Protein 5YDP (pdb70)

Foldseek 3Di:
DDQPDPLSLLLVLLVVLVPDALVVDAVSSCVSSVHDPCVCCVVQNGSLSSVLVNLLVLLLVLLVLLLVLLQVDDPCLLRSQLRSLLVSLVCCVPRSNLVNLCVVSVCCCLPVNCVSLVSSLVSLCSQPVHLHFPPVVSSVVSSVVSNVSSVCSNPPDPDSNCVSSVVSVVCSVVSVVGSD/DPDLLLVCLVVLVVDALVVDAVSSCVSSVHDPCVCCVPQNGSLSVVLSNLLVLLQVLLVLLLVLLQVDPPDQLRSQLRSLLVSLVVLCSRSVLVNLVPDCPSVVCCLPVNCSSLVSSLVSLCSQDVHLHFDPVVSSVLSSVVSNVSSVCSNPNDPPSSVVSNVVSVVCVVVSVVRHD/DLVLLLVLLVVLVPDPLVRDFVSSCVSSVHDPVVCCVVQNGSLSVVLSNLLVLLLVLLVLLLVLLQVDQQDLLRSQLRSVVVNLVCLVSRSNLVVSVVCCLVVDCSSLVSSLVSLVSQDVHSHFPDVVSSVVSSVVSNVSSVCSVPNDPPRCVVSVVVSVVCSVVSVVRRPDHD

Structure (mmCIF, N/CA/C/O backbone):
data_5YDP
#
_entry.id   5YDP
#
_cell.length_a   109.662
_cell.length_b   179.711
_cell.length_c   56.646
_cell.angle_alpha   90.000
_cell.angle_beta   110.520
_cell.angle_gamma   90.000
#
_symmetry.space_group_name_H-M   'C 1 2 1'
#
loop_
_atom_site.group_PDB
_atom_site.id
_atom_site.type_symbol
_atom_site.label_atom_id
_atom_site.label_alt_id
_atom_site.label_comp_id
_atom_site.label_asym_id
_atom_site.label_entity_id
_atom_site.label_seq_id
_atom_site.pdbx_PDB_ins_code
_atom_site.Cartn_x
_atom_site.Cartn_y
_atom_site.Cartn_z
_atom_site.occupancy
_atom_site.B_iso_or_equiv
_atom_site.auth_seq_id
_atom_site.auth_comp_id
_atom_site.auth_asym_id
_atom_site.auth_atom_id
_atom_site.pdbx_PDB_model_num
ATOM 1 N N . GLY A 1 42 ? 48.737 45.500 28.714 1.00 44.52 26 GLY A N 1
ATOM 2 C CA . GLY A 1 42 ? 47.772 44.447 28.977 1.00 53.20 26 GLY A CA 1
ATOM 3 C C . GLY A 1 42 ? 48.313 43.378 29.912 1.00 58.43 26 GLY A C 1
ATOM 4 O O . GLY A 1 42 ? 49.247 42.654 29.556 1.00 65.78 26 GLY A O 1
ATOM 5 N N . GLY A 1 43 ? 47.724 43.271 31.107 1.00 48.14 27 GLY A N 1
ATOM 6 C CA . GLY A 1 43 ? 48.207 42.344 32.113 1.00 32.82 27 GLY A CA 1
ATOM 7 C C . GLY A 1 43 ? 47.169 41.715 33.022 1.00 32.93 27 GLY A C 1
ATOM 8 O O . GLY A 1 43 ? 46.204 42.363 33.455 1.00 40.13 27 GLY A O 1
ATOM 9 N N . ARG A 1 44 ? 47.391 40.448 33.363 1.00 24.97 28 ARG A N 1
ATOM 10 C CA . ARG A 1 44 ? 46.423 39.652 34.118 1.00 32.73 28 ARG A CA 1
ATOM 11 C C . ARG A 1 44 ? 46.768 39.501 35.602 1.00 35.76 28 ARG A C 1
ATOM 12 O O . ARG A 1 44 ? 46.575 38.396 36.137 1.00 39.78 28 ARG A O 1
ATOM 20 N N . TRP A 1 45 ? 47.251 40.571 36.283 1.00 33.32 29 TRP A N 1
ATOM 21 C CA . TRP A 1 45 ? 47.509 40.628 37.739 1.00 28.30 29 TRP A CA 1
ATOM 22 C C . TRP A 1 45 ? 46.277 41.029 38.559 1.00 33.60 29 TRP A C 1
ATOM 23 O O . TRP A 1 45 ? 46.348 41.063 39.802 1.00 27.41 29 TRP A O 1
ATOM 34 N N . SER A 1 46 ? 45.171 41.373 37.893 1.00 32.07 30 SER A N 1
ATOM 35 C CA . SER A 1 46 ? 44.021 41.892 38.585 1.00 17.78 30 SER A CA 1
ATOM 36 C C . SER A 1 46 ? 43.487 40.802 39.477 1.00 16.59 30 SER A C 1
ATOM 37 O O . SER A 1 46 ? 43.770 39.619 39.260 1.00 14.27 30 SER A O 1
ATOM 40 N N . PRO A 1 47 ? 42.763 41.186 40.529 1.00 38.31 31 PRO A N 1
ATOM 41 C CA . PRO A 1 47 ? 42.115 40.194 41.398 1.00 29.00 31 PRO A CA 1
ATOM 42 C C . PRO A 1 47 ? 41.277 39.246 40.565 1.00 22.79 31 PRO A C 1
ATOM 43 O O . PRO A 1 47 ? 41.511 38.030 40.563 1.00 13.08 31 PRO A O 1
ATOM 47 N N . ARG A 1 48 ? 40.332 39.809 39.800 1.00 20.83 32 ARG A N 1
ATOM 48 C CA . ARG A 1 48 ? 39.408 38.943 39.087 1.00 19.54 32 ARG A CA 1
ATOM 49 C C . ARG A 1 48 ? 40.142 38.076 38.095 1.00 18.25 32 ARG A C 1
ATOM 50 O O . ARG A 1 48 ? 39.971 36.855 38.120 1.00 22.23 32 ARG A O 1
ATOM 58 N N . LEU A 1 49 ? 41.003 38.677 37.253 1.00 23.18 33 LEU A N 1
ATOM 59 C CA . LEU A 1 49 ? 41.635 37.946 36.142 1.00 19.91 33 LEU A CA 1
ATOM 60 C C . LEU A 1 49 ? 42.502 36.767 36.607 1.00 12.52 33 LEU A C 1
ATOM 61 O O . LEU A 1 49 ? 42.515 35.721 35.946 1.00 7.44 33 LEU A O 1
ATOM 66 N N . THR A 1 50 ? 43.189 36.893 37.766 1.00 13.48 34 THR A N 1
ATOM 67 C CA . THR A 1 50 ? 44.012 35.779 38.260 1.00 16.06 34 THR A CA 1
ATOM 68 C C . THR A 1 50 ? 43.142 34.626 38.779 1.00 10.06 34 THR A C 1
ATOM 69 O O . THR A 1 50 ? 43.548 33.457 38.717 1.00 6.77 34 THR A O 1
ATOM 73 N N . VAL A 1 51 ? 41.928 34.929 39.247 1.00 12.58 35 VAL A N 1
ATOM 74 C CA . VAL A 1 51 ? 41.034 33.891 39.737 1.00 9.18 35 VAL A CA 1
ATOM 75 C C . VAL A 1 51 ? 40.498 33.077 38.570 1.00 8.43 35 VAL A C 1
ATOM 76 O O . VAL A 1 51 ? 40.402 31.846 38.633 1.00 9.57 35 VAL A O 1
ATOM 80 N N . PHE A 1 52 ? 40.184 33.752 37.472 1.00 10.34 36 PHE A N 1
ATOM 81 C CA . PHE A 1 52 ? 39.650 33.073 36.307 1.00 9.89 36 PHE A CA 1
ATOM 82 C C . PHE A 1 52 ? 40.666 32.153 35.681 1.00 8.97 36 PHE A C 1
ATOM 83 O O . PHE A 1 52 ? 40.351 30.998 35.388 1.00 8.93 36 PHE A O 1
ATOM 91 N N . ASP A 1 53 ? 41.907 32.618 35.544 1.00 10.98 37 ASP A N 1
ATOM 92 C CA . ASP A 1 53 ? 42.978 31.742 35.089 1.00 6.75 37 ASP A CA 1
ATOM 93 C C . ASP A 1 53 ? 43.092 30.533 36.008 1.00 11.83 37 ASP A C 1
ATOM 94 O O . ASP A 1 53 ? 43.164 29.380 35.547 1.00 8.03 37 ASP A O 1
ATOM 99 N N . ALA A 1 54 ? 43.060 30.778 37.325 1.00 11.15 38 ALA A N 1
ATOM 100 C CA . ALA A 1 54 ? 43.170 29.682 38.277 1.00 8.58 38 ALA A CA 1
ATOM 101 C C . ALA A 1 54 ? 42.046 28.686 38.071 1.00 10.41 38 ALA A C 1
ATOM 102 O O . ALA A 1 54 ? 42.280 27.475 37.968 1.00 10.00 38 ALA A O 1
ATOM 112 N N . HIS A 1 56 ? 40.047 28.243 35.411 1.00 8.93 40 HIS A N 1
ATOM 113 C CA . HIS A 1 56 ? 40.168 27.547 34.137 1.00 9.27 40 HIS A CA 1
ATOM 114 C C . HIS A 1 56 ? 41.111 26.342 34.273 1.00 14.25 40 HIS A C 1
ATOM 115 O O . HIS A 1 56 ? 40.694 25.191 34.088 1.00 12.71 40 HIS A O 1
ATOM 122 N N . GLN A 1 57 ? 42.382 26.587 34.640 1.00 16.56 41 GLN A N 1
ATOM 123 C CA . GLN A 1 57 ? 43.360 25.503 34.757 1.00 19.41 41 GLN A CA 1
ATOM 124 C C . GLN A 1 57 ? 42.873 24.414 35.707 1.00 17.47 41 GLN A C 1
ATOM 125 O O . GLN A 1 57 ? 43.036 23.213 35.437 1.00 21.26 41 GLN A O 1
ATOM 131 N N . LEU A 1 58 ? 42.243 24.819 36.811 1.00 12.16 42 LEU A N 1
ATOM 132 C CA . LEU A 1 58 ? 41.672 23.856 37.740 1.00 13.04 42 LEU A CA 1
ATOM 133 C C . LEU A 1 58 ? 40.631 22.998 37.035 1.00 18.30 42 LEU A C 1
ATOM 134 O O . LEU A 1 58 ? 40.671 21.764 37.105 1.00 21.15 42 LEU A O 1
ATOM 139 N N . LEU A 1 59 ? 39.733 23.641 36.283 1.00 16.95 43 LEU A N 1
ATOM 140 C CA . LEU A 1 59 ? 38.610 22.959 35.658 1.00 17.42 43 LEU A CA 1
ATOM 141 C C . LEU A 1 59 ? 39.031 21.979 34.561 1.00 19.51 43 LEU A C 1
ATOM 142 O O . LEU A 1 59 ? 38.231 21.112 34.183 1.00 18.20 43 LEU A O 1
ATOM 147 N N . GLU A 1 60 ? 40.265 22.069 34.057 1.00 17.33 44 GLU A N 1
ATOM 148 C CA . GLU A 1 60 ? 40.694 21.103 33.057 1.00 20.80 44 GLU A CA 1
ATOM 149 C C . GLU A 1 60 ? 40.684 19.696 33.618 1.00 26.72 44 GLU A C 1
ATOM 150 O O . GLU A 1 60 ? 40.336 18.749 32.902 1.00 25.10 44 GLU A O 1
ATOM 156 N N . SER A 1 61 ? 41.002 19.552 34.911 1.00 32.21 45 SER A N 1
ATOM 157 C CA . SER A 1 61 ? 41.181 18.258 35.563 1.00 24.04 45 SER A CA 1
ATOM 158 C C . SER A 1 61 ? 40.146 17.939 36.645 1.00 25.23 45 SER A C 1
ATOM 159 O O . SER A 1 61 ? 40.263 16.890 37.276 1.00 30.59 45 SER A O 1
ATOM 162 N N . ARG A 1 62 ? 39.210 18.837 36.963 1.00 25.28 46 ARG A N 1
ATOM 163 C CA . ARG A 1 62 ? 38.195 18.553 37.975 1.00 30.15 46 ARG A CA 1
ATOM 164 C C . ARG A 1 62 ? 36.810 18.958 37.469 1.00 33.42 46 ARG A C 1
ATOM 165 O O . ARG A 1 62 ? 36.668 19.746 36.529 1.00 41.48 46 ARG A O 1
ATOM 173 N N . ASP A 1 63 ? 35.772 18.431 38.114 1.00 30.77 47 ASP A N 1
ATOM 174 C CA . ASP A 1 63 ? 34.447 18.946 37.806 1.00 41.11 47 ASP A CA 1
ATOM 175 C C . ASP A 1 63 ? 34.202 20.259 38.531 1.00 33.94 47 ASP A C 1
ATOM 176 O O . ASP A 1 63 ? 34.924 20.638 39.449 1.00 36.52 47 ASP A O 1
ATOM 181 N N . TRP A 1 64 ? 33.134 20.943 38.142 1.00 28.95 48 TRP A N 1
ATOM 182 C CA . TRP A 1 64 ? 32.792 22.135 38.888 1.00 23.52 48 TRP A CA 1
ATOM 183 C C . TRP A 1 64 ? 32.278 21.772 40.284 1.00 33.24 48 TRP A C 1
ATOM 184 O O . TRP A 1 64 ? 32.299 22.607 41.197 1.00 27.48 48 TRP A O 1
ATOM 195 N N . SER A 1 65 ? 31.855 20.530 40.495 1.00 35.96 49 SER A N 1
ATOM 196 C CA . SER A 1 65 ? 31.398 20.153 41.822 1.00 30.80 49 SER A CA 1
ATOM 197 C C . SER A 1 65 ? 32.504 19.650 42.744 1.00 38.58 49 SER A C 1
ATOM 198 O O . SER A 1 65 ? 32.381 19.772 43.974 1.00 33.74 49 SER A O 1
ATOM 201 N N . ALA A 1 66 ? 33.591 19.104 42.198 1.00 36.27 50 ALA A N 1
ATOM 202 C CA . ALA A 1 66 ? 34.732 18.735 43.021 1.00 33.87 50 ALA A CA 1
ATOM 203 C C . ALA A 1 66 ? 35.700 19.895 43.221 1.00 28.34 50 ALA A C 1
ATOM 204 O O . ALA A 1 66 ? 36.835 19.672 43.671 1.00 26.92 50 ALA A O 1
ATOM 206 N N . VAL A 1 67 ? 35.246 21.129 42.979 1.00 25.43 51 VAL A N 1
ATOM 207 C CA . VAL A 1 67 ? 36.059 22.337 43.123 1.00 27.43 51 VAL A CA 1
ATOM 208 C C . VAL A 1 67 ? 35.356 23.254 44.104 1.00 24.86 51 VAL A C 1
ATOM 209 O O . VAL A 1 67 ? 34.202 23.631 43.882 1.00 21.08 51 VAL A O 1
ATOM 213 N N . THR A 1 68 ? 36.054 23.617 45.179 1.00 24.08 52 THR A N 1
ATOM 214 C CA . THR A 1 68 ? 35.505 24.498 46.184 1.00 22.34 52 THR A CA 1
ATOM 215 C C . THR A 1 68 ? 36.343 25.773 46.270 1.00 17.72 52 THR A C 1
ATOM 216 O O . THR A 1 68 ? 37.428 25.869 45.690 1.00 20.38 52 THR A O 1
ATOM 228 N N . SER A 1 70 ? 38.070 27.077 48.674 1.00 20.89 54 SER A N 1
ATOM 229 C CA . SER A 1 70 ? 39.373 26.686 49.208 1.00 17.07 54 SER A CA 1
ATOM 230 C C . SER A 1 70 ? 40.374 26.435 48.085 1.00 16.45 54 SER A C 1
ATOM 231 O O . SER A 1 70 ? 41.439 27.062 48.019 1.00 11.54 54 SER A O 1
ATOM 234 N N . ASP A 1 71 ? 40.031 25.478 47.205 1.00 20.05 55 ASP A N 1
ATOM 235 C CA . ASP A 1 71 ? 40.863 25.131 46.055 1.00 17.47 55 ASP A CA 1
ATOM 236 C C . ASP A 1 71 ? 41.141 26.346 45.172 1.00 12.64 55 ASP A C 1
ATOM 237 O O . ASP A 1 71 ? 42.287 26.566 44.755 1.00 12.48 55 ASP A O 1
ATOM 242 N N . VAL A 1 72 ? 40.109 27.156 44.885 1.00 12.09 56 VAL A N 1
ATOM 243 C CA . VAL A 1 72 ? 40.302 28.303 43.997 1.00 11.72 56 VAL A CA 1
ATOM 244 C C . VAL A 1 72 ? 41.229 29.310 44.645 1.00 7.71 56 VAL A C 1
ATOM 245 O O . VAL A 1 72 ? 42.126 29.842 43.992 1.00 6.91 56 VAL A O 1
ATOM 249 N N . ALA A 1 73 ? 41.046 29.568 45.942 1.00 9.91 57 ALA A N 1
ATOM 250 C CA . ALA A 1 73 ? 41.954 30.461 46.658 1.00 11.35 57 ALA A CA 1
ATOM 251 C C . ALA A 1 73 ? 43.404 29.939 46.638 1.00 9.19 57 ALA A C 1
ATOM 252 O O . ALA A 1 73 ? 44.345 30.729 46.504 1.00 7.82 57 ALA A O 1
ATOM 254 N N . LYS A 1 74 ? 43.611 28.619 46.759 1.00 9.50 58 LYS A N 1
ATOM 255 C CA . LYS A 1 74 ? 44.971 28.078 46.683 1.00 9.08 58 LYS A CA 1
ATOM 256 C C . LYS A 1 74 ? 45.593 28.307 45.307 1.00 10.68 58 LYS A C 1
ATOM 257 O O . LYS A 1 74 ? 46.726 28.798 45.198 1.00 8.53 58 LYS A O 1
ATOM 263 N N . ALA A 1 75 ? 44.853 27.983 44.241 1.00 9.56 59 ALA A N 1
ATOM 264 C CA . ALA A 1 75 ? 45.410 28.091 42.897 1.00 7.67 59 ALA A CA 1
ATOM 265 C C . ALA A 1 75 ? 45.597 29.546 42.464 1.00 8.35 59 ALA A C 1
ATOM 266 O O . ALA A 1 75 ? 46.464 29.846 41.635 1.00 12.23 59 ALA A O 1
ATOM 268 N N . ALA A 1 76 ? 44.768 30.455 42.945 1.00 8.18 60 ALA A N 1
ATOM 269 C CA . ALA A 1 76 ? 44.963 31.843 42.570 1.00 6.56 60 ALA A CA 1
ATOM 270 C C . ALA A 1 76 ? 46.044 32.488 43.416 1.00 10.07 60 ALA A C 1
ATOM 271 O O . ALA A 1 76 ? 46.521 33.579 43.074 1.00 16.17 60 ALA A O 1
ATOM 273 N N . GLY A 1 77 ? 46.369 31.899 44.564 1.00 7.71 61 GLY A N 1
ATOM 274 C CA . GLY A 1 77 ? 47.335 32.536 45.430 1.00 8.97 61 GLY A CA 1
ATOM 275 C C . GLY A 1 77 ? 46.726 33.680 46.188 1.00 11.82 61 GLY A C 1
ATOM 276 O O . GLY A 1 77 ? 47.431 34.647 46.532 1.00 13.52 61 GLY A O 1
ATOM 277 N N . LEU A 1 78 ? 45.415 33.617 46.407 1.00 12.59 62 LEU A N 1
ATOM 278 C CA . LEU A 1 78 ? 44.660 34.616 47.137 1.00 13.29 62 LEU A CA 1
ATOM 279 C C . LEU A 1 78 ? 44.119 33.973 48.412 1.00 14.18 62 LEU A C 1
ATOM 280 O O . LEU A 1 78 ? 44.026 32.745 48.539 1.00 9.78 62 LEU A O 1
ATOM 285 N N . SER A 1 79 ? 43.714 34.815 49.345 1.00 16.37 63 SER A N 1
ATOM 286 C CA . SER A 1 79 ? 43.153 34.296 50.574 1.00 12.53 63 SER A CA 1
ATOM 287 C C . SER A 1 79 ? 41.685 33.939 50.393 1.00 21.15 63 SER A C 1
ATOM 288 O O . SER A 1 79 ? 40.962 34.552 49.590 1.00 16.74 63 SER A O 1
ATOM 291 N N . ARG A 1 80 ? 41.263 32.906 51.143 1.00 28.43 64 ARG A N 1
ATOM 292 C CA . ARG A 1 80 ? 39.848 32.588 51.300 1.00 14.32 64 ARG A CA 1
ATOM 293 C C . ARG A 1 80 ? 39.088 33.856 51.667 1.00 13.17 64 ARG A C 1
ATOM 294 O O . ARG A 1 80 ? 37.928 34.019 51.301 1.00 17.96 64 ARG A O 1
ATOM 302 N N . GLN A 1 81 ? 39.734 34.777 52.378 1.00 17.95 65 GLN A N 1
ATOM 303 C CA . GLN A 1 81 ? 39.077 36.021 52.758 1.00 17.12 65 GLN A CA 1
ATOM 304 C C . GLN A 1 81 ? 38.863 36.930 51.563 1.00 17.44 65 GLN A C 1
ATOM 305 O O . GLN A 1 81 ? 37.795 37.532 51.424 1.00 18.95 65 GLN A O 1
ATOM 311 N N . THR A 1 82 ? 39.891 37.084 50.716 1.00 23.88 66 THR A N 1
ATOM 312 C CA . THR A 1 82 ? 39.768 37.921 49.516 1.00 20.61 66 THR A CA 1
ATOM 313 C C . THR A 1 82 ? 38.797 37.336 48.498 1.00 17.62 66 THR A C 1
ATOM 314 O O . THR A 1 82 ? 38.186 38.089 47.728 1.00 15.81 66 THR A O 1
ATOM 318 N N . LEU A 1 83 ? 38.707 36.005 48.417 1.00 16.34 67 LEU A N 1
ATOM 319 C CA . LEU A 1 83 ? 37.745 35.388 47.519 1.00 10.19 67 LEU A CA 1
ATOM 320 C C . LEU A 1 83 ? 36.329 35.824 47.866 1.00 19.94 67 LEU A C 1
ATOM 321 O O . LEU A 1 83 ? 35.661 36.502 47.072 1.00 20.62 67 LEU A O 1
ATOM 326 N N . TYR A 1 84 ? 35.871 35.480 49.079 1.00 16.91 68 TYR A N 1
ATOM 327 C CA . TYR A 1 84 ? 34.522 35.844 49.493 1.00 15.64 68 TYR A CA 1
ATOM 328 C C . TYR A 1 84 ? 34.369 37.369 49.485 1.00 18.44 68 TYR A C 1
ATOM 329 O O . TYR A 1 84 ? 33.273 37.897 49.260 1.00 26.14 68 TYR A O 1
ATOM 338 N N . SER A 1 85 ? 35.472 38.091 49.669 1.00 16.70 69 SER A N 1
ATOM 339 C CA . SER A 1 85 ? 35.432 39.551 49.727 1.00 18.94 69 SER A CA 1
ATOM 340 C C . SER A 1 85 ? 35.061 40.177 48.382 1.00 21.71 69 SER A C 1
ATOM 341 O O . SER A 1 85 ? 34.324 41.167 48.343 1.00 22.23 69 SER A O 1
ATOM 344 N N . THR A 1 86 ? 35.591 39.644 47.273 1.00 27.48 70 THR A N 1
ATOM 345 C CA . THR A 1 86 ? 35.237 40.149 45.949 1.00 28.97 70 THR A CA 1
ATOM 346 C C . THR A 1 86 ? 34.061 39.397 45.307 1.00 27.83 70 THR A C 1
ATOM 347 O O . THR A 1 86 ? 33.283 40.021 44.575 1.00 28.70 70 THR A O 1
ATOM 351 N N . PHE A 1 87 ? 33.880 38.088 45.592 1.00 21.64 71 PHE A N 1
ATOM 352 C CA . PHE A 1 87 ? 32.960 37.232 44.839 1.00 21.49 71 PHE A CA 1
ATOM 353 C C . PHE A 1 87 ? 31.701 36.746 45.557 1.00 25.51 71 PHE A C 1
ATOM 354 O O . PHE A 1 87 ? 30.816 36.204 44.894 1.00 36.53 71 PHE A O 1
ATOM 362 N N . GLY A 1 88 ? 31.587 36.865 46.865 1.00 43.37 72 GLY A N 1
ATOM 363 C CA . GLY A 1 88 ? 30.434 36.252 47.514 1.00 34.46 72 GLY A CA 1
ATOM 364 C C . GLY A 1 88 ? 30.599 34.760 47.783 1.00 28.93 72 GLY A C 1
ATOM 365 O O . GLY A 1 88 ? 31.135 34.408 48.833 1.00 49.88 72 GLY A O 1
ATOM 366 N N . ASN A 1 89 ? 30.129 33.864 46.925 1.00 16.38 73 ASN A N 1
ATOM 367 C CA . ASN A 1 89 ? 30.270 32.426 47.196 1.00 23.32 73 ASN A CA 1
ATOM 368 C C . ASN A 1 89 ? 30.550 31.724 45.872 1.00 27.92 73 ASN A C 1
ATOM 369 O O . ASN A 1 89 ? 30.921 32.354 44.877 1.00 33.42 73 ASN A O 1
ATOM 374 N N . ARG A 1 90 ? 30.332 30.405 45.837 1.00 22.14 74 ARG A N 1
ATOM 375 C CA . ARG A 1 90 ? 30.462 29.649 44.593 1.00 25.50 74 ARG A CA 1
ATOM 376 C C . ARG A 1 90 ? 29.623 30.203 43.456 1.00 29.19 74 ARG A C 1
ATOM 377 O O . ARG A 1 90 ? 29.991 30.062 42.287 1.00 23.03 74 ARG A O 1
ATOM 385 N N . GLN A 1 91 ? 28.463 30.769 43.766 1.00 37.56 75 GLN A N 1
ATOM 386 C CA . GLN A 1 91 ? 27.648 31.371 42.724 1.00 28.23 75 GLN A CA 1
ATOM 387 C C . GLN A 1 91 ? 28.379 32.570 42.128 1.00 23.15 75 GLN A C 1
ATOM 388 O O . GLN A 1 91 ? 28.544 32.668 40.906 1.00 36.34 75 GLN A O 1
ATOM 394 N N . GLY A 1 92 ? 28.860 33.479 42.984 1.00 23.21 76 GLY A N 1
ATOM 395 C CA . GLY A 1 92 ? 29.624 34.628 42.502 1.00 19.81 76 GLY A CA 1
ATOM 396 C C . GLY A 1 92 ? 30.895 34.251 41.764 1.00 20.49 76 GLY A C 1
ATOM 397 O O . GLY A 1 92 ? 31.418 35.045 40.979 1.00 21.21 76 GLY A O 1
ATOM 398 N N . LEU A 1 93 ? 31.448 33.072 42.065 1.00 22.77 77 LEU A N 1
ATOM 399 C CA . LEU A 1 93 ? 32.606 32.543 41.340 1.00 18.99 77 LEU A CA 1
ATOM 400 C C . LEU A 1 93 ? 32.236 32.124 39.918 1.00 16.07 77 LEU A C 1
ATOM 401 O O . LEU A 1 93 ? 32.806 32.623 38.941 1.00 18.57 77 LEU A O 1
ATOM 406 N N . ALA A 1 94 ? 31.279 31.196 39.786 1.00 22.42 78 ALA A N 1
ATOM 407 C CA . ALA A 1 94 ? 30.818 30.760 38.470 1.00 17.41 78 ALA A CA 1
ATOM 408 C C . ALA A 1 94 ? 30.125 31.893 37.722 1.00 14.39 78 ALA A C 1
ATOM 409 O O . ALA A 1 94 ? 30.130 31.901 36.484 1.00 14.59 78 ALA A O 1
ATOM 411 N N . GLN A 1 95 ? 29.523 32.852 38.432 1.00 10.02 79 GLN A N 1
ATOM 412 C CA . GLN A 1 95 ? 28.919 33.959 37.709 1.00 13.46 79 GLN A CA 1
ATOM 413 C C . GLN A 1 95 ? 29.963 34.898 37.098 1.00 19.43 79 GLN A C 1
ATOM 414 O O . GLN A 1 95 ? 29.831 35.295 35.932 1.00 22.67 79 GLN A O 1
ATOM 420 N N . ALA A 1 96 ? 31.011 35.267 37.842 1.00 16.80 80 ALA A N 1
ATOM 421 C CA . ALA A 1 96 ? 32.051 36.086 37.221 1.00 15.44 80 ALA A CA 1
ATOM 422 C C . ALA A 1 96 ? 32.807 35.305 36.136 1.00 18.41 80 ALA A C 1
ATOM 423 O O . ALA A 1 96 ? 33.180 35.880 35.106 1.00 19.35 80 ALA A O 1
ATOM 425 N N . TYR A 1 97 ? 33.055 33.999 36.339 1.00 13.35 81 TYR A N 1
ATOM 426 C CA . TYR A 1 97 ? 33.649 33.195 35.272 1.00 10.33 81 TYR A CA 1
ATOM 427 C C . TYR A 1 97 ? 32.824 33.288 34.009 1.00 12.26 81 TYR A C 1
ATOM 428 O O . TYR A 1 97 ? 33.375 33.447 32.916 1.00 10.55 81 TYR A O 1
ATOM 437 N N . ALA A 1 98 ? 31.490 33.198 34.152 1.00 19.80 82 ALA A N 1
ATOM 438 C CA . ALA A 1 98 ? 30.572 33.301 33.019 1.00 9.83 82 ALA A CA 1
ATOM 439 C C . ALA A 1 98 ? 30.636 34.681 32.385 1.00 10.35 82 ALA A C 1
ATOM 440 O O . ALA A 1 98 ? 30.568 34.801 31.162 1.00 11.26 82 ALA A O 1
ATOM 442 N N . LEU A 1 99 ? 30.733 35.741 33.199 1.00 15.03 83 LEU A N 1
ATOM 443 C CA . LEU A 1 99 ? 30.972 37.070 32.634 1.00 12.03 83 LEU A CA 1
ATOM 444 C C . LEU A 1 99 ? 32.250 37.113 31.808 1.00 7.93 83 LEU A C 1
ATOM 445 O O . LEU A 1 99 ? 32.292 37.767 30.765 1.00 7.18 83 LEU A O 1
ATOM 450 N N . GLN A 1 100 ? 33.298 36.410 32.242 1.00 9.04 84 GLN A N 1
ATOM 451 C CA . GLN A 1 100 ? 34.516 36.374 31.441 1.00 9.70 84 GLN A CA 1
ATOM 452 C C . GLN A 1 100 ? 34.307 35.597 30.163 1.00 7.96 84 GLN A C 1
ATOM 453 O O . GLN A 1 100 ? 34.772 36.017 29.105 1.00 10.08 84 GLN A O 1
ATOM 459 N N . LEU A 1 101 ? 33.595 34.474 30.233 1.00 9.63 85 LEU A N 1
ATOM 460 C CA . LEU A 1 101 ? 33.303 33.708 29.024 1.00 9.65 85 LEU A CA 1
ATOM 461 C C . LEU A 1 101 ? 32.475 34.537 28.053 1.00 8.19 85 LEU A C 1
ATOM 462 O O . LEU A 1 101 ? 32.718 34.537 26.840 1.00 10.16 85 LEU A O 1
ATOM 467 N N . SER A 1 102 ? 31.453 35.206 28.575 1.00 7.76 86 SER A N 1
ATOM 468 C CA . SER A 1 102 ? 30.615 36.081 27.780 1.00 4.87 86 SER A CA 1
ATOM 469 C C . SER A 1 102 ? 31.445 37.080 26.978 1.00 6.63 86 SER A C 1
ATOM 470 O O . SER A 1 102 ? 31.300 37.197 25.759 1.00 5.55 86 SER A O 1
ATOM 473 N N . GLU A 1 103 ? 32.330 37.804 27.659 1.00 8.11 87 GLU A N 1
ATOM 474 C CA . GLU A 1 103 ? 33.187 38.789 27.009 1.00 6.99 87 GLU A CA 1
ATOM 475 C C . GLU A 1 103 ? 34.119 38.140 26.006 1.00 4.74 87 GLU A C 1
ATOM 476 O O . GLU A 1 103 ? 34.399 38.701 24.939 1.00 4.49 87 GLU A O 1
ATOM 482 N N . LYS A 1 104 ? 34.678 36.997 26.380 1.00 4.65 88 LYS A N 1
ATOM 483 C CA . LYS A 1 104 ? 35.616 36.292 25.523 1.00 4.33 88 LYS A CA 1
ATOM 484 C C . LYS A 1 104 ? 34.944 35.830 24.237 1.00 4.64 88 LYS A C 1
ATOM 485 O O . LYS A 1 104 ? 35.525 35.956 23.154 1.00 3.65 88 LYS A O 1
ATOM 491 N N . PHE A 1 105 ? 33.724 35.275 24.342 1.00 8.23 89 PHE A N 1
ATOM 492 C CA . PHE A 1 105 ? 32.992 34.801 23.167 1.00 5.78 89 PHE A CA 1
ATOM 493 C C . PHE A 1 105 ? 32.601 35.963 22.266 1.00 4.42 89 PHE A C 1
ATOM 494 O O . PHE A 1 105 ? 32.833 35.920 21.056 1.00 4.38 89 PHE A O 1
ATOM 502 N N . ALA A 1 106 ? 32.020 37.017 22.845 1.00 3.41 90 ALA A N 1
ATOM 503 C CA . ALA A 1 106 ? 31.703 38.215 22.077 1.00 3.25 90 ALA A CA 1
ATOM 504 C C . ALA A 1 106 ? 32.944 38.826 21.425 1.00 5.38 90 ALA A C 1
ATOM 505 O O . ALA A 1 106 ? 32.843 39.424 20.351 1.00 9.25 90 ALA A O 1
ATOM 507 N N . GLY A 1 107 ? 34.114 38.716 22.053 1.00 5.92 91 GLY A N 1
ATOM 508 C CA . GLY A 1 107 ? 35.323 39.205 21.413 1.00 5.06 91 GLY A CA 1
ATOM 509 C C . GLY A 1 107 ? 35.668 38.456 20.138 1.00 5.86 91 GLY A C 1
ATOM 510 O O . GLY A 1 107 ? 36.126 39.053 19.169 1.00 7.28 91 GLY A O 1
ATOM 511 N N . GLU A 1 108 ? 35.447 37.138 20.122 1.00 7.03 92 GLU A N 1
ATOM 512 C CA . GLU A 1 108 ? 35.706 36.329 18.931 1.00 7.33 92 GLU A CA 1
ATOM 513 C C . GLU A 1 108 ? 34.987 36.896 17.729 1.00 8.55 92 GLU A C 1
ATOM 514 O O . GLU A 1 108 ? 35.555 37.011 16.635 1.00 9.47 92 GLU A O 1
ATOM 520 N N . ILE A 1 109 ? 33.701 37.199 17.917 1.00 7.90 93 ILE A N 1
ATOM 521 C CA . ILE A 1 109 ? 32.881 37.748 16.852 1.00 8.68 93 ILE A CA 1
ATOM 522 C C . ILE A 1 109 ? 33.372 39.140 16.455 1.00 9.78 93 ILE A C 1
ATOM 523 O O . ILE A 1 109 ? 33.600 39.422 15.271 1.00 11.40 93 ILE A O 1
ATOM 528 N N . ARG A 1 110 ? 33.603 40.007 17.439 1.00 6.97 94 ARG A N 1
ATOM 529 C CA . ARG A 1 110 ? 34.109 41.337 17.142 1.00 5.82 94 ARG A CA 1
ATOM 530 C C . ARG A 1 110 ? 35.443 41.289 16.413 1.00 9.31 94 ARG A C 1
ATOM 531 O O . ARG A 1 110 ? 35.642 42.033 15.448 1.00 12.08 94 ARG A O 1
ATOM 539 N N . ASP A 1 111 ? 36.375 40.422 16.851 1.00 9.80 95 ASP A N 1
ATOM 540 C CA . ASP A 1 111 ? 37.677 40.332 16.181 1.00 8.66 95 ASP A CA 1
ATOM 541 C C . ASP A 1 111 ? 37.522 39.928 14.722 1.00 8.11 95 ASP A C 1
ATOM 542 O O . ASP A 1 111 ? 38.201 40.469 13.851 1.00 8.64 95 ASP A O 1
ATOM 547 N N . SER A 1 112 ? 36.639 38.978 14.435 1.00 9.29 96 SER A N 1
ATOM 548 C CA . SER A 1 112 ? 36.383 38.618 13.049 1.00 6.23 96 SER A CA 1
ATOM 549 C C . SER A 1 112 ? 35.749 39.770 12.288 1.00 4.68 96 SER A C 1
ATOM 550 O O . SER A 1 112 ? 36.051 39.973 11.112 1.00 5.66 96 SER A O 1
ATOM 553 N N . ILE A 1 113 ? 34.875 40.545 12.927 1.00 4.31 97 ILE A N 1
ATOM 554 C CA . ILE A 1 113 ? 34.329 41.719 12.247 1.00 4.71 97 ILE A CA 1
ATOM 555 C C . ILE A 1 113 ? 35.443 42.687 11.878 1.00 6.65 97 ILE A C 1
ATOM 556 O O . ILE A 1 113 ? 35.549 43.129 10.728 1.00 5.40 97 ILE A O 1
ATOM 561 N N . ILE A 1 114 ? 36.318 42.994 12.836 1.00 9.46 98 ILE A N 1
ATOM 562 C CA . ILE A 1 114 ? 37.411 43.931 12.581 1.00 8.92 98 ILE A CA 1
ATOM 563 C C . ILE A 1 114 ? 38.372 43.368 11.535 1.00 8.56 98 ILE A C 1
ATOM 564 O O . ILE A 1 114 ? 38.847 44.090 10.643 1.00 8.50 98 ILE A O 1
ATOM 569 N N . ARG A 1 115 ? 38.656 42.066 11.615 1.00 9.90 99 ARG A N 1
ATOM 570 C CA . ARG A 1 115 ? 39.638 41.449 10.733 1.00 5.85 99 ARG A CA 1
ATOM 571 C C . ARG A 1 115 ? 39.198 41.490 9.269 1.00 6.93 99 ARG A C 1
ATOM 572 O O . ARG A 1 115 ? 40.036 41.666 8.392 1.00 11.53 99 ARG A O 1
ATOM 580 N N . HIS A 1 116 ? 37.897 41.415 8.964 1.00 9.62 100 HIS A N 1
ATOM 581 C CA . HIS A 1 116 ? 37.423 41.375 7.570 1.00 8.98 100 HIS A CA 1
ATOM 582 C C . HIS A 1 116 ? 36.519 42.555 7.227 1.00 8.78 100 HIS A C 1
ATOM 583 O O . HIS A 1 116 ? 35.296 42.380 7.156 1.00 9.94 100 HIS A O 1
ATOM 590 N N . PRO A 1 117 ? 37.081 43.748 6.944 1.00 10.33 101 PRO A N 1
ATOM 591 C CA . PRO A 1 117 ? 36.235 44.903 6.588 1.00 10.59 101 PRO A CA 1
ATOM 592 C C . PRO A 1 117 ? 35.652 44.772 5.184 1.00 15.00 101 PRO A C 1
ATOM 593 O O . PRO A 1 117 ? 36.311 44.290 4.255 1.00 31.84 101 PRO A O 1
ATOM 597 N N . GLY A 1 118 ? 34.397 45.179 5.030 1.00 6.53 102 GLY A N 1
ATOM 598 C CA . GLY A 1 118 ? 33.750 44.992 3.761 1.00 8.52 102 GLY A CA 1
ATOM 599 C C . GLY A 1 118 ? 33.222 43.589 3.477 1.00 11.33 102 GLY A C 1
ATOM 600 O O . GLY A 1 118 ? 32.378 43.445 2.586 1.00 14.87 102 GLY A O 1
ATOM 601 N N . GLN A 1 119 ? 33.613 42.560 4.241 1.00 10.31 103 GLN A N 1
ATOM 602 C CA . GLN A 1 119 ? 33.095 41.195 4.047 1.00 13.61 103 GLN A CA 1
ATOM 603 C C . GLN A 1 119 ? 32.169 40.822 5.227 1.00 15.41 103 GLN A C 1
ATOM 604 O O . GLN A 1 119 ? 32.606 40.249 6.235 1.00 14.33 103 GLN A O 1
ATOM 610 N N . ILE A 1 120 ? 30.874 41.151 5.087 1.00 12.92 104 ILE A N 1
ATOM 611 C CA . ILE A 1 120 ? 29.908 40.887 6.154 1.00 7.37 104 ILE A CA 1
ATOM 612 C C . ILE A 1 120 ? 29.754 39.393 6.390 1.00 6.77 104 ILE A C 1
ATOM 613 O O . ILE A 1 120 ? 29.747 38.928 7.535 1.00 5.83 104 ILE A O 1
ATOM 618 N N . GLU A 1 121 ? 29.591 38.618 5.312 1.00 10.34 105 GLU A N 1
ATOM 619 C CA . GLU A 1 121 ? 29.384 37.177 5.458 1.00 7.82 105 GLU A CA 1
ATOM 620 C C . GLU A 1 121 ? 30.630 36.457 5.927 1.00 6.87 105 GLU A C 1
ATOM 621 O O . GLU A 1 121 ? 30.538 35.478 6.657 1.00 7.71 105 GLU A O 1
ATOM 627 N N . LEU A 1 122 ? 31.803 36.903 5.514 1.00 11.49 106 LEU A N 1
ATOM 628 C CA . LEU A 1 122 ? 33.005 36.220 5.959 1.00 7.18 106 LEU A CA 1
ATOM 629 C C . LEU A 1 122 ? 33.282 36.526 7.418 1.00 6.94 106 LEU A C 1
ATOM 630 O O . LEU A 1 122 ? 33.669 35.630 8.175 1.00 6.56 106 LEU A O 1
ATOM 635 N N . ALA A 1 123 ? 33.040 37.774 7.842 1.00 6.04 107 ALA A N 1
ATOM 636 C CA . ALA A 1 123 ? 33.207 38.127 9.249 1.00 5.28 107 ALA A CA 1
ATOM 637 C C . ALA A 1 123 ? 32.273 37.322 10.152 1.00 5.50 107 ALA A C 1
ATOM 638 O O . ALA A 1 123 ? 32.719 36.722 11.131 1.00 6.69 107 ALA A O 1
ATOM 640 N N . LEU A 1 124 ? 30.981 37.257 9.823 1.00 5.82 108 LEU A N 1
ATOM 641 C CA . LEU A 1 124 ? 30.055 36.458 10.637 1.00 7.64 108 LEU A CA 1
ATOM 642 C C . LEU A 1 124 ? 30.449 34.975 10.641 1.00 6.51 108 LEU A C 1
ATOM 643 O O . LEU A 1 124 ? 30.500 34.329 11.696 1.00 5.46 108 LEU A O 1
ATOM 648 N N . SER A 1 125 ? 30.690 34.418 9.453 1.00 6.23 109 SER A N 1
ATOM 649 C CA . SER A 1 125 ? 31.056 33.020 9.304 1.00 4.35 109 SER A CA 1
ATOM 650 C C . SER A 1 125 ? 32.258 32.662 10.159 1.00 6.47 109 SER A C 1
ATOM 651 O O . SER A 1 125 ? 32.297 31.596 10.779 1.00 6.73 109 SER A O 1
ATOM 654 N N . GLU A 1 126 ? 33.295 33.491 10.109 1.00 6.06 110 GLU A N 1
ATOM 655 C CA . GLU A 1 126 ? 34.481 33.252 10.914 1.00 5.02 110 GLU A CA 1
ATOM 656 C C . GLU A 1 126 ? 34.229 33.516 12.388 1.00 7.04 110 GLU A C 1
ATOM 657 O O . GLU A 1 126 ? 34.716 32.769 13.243 1.00 10.34 110 GLU A O 1
ATOM 663 N N . GLY A 1 127 ? 33.508 34.589 12.715 1.00 6.00 111 GLY A N 1
ATOM 664 C CA . GLY A 1 127 ? 33.272 34.894 14.114 1.00 6.91 111 GLY A CA 1
ATOM 665 C C . GLY A 1 127 ? 32.506 33.791 14.821 1.00 8.21 111 GLY A C 1
ATOM 666 O O . GLY A 1 127 ? 32.933 33.287 15.864 1.00 8.12 111 GLY A O 1
ATOM 667 N N . ILE A 1 128 ? 31.390 33.367 14.228 1.00 8.38 112 ILE A N 1
ATOM 668 C CA . ILE A 1 128 ? 30.571 32.339 14.848 1.00 8.21 112 ILE A CA 1
ATOM 669 C C . ILE A 1 128 ? 31.351 31.047 14.978 1.00 10.99 112 ILE A C 1
ATOM 670 O O . ILE A 1 128 ? 31.345 30.415 16.035 1.00 16.47 112 ILE A O 1
ATOM 675 N N . ASN A 1 129 ? 32.087 30.669 13.931 1.00 11.28 113 ASN A N 1
ATOM 676 C CA . ASN A 1 129 ? 32.870 29.439 13.974 1.00 8.89 113 ASN A CA 1
ATOM 677 C C . ASN A 1 129 ? 33.873 29.498 15.100 1.00 11.03 113 ASN A C 1
ATOM 678 O O . ASN A 1 129 ? 33.938 28.584 15.927 1.00 15.14 113 ASN A O 1
ATOM 683 N N . GLY A 1 130 ? 34.598 30.618 15.199 1.00 15.65 114 GLY A N 1
ATOM 684 C CA . GLY A 1 130 ? 35.545 30.805 16.294 1.00 12.29 114 GLY A CA 1
ATOM 685 C C . GLY A 1 130 ? 34.883 30.757 17.657 1.00 12.76 114 GLY A C 1
ATOM 686 O O . GLY A 1 130 ? 35.425 30.175 18.596 1.00 14.23 114 GLY A O 1
ATOM 687 N N . PHE A 1 131 ? 33.708 31.385 17.788 1.00 14.57 115 PHE A N 1
ATOM 688 C CA . PHE A 1 131 ? 32.950 31.293 19.035 1.00 14.22 115 PHE A CA 1
ATOM 689 C C . PHE A 1 131 ? 32.595 29.839 19.362 1.00 15.94 115 PHE A C 1
ATOM 690 O O . PHE A 1 131 ? 32.727 29.394 20.507 1.00 25.11 115 PHE A O 1
ATOM 698 N N . LEU A 1 132 ? 32.069 29.103 18.388 1.00 15.19 116 LEU A N 1
ATOM 699 C CA . LEU A 1 132 ? 31.684 27.722 18.651 1.00 17.40 116 LEU A CA 1
ATOM 700 C C . LEU A 1 132 ? 32.884 26.894 19.095 1.00 16.55 116 LEU A C 1
ATOM 701 O O . LEU A 1 132 ? 32.766 26.029 19.973 1.00 16.96 116 LEU A O 1
ATOM 706 N N . ARG A 1 133 ? 34.048 27.148 18.504 1.00 14.03 117 ARG A N 1
ATOM 707 C CA . ARG A 1 133 ? 35.234 26.400 18.889 1.00 17.19 117 ARG A CA 1
ATOM 708 C C . ARG A 1 133 ? 35.581 26.644 20.350 1.00 21.90 117 ARG A C 1
ATOM 709 O O . ARG A 1 133 ? 35.796 25.686 21.106 1.00 21.48 117 ARG A O 1
ATOM 717 N N . SER A 1 134 ? 35.636 27.929 20.758 1.00 22.81 118 SER A N 1
ATOM 718 C CA . SER A 1 134 ? 35.896 28.310 22.150 1.00 19.11 118 SER A CA 1
ATOM 719 C C . SER A 1 134 ? 34.884 27.686 23.100 1.00 19.97 118 SER A C 1
ATOM 720 O O . SER A 1 134 ? 35.248 27.070 24.109 1.00 18.43 118 SER A O 1
ATOM 723 N N . SER A 1 135 ? 33.602 27.829 22.774 1.00 16.66 119 SER A N 1
ATOM 724 C CA . SER A 1 135 ? 32.543 27.282 23.598 1.00 13.15 119 SER A CA 1
ATOM 725 C C . SER A 1 135 ? 32.677 25.774 23.778 1.00 19.65 119 SER A C 1
ATOM 726 O O . SER A 1 135 ? 32.205 25.210 24.777 1.00 18.20 119 SER A O 1
ATOM 729 N N . SER A 1 136 ? 33.293 25.097 22.819 1.00 26.53 120 SER A N 1
ATOM 730 C CA . SER A 1 136 ? 33.536 23.675 23.006 1.00 27.65 120 SER A CA 1
ATOM 731 C C . SER A 1 136 ? 34.692 23.439 23.975 1.00 27.77 120 SER A C 1
ATOM 732 O O . SER A 1 136 ? 34.541 22.722 24.973 1.00 39.09 120 SER A O 1
ATOM 735 N N . ARG A 1 137 ? 35.831 24.086 23.727 1.00 21.33 121 ARG A N 1
ATOM 736 C CA . ARG A 1 137 ? 37.048 23.864 24.496 1.00 17.67 121 ARG A CA 1
ATOM 737 C C . ARG A 1 137 ? 36.958 24.384 25.926 1.00 26.07 121 ARG A C 1
ATOM 738 O O . ARG A 1 137 ? 37.921 24.209 26.689 1.00 26.52 121 ARG A O 1
ATOM 746 N N . ASP A 1 138 ? 35.857 25.058 26.304 1.00 21.21 122 ASP A N 1
ATOM 747 C CA . ASP A 1 138 ? 35.814 25.617 27.651 1.00 16.56 122 ASP A CA 1
ATOM 748 C C . ASP A 1 138 ? 35.463 24.552 28.673 1.00 18.79 122 ASP A C 1
ATOM 749 O O . ASP A 1 138 ? 34.474 23.826 28.485 1.00 17.21 122 ASP A O 1
ATOM 754 N N . PRO A 1 139 ? 36.233 24.461 29.771 1.00 22.67 123 PRO A N 1
ATOM 755 C CA . PRO A 1 139 ? 35.992 23.402 30.769 1.00 14.10 123 PRO A CA 1
ATOM 756 C C . PRO A 1 139 ? 34.694 23.569 31.558 1.00 12.31 123 PRO A C 1
ATOM 757 O O . PRO A 1 139 ? 34.052 22.561 31.863 1.00 17.95 123 PRO A O 1
ATOM 761 N N . LEU A 1 140 ? 34.280 24.794 31.898 1.00 8.39 124 LEU A N 1
ATOM 762 C CA . LEU A 1 140 ? 33.011 24.990 32.599 1.00 10.36 124 LEU A CA 1
ATOM 763 C C . LEU A 1 140 ? 31.798 24.747 31.703 1.00 20.74 124 LEU A C 1
ATOM 764 O O . LEU A 1 140 ? 30.704 24.462 32.216 1.00 17.10 124 LEU A O 1
ATOM 769 N N . ILE A 1 141 ? 31.967 24.859 30.379 1.00 31.28 125 ILE A N 1
ATOM 770 C CA . ILE A 1 141 ? 30.868 24.624 29.436 1.00 26.72 125 ILE A CA 1
ATOM 771 C C . ILE A 1 141 ? 30.715 23.134 29.165 1.00 22.75 125 ILE A C 1
ATOM 772 O O . ILE A 1 141 ? 29.599 22.596 29.196 1.00 18.49 125 ILE A O 1
ATOM 777 N N . ARG A 1 142 ? 31.836 22.456 28.890 1.00 18.25 126 ARG A N 1
ATOM 778 C CA . ARG A 1 142 ? 31.914 21.011 29.062 1.00 23.60 126 ARG A CA 1
ATOM 779 C C . ARG A 1 142 ? 31.227 20.550 30.356 1.00 26.30 126 ARG A C 1
ATOM 780 O O . ARG A 1 142 ? 30.364 19.655 30.332 1.00 25.36 126 ARG A O 1
ATOM 788 N N . ALA A 1 143 ? 31.568 21.192 31.488 1.00 23.64 127 ALA A N 1
ATOM 789 C CA . ALA A 1 143 ? 31.007 20.815 32.794 1.00 30.18 127 ALA A CA 1
ATOM 790 C C . ALA A 1 143 ? 29.479 20.815 32.801 1.00 20.65 127 ALA A C 1
ATOM 791 O O . ALA A 1 143 ? 28.855 19.938 33.405 1.00 21.93 127 ALA A O 1
ATOM 793 N N . LEU A 1 144 ? 28.862 21.803 32.152 1.00 31.36 128 LEU A N 1
ATOM 794 C CA . LEU A 1 144 ? 27.415 22.029 32.131 1.00 28.54 128 LEU A CA 1
ATOM 795 C C . LEU A 1 144 ? 26.661 20.909 31.409 1.00 28.62 128 LEU A C 1
ATOM 796 O O . LEU A 1 144 ? 25.422 20.908 31.426 1.00 26.69 128 LEU A O 1
ATOM 801 N N . VAL A 1 145 ? 27.385 19.946 30.824 1.00 33.85 129 VAL A N 1
ATOM 802 C CA . VAL A 1 145 ? 26.781 18.708 30.325 1.00 31.41 129 VAL A CA 1
ATOM 803 C C . VAL A 1 145 ? 27.689 17.472 30.533 1.00 22.02 129 VAL A C 1
ATOM 804 O O . VAL A 1 145 ? 27.575 16.757 31.545 1.00 10.98 129 VAL A O 1
ATOM 808 N N . PRO A 1 151 ? 23.315 20.282 37.984 1.00 37.82 135 PRO A N 1
ATOM 809 C CA . PRO A 1 151 ? 24.045 21.552 37.836 1.00 41.08 135 PRO A CA 1
ATOM 810 C C . PRO A 1 151 ? 23.084 22.774 37.873 1.00 39.45 135 PRO A C 1
ATOM 811 O O . PRO A 1 151 ? 23.010 23.566 36.945 1.00 34.73 135 PRO A O 1
ATOM 815 N N . ASP A 1 152 ? 22.379 22.936 38.991 1.00 37.63 136 ASP A N 1
ATOM 816 C CA . ASP A 1 152 ? 21.298 23.917 39.072 1.00 33.94 136 ASP A CA 1
ATOM 817 C C . ASP A 1 152 ? 21.792 25.345 38.916 1.00 35.31 136 ASP A C 1
ATOM 818 O O . ASP A 1 152 ? 21.181 26.149 38.203 1.00 34.27 136 ASP A O 1
ATOM 823 N N . LEU A 1 153 ? 22.892 25.675 39.595 1.00 44.40 137 LEU A N 1
ATOM 824 C CA . LEU A 1 153 ? 23.436 27.027 39.575 1.00 30.20 137 LEU A CA 1
ATOM 825 C C . LEU A 1 153 ? 23.836 27.418 38.152 1.00 27.28 137 LEU A C 1
ATOM 826 O O . LEU A 1 153 ? 23.622 28.561 37.732 1.00 23.44 137 LEU A O 1
ATOM 831 N N . LEU A 1 154 ? 24.396 26.469 37.383 1.00 25.68 138 LEU A N 1
ATOM 832 C CA . LEU A 1 154 ? 24.770 26.743 35.994 1.00 22.75 138 LEU A CA 1
ATOM 833 C C . LEU A 1 154 ? 23.555 27.054 35.118 1.00 30.92 138 LEU A C 1
ATOM 834 O O . LEU A 1 154 ? 23.629 27.922 34.240 1.00 36.39 138 LEU A O 1
ATOM 839 N N . ARG A 1 155 ? 22.435 26.356 35.328 1.00 32.55 139 ARG A N 1
ATOM 840 C CA . ARG A 1 155 ? 21.214 26.682 34.598 1.00 26.45 139 ARG A CA 1
ATOM 841 C C . ARG A 1 155 ? 20.717 28.084 34.974 1.00 25.90 139 ARG A C 1
ATOM 842 O O . ARG A 1 155 ? 20.181 28.812 34.124 1.00 23.84 139 ARG A O 1
ATOM 850 N N . LEU A 1 156 ? 20.849 28.456 36.263 1.00 28.64 140 LEU A N 1
ATOM 851 C CA . LEU A 1 156 ? 20.565 29.822 36.737 1.00 32.15 140 LEU A CA 1
ATOM 852 C C . LEU A 1 156 ? 21.286 30.897 35.917 1.00 32.29 140 LEU A C 1
ATOM 853 O O . LEU A 1 156 ? 20.683 31.922 35.565 1.00 25.89 140 LEU A O 1
ATOM 858 N N . ILE A 1 157 ? 22.583 30.702 35.617 1.00 24.25 141 ILE A N 1
ATOM 859 C CA . ILE A 1 157 ? 23.292 31.797 34.943 1.00 25.24 141 ILE A CA 1
ATOM 860 C C . ILE A 1 157 ? 23.006 31.796 33.444 1.00 17.95 141 ILE A C 1
ATOM 861 O O . ILE A 1 157 ? 22.911 32.858 32.826 1.00 16.18 141 ILE A O 1
ATOM 866 N N . THR A 1 158 ? 22.750 30.637 32.860 1.00 25.01 142 THR A N 1
ATOM 867 C CA . THR A 1 158 ? 22.565 30.514 31.424 1.00 14.97 142 THR A CA 1
ATOM 868 C C . THR A 1 158 ? 21.102 30.689 31.000 1.00 13.78 142 THR A C 1
ATOM 869 O O . THR A 1 158 ? 20.800 30.623 29.812 1.00 17.72 142 THR A O 1
ATOM 873 N N . THR A 1 159 ? 20.196 30.897 31.950 1.00 19.47 143 THR A N 1
ATOM 874 C CA . THR A 1 159 ? 18.782 31.152 31.721 1.00 18.53 143 THR A CA 1
ATOM 875 C C . THR A 1 159 ? 18.286 32.425 32.412 1.00 32.00 143 THR A C 1
ATOM 876 O O . THR A 1 159 ? 17.561 33.233 31.814 1.00 30.83 143 THR A O 1
ATOM 880 N N . GLU A 1 160 ? 18.647 32.597 33.687 1.00 36.61 144 GLU A N 1
ATOM 881 C CA . GLU A 1 160 ? 18.339 33.801 34.455 1.00 30.32 144 GLU A CA 1
ATOM 882 C C . GLU A 1 160 ? 19.559 34.698 34.675 1.00 30.63 144 GLU A C 1
ATOM 883 O O . GLU A 1 160 ? 19.760 35.261 35.752 1.00 23.90 144 GLU A O 1
ATOM 889 N N . ALA A 1 161 ? 20.427 34.796 33.675 1.00 27.42 145 ALA A N 1
ATOM 890 C CA . ALA A 1 161 ? 21.425 35.851 33.666 1.00 30.96 145 ALA A CA 1
ATOM 891 C C . ALA A 1 161 ? 21.398 36.544 32.311 1.00 21.48 145 ALA A C 1
ATOM 892 O O . ALA A 1 161 ? 21.657 35.930 31.260 1.00 6.36 145 ALA A O 1
ATOM 894 N N . GLY A 1 162 ? 20.892 37.772 32.382 1.00 20.12 146 GLY A N 1
ATOM 895 C CA . GLY A 1 162 ? 21.069 38.820 31.428 1.00 11.68 146 GLY A CA 1
ATOM 896 C C . GLY A 1 162 ? 22.292 39.668 31.692 1.00 11.52 146 GLY A C 1
ATOM 897 O O . GLY A 1 162 ? 22.644 40.490 30.852 1.00 14.88 146 GLY A O 1
ATOM 898 N N . PRO A 1 163 ? 22.929 39.580 32.872 1.00 23.17 147 PRO A N 1
ATOM 899 C CA . PRO A 1 163 ? 24.271 40.176 32.967 1.00 15.62 147 PRO A CA 1
ATOM 900 C C . PRO A 1 163 ? 25.208 39.570 31.956 1.00 13.97 147 PRO A C 1
ATOM 901 O O . PRO A 1 163 ? 26.191 40.213 31.573 1.00 12.89 147 PRO A O 1
ATOM 905 N N . LEU A 1 164 ? 24.935 38.324 31.549 1.00 10.09 148 LEU A N 1
ATOM 906 C CA . LEU A 1 164 ? 25.698 37.688 30.488 1.00 8.21 148 LEU A CA 1
ATOM 907 C C . LEU A 1 164 ? 25.392 38.319 29.141 1.00 7.42 148 LEU A C 1
ATOM 908 O O . LEU A 1 164 ? 26.299 38.708 28.406 1.00 6.74 148 LEU A O 1
ATOM 913 N N . ILE A 1 165 ? 24.107 38.421 28.805 1.00 12.17 149 ILE A N 1
ATOM 914 C CA . ILE A 1 165 ? 23.673 39.061 27.569 1.00 6.25 149 ILE A CA 1
ATOM 915 C C . ILE A 1 165 ? 24.139 40.497 27.530 1.00 6.63 149 ILE A C 1
ATOM 916 O O . ILE A 1 165 ? 24.593 40.995 26.498 1.00 9.79 149 ILE A O 1
ATOM 921 N N . GLU A 1 166 ? 24.076 41.166 28.667 1.00 7.70 150 GLU A N 1
ATOM 922 C CA . GLU A 1 166 ? 24.440 42.564 28.722 1.00 10.83 150 GLU A CA 1
ATOM 923 C C . GLU A 1 166 ? 25.926 42.759 28.430 1.00 10.10 150 GLU A C 1
ATOM 924 O O . GLU A 1 166 ? 26.297 43.665 27.675 1.00 16.02 150 GLU A O 1
ATOM 930 N N . ARG A 1 167 ? 26.794 41.924 29.006 1.00 7.21 151 ARG A N 1
ATOM 931 C CA . ARG A 1 167 ? 28.228 42.050 28.727 1.00 8.87 151 ARG A CA 1
ATOM 932 C C . ARG A 1 167 ? 28.518 41.766 27.263 1.00 12.59 151 ARG A C 1
ATOM 933 O O . ARG A 1 167 ? 29.120 42.594 26.563 1.00 11.37 151 ARG A O 1
ATOM 941 N N . ALA A 1 168 ? 28.034 40.617 26.771 1.00 12.14 152 ALA A N 1
ATOM 942 C CA . ALA A 1 168 ? 28.193 40.276 25.369 1.00 6.19 152 ALA A CA 1
ATOM 943 C C . ALA A 1 168 ? 27.711 41.432 24.503 1.00 9.35 152 ALA A C 1
ATOM 944 O O . ALA A 1 168 ? 28.392 41.823 23.542 1.00 8.39 152 ALA A O 1
ATOM 946 N N . THR A 1 169 ? 26.589 42.059 24.895 1.00 7.14 153 THR A N 1
ATOM 947 C CA . THR A 1 169 ? 26.081 43.204 24.150 1.00 7.54 153 THR A CA 1
ATOM 948 C C . THR A 1 169 ? 27.011 44.398 24.225 1.00 10.15 153 THR A C 1
ATOM 949 O O . THR A 1 169 ? 27.159 45.123 23.235 1.00 12.56 153 THR A O 1
ATOM 953 N N . GLU A 1 170 ? 27.648 44.627 25.375 1.00 9.37 154 GLU A N 1
ATOM 954 C CA . GLU A 1 170 ? 28.599 45.729 25.455 1.00 8.63 154 GLU A CA 1
ATOM 955 C C . GLU A 1 170 ? 29.817 45.503 24.571 1.00 7.57 154 GLU A C 1
ATOM 956 O O . GLU A 1 170 ? 30.356 46.468 24.034 1.00 8.19 154 GLU A O 1
ATOM 962 N N . VAL A 1 171 ? 30.264 44.257 24.391 1.00 7.53 155 VAL A N 1
ATOM 963 C CA . VAL A 1 171 ? 31.358 43.998 23.454 1.00 7.35 155 VAL A CA 1
ATOM 964 C C . VAL A 1 171 ? 30.864 44.062 22.010 1.00 10.10 155 VAL A C 1
ATOM 965 O O . VAL A 1 171 ? 31.565 44.573 21.126 1.00 11.19 155 VAL A O 1
ATOM 969 N N . LEU A 1 172 ? 29.676 43.504 21.744 1.00 8.58 156 LEU A N 1
ATOM 970 C CA . LEU A 1 172 ? 29.191 43.381 20.375 1.00 9.95 156 LEU A CA 1
ATOM 971 C C . LEU A 1 172 ? 28.755 44.709 19.799 1.00 14.32 156 LEU A C 1
ATOM 972 O O . LEU A 1 172 ? 28.837 44.917 18.583 1.00 17.29 156 LEU A O 1
ATOM 985 N N . PRO A 1 174 ? 29.788 47.994 19.902 1.00 11.52 158 PRO A N 1
ATOM 986 C CA . PRO A 1 174 ? 30.838 48.703 19.152 1.00 15.45 158 PRO A CA 1
ATOM 987 C C . PRO A 1 174 ? 31.380 47.911 17.968 1.00 14.21 158 PRO A C 1
ATOM 988 O O . PRO A 1 174 ? 31.774 48.510 16.958 1.00 11.80 158 PRO A O 1
ATOM 992 N N . ALA A 1 175 ? 31.385 46.572 18.050 1.00 16.18 159 ALA A N 1
ATOM 993 C CA . ALA A 1 175 ? 31.840 45.776 16.920 1.00 9.28 159 ALA A CA 1
ATOM 994 C C . ALA A 1 175 ? 30.997 46.029 15.706 1.00 9.20 159 ALA A C 1
ATOM 995 O O . ALA A 1 175 ? 31.492 45.875 14.594 1.00 11.81 159 ALA A O 1
ATOM 997 N N . LEU A 1 176 ? 29.776 46.505 15.900 1.00 10.36 160 LEU A N 1
ATOM 998 C CA . LEU A 1 176 ? 28.821 46.779 14.840 1.00 9.55 160 LEU A CA 1
ATOM 999 C C . LEU A 1 176 ? 28.661 48.255 14.590 1.00 11.45 160 LEU A C 1
ATOM 1000 O O . LEU A 1 176 ? 28.552 48.683 13.448 1.00 14.11 160 LEU A O 1
ATOM 1005 N N . SER A 1 177 ? 28.698 49.026 15.656 1.00 13.96 161 SER A N 1
ATOM 1006 C CA . SER A 1 177 ? 28.325 50.419 15.664 1.00 10.64 161 SER A CA 1
ATOM 1007 C C . SER A 1 177 ? 29.510 51.331 15.436 1.00 13.31 161 SER A C 1
ATOM 1008 O O . SER A 1 177 ? 29.382 52.347 14.750 1.00 25.92 161 SER A O 1
ATOM 1011 N N . GLU A 1 178 ? 30.676 50.961 15.941 1.00 12.76 162 GLU A N 1
ATOM 1012 C CA . GLU A 1 178 ? 31.860 51.781 15.796 1.00 13.06 162 GLU A CA 1
ATOM 1013 C C . GLU A 1 178 ? 32.940 51.130 14.940 1.00 11.39 162 GLU A C 1
ATOM 1014 O O . GLU A 1 178 ? 34.027 51.687 14.818 1.00 17.95 162 GLU A O 1
ATOM 1020 N N . SER A 1 179 ? 32.692 49.959 14.384 1.00 11.17 163 SER A N 1
ATOM 1021 C CA . SER A 1 179 ? 33.569 49.371 13.392 1.00 8.90 163 SER A CA 1
ATOM 1022 C C . SER A 1 179 ? 33.244 49.936 12.018 1.00 14.96 163 SER A C 1
ATOM 1023 O O . SER A 1 179 ? 32.414 50.839 11.867 1.00 22.21 163 SER A O 1
ATOM 1026 N N . TRP A 1 180 ? 33.803 49.304 10.985 1.00 13.89 164 TRP A N 1
ATOM 1027 C CA . TRP A 1 180 ? 33.574 49.757 9.611 1.00 17.33 164 TRP A CA 1
ATOM 1028 C C . TRP A 1 180 ? 32.125 49.641 9.159 1.00 16.11 164 TRP A C 1
ATOM 1029 O O . TRP A 1 180 ? 31.751 50.304 8.191 1.00 13.21 164 TRP A O 1
ATOM 1048 N N . ARG A 1 182 ? 29.551 50.649 10.659 1.00 17.24 166 ARG A N 1
ATOM 1049 C CA . ARG A 1 182 ? 28.944 51.951 10.872 1.00 18.63 166 ARG A CA 1
ATOM 1050 C C . ARG A 1 182 ? 27.441 51.832 11.109 1.00 18.43 166 ARG A C 1
ATOM 1051 O O . ARG A 1 182 ? 26.647 52.601 10.574 1.00 29.75 166 ARG A O 1
ATOM 1059 N N . ILE A 1 183 ? 27.035 50.847 11.876 1.00 18.84 167 ILE A N 1
ATOM 1060 C CA . ILE A 1 183 ? 25.611 50.659 12.130 1.00 24.02 167 ILE A CA 1
ATOM 1061 C C . ILE A 1 183 ? 25.198 51.620 13.244 1.00 24.46 167 ILE A C 1
ATOM 1062 O O . ILE A 1 183 ? 25.986 51.872 14.166 1.00 15.93 167 ILE A O 1
ATOM 1067 N N . GLU A 1 184 ? 23.991 52.206 13.138 1.00 31.47 168 GLU A N 1
ATOM 1068 C CA . GLU A 1 184 ? 23.489 53.096 14.190 1.00 33.35 168 GLU A CA 1
ATOM 1069 C C . GLU A 1 184 ? 23.366 52.355 15.515 1.00 25.24 168 GLU A C 1
ATOM 1070 O O . GLU A 1 184 ? 23.091 51.153 15.551 1.00 23.22 168 GLU A O 1
ATOM 1076 N N . ALA A 1 185 ? 23.577 53.083 16.619 1.00 28.12 169 ALA A N 1
ATOM 1077 C CA . ALA A 1 185 ? 23.639 52.434 17.934 1.00 20.27 169 ALA A CA 1
ATOM 1078 C C . ALA A 1 185 ? 22.301 51.802 18.282 1.00 16.47 169 ALA A C 1
ATOM 1079 O O . ALA A 1 185 ? 22.239 50.845 19.055 1.00 15.97 169 ALA A O 1
ATOM 1081 N N . SER A 1 186 ? 21.221 52.362 17.737 1.00 28.80 170 SER A N 1
ATOM 1082 C CA . SER A 1 186 ? 19.878 51.817 17.911 1.00 25.00 170 SER A CA 1
ATOM 1083 C C . SER A 1 186 ? 19.778 50.380 17.385 1.00 17.13 170 SER A C 1
ATOM 1084 O O . SER A 1 186 ? 19.416 49.450 18.112 1.00 17.20 170 SER A O 1
ATOM 1087 N N . GLN A 1 187 ? 20.146 50.182 16.130 1.00 20.46 171 GLN A N 1
ATOM 1088 C CA . GLN A 1 187 ? 20.067 48.875 15.496 1.00 18.27 171 GLN A CA 1
ATOM 1089 C C . GLN A 1 187 ? 21.178 47.938 15.973 1.00 17.39 171 GLN A C 1
ATOM 1090 O O . GLN A 1 187 ? 20.952 46.729 16.118 1.00 14.65 171 GLN A O 1
ATOM 1096 N N . ALA A 1 188 ? 22.378 48.476 16.241 1.00 16.00 172 ALA A N 1
ATOM 1097 C CA . ALA A 1 188 ? 23.476 47.639 16.724 1.00 13.94 172 ALA A CA 1
ATOM 1098 C C . ALA A 1 188 ? 23.115 46.974 18.043 1.00 18.37 172 ALA A C 1
ATOM 1099 O O . ALA A 1 188 ? 23.274 45.755 18.206 1.00 16.89 172 ALA A O 1
ATOM 1101 N N . ARG A 1 189 ? 22.582 47.759 18.980 1.00 17.88 173 ARG A N 1
ATOM 1102 C CA . ARG A 1 189 ? 22.159 47.232 20.270 1.00 15.43 173 ARG A CA 1
ATOM 1103 C C . ARG A 1 189 ? 21.175 46.089 20.090 1.00 14.56 173 ARG A C 1
ATOM 1104 O O . ARG A 1 189 ? 21.246 45.065 20.784 1.00 12.49 173 ARG A O 1
ATOM 1112 N N . LEU A 1 190 ? 20.199 46.305 19.206 1.00 18.04 174 LEU A N 1
ATOM 1113 C CA . LEU A 1 190 ? 19.204 45.306 18.844 1.00 10.59 174 LEU A CA 1
ATOM 1114 C C . LEU A 1 190 ? 19.847 44.024 18.342 1.00 8.39 174 LEU A C 1
ATOM 1115 O O . LEU A 1 190 ? 19.684 42.952 18.928 1.00 6.83 174 LEU A O 1
ATOM 1120 N N . ALA A 1 191 ? 20.588 44.118 17.246 1.00 13.08 175 ALA A N 1
ATOM 1121 C CA . ALA A 1 191 ? 21.201 42.927 16.685 1.00 9.31 175 ALA A CA 1
ATOM 1122 C C . ALA A 1 191 ? 22.151 42.292 17.683 1.00 7.87 175 ALA A C 1
ATOM 1123 O O . ALA A 1 191 ? 22.187 41.064 17.812 1.00 7.34 175 ALA A O 1
ATOM 1125 N N . ALA A 1 192 ? 22.876 43.114 18.451 1.00 6.81 176 ALA A N 1
ATOM 1126 C CA . ALA A 1 192 ? 23.845 42.568 19.400 1.00 8.89 176 ALA A CA 1
ATOM 1127 C C . ALA A 1 192 ? 23.172 41.687 20.440 1.00 9.17 176 ALA A C 1
ATOM 1128 O O . ALA A 1 192 ? 23.693 40.622 20.791 1.00 8.62 176 ALA A O 1
ATOM 1130 N N . SER A 1 193 ? 22.030 42.134 20.966 1.00 11.68 177 SER A N 1
ATOM 1131 C CA . SER A 1 193 ? 21.268 41.336 21.921 1.00 9.85 177 SER A CA 1
ATOM 1132 C C . SER A 1 193 ? 20.800 40.012 21.311 1.00 10.27 177 SER A C 1
ATOM 1133 O O . SER A 1 193 ? 20.884 38.964 21.965 1.00 10.79 177 SER A O 1
ATOM 1136 N N . ILE A 1 194 ? 20.261 40.045 20.075 1.00 9.25 178 ILE A N 1
ATOM 1137 C CA . ILE A 1 194 ? 19.827 38.810 19.402 1.00 8.87 178 ILE A CA 1
ATOM 1138 C C . ILE A 1 194 ? 21.011 37.866 19.183 1.00 8.94 178 ILE A C 1
ATOM 1139 O O . ILE A 1 194 ? 20.897 36.645 19.355 1.00 10.64 178 ILE A O 1
ATOM 1144 N N . ILE A 1 195 ? 22.145 38.397 18.731 1.00 6.76 179 ILE A N 1
ATOM 1145 C CA . ILE A 1 195 ? 23.311 37.535 18.559 1.00 6.96 179 ILE A CA 1
ATOM 1146 C C . ILE A 1 195 ? 23.725 36.935 19.890 1.00 8.09 179 ILE A C 1
ATOM 1147 O O . ILE A 1 195 ? 24.025 35.738 19.982 1.00 6.49 179 ILE A O 1
ATOM 1152 N N . ALA A 1 196 ? 23.743 37.758 20.946 1.00 10.22 180 ALA A N 1
ATOM 1153 C CA . ALA A 1 196 ? 24.062 37.255 22.279 1.00 7.03 180 ALA A CA 1
ATOM 1154 C C . ALA A 1 196 ? 23.112 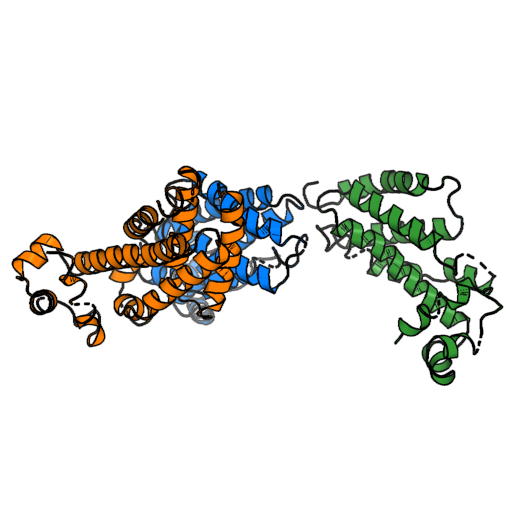36.128 22.667 1.00 9.23 180 ALA A C 1
ATOM 1155 O O . ALA A 1 196 ? 23.548 35.043 23.075 1.00 7.45 180 ALA A O 1
ATOM 1157 N N . ARG A 1 197 ? 21.799 36.364 22.529 1.00 7.12 181 ARG A N 1
ATOM 1158 C CA . ARG A 1 197 ? 20.824 35.381 22.974 1.00 3.47 181 ARG A CA 1
ATOM 1159 C C . ARG A 1 197 ? 20.910 34.100 22.160 1.00 5.75 181 ARG A C 1
ATOM 1160 O O . ARG A 1 197 ? 20.803 33.013 22.723 1.00 7.95 181 ARG A O 1
ATOM 1168 N N . ILE A 1 198 ? 21.099 34.189 20.838 1.00 6.88 182 ILE A N 1
ATOM 1169 C CA . ILE A 1 198 ? 21.265 32.973 20.031 1.00 7.53 182 ILE A CA 1
ATOM 1170 C C . ILE A 1 198 ? 22.508 32.207 20.461 1.00 9.26 182 ILE A C 1
ATOM 1171 O O . ILE A 1 198 ? 22.484 30.975 20.591 1.00 9.68 182 ILE A O 1
ATOM 1176 N N . GLY A 1 199 ? 23.621 32.936 20.649 1.00 8.01 183 GLY A N 1
ATOM 1177 C CA . GLY A 1 199 ? 24.870 32.320 21.064 1.00 5.60 183 GLY A CA 1
ATOM 1178 C C . GLY A 1 199 ? 24.745 31.573 22.375 1.00 7.88 183 GLY A C 1
ATOM 1179 O O . GLY A 1 199 ? 25.195 30.435 22.492 1.00 8.62 183 GLY A O 1
ATOM 1180 N N . ILE A 1 200 ? 24.108 32.199 23.375 1.00 8.95 184 ILE A N 1
ATOM 1181 C CA . ILE A 1 200 ? 23.880 31.528 24.655 1.00 11.49 184 ILE A CA 1
ATOM 1182 C C . ILE A 1 200 ? 23.096 30.241 24.433 1.00 16.17 184 ILE A C 1
ATOM 1183 O O . ILE A 1 200 ? 23.396 29.197 25.030 1.00 18.38 184 ILE A O 1
ATOM 1188 N N . SER A 1 201 ? 22.116 30.298 23.518 1.00 13.67 185 SER A N 1
ATOM 1189 C CA . SER A 1 201 ? 21.248 29.170 23.211 1.00 10.62 185 SER A CA 1
ATOM 1190 C C . SER A 1 201 ? 22.031 27.978 22.706 1.00 8.82 185 SER A C 1
ATOM 1191 O O . SER A 1 201 ? 21.694 26.840 23.016 1.00 10.05 185 SER A O 1
ATOM 1194 N N . PHE A 1 202 ? 23.087 28.214 21.954 1.00 10.71 186 PHE A N 1
ATOM 1195 C CA . PHE A 1 202 ? 23.877 27.113 21.428 1.00 14.55 186 PHE A CA 1
ATOM 1196 C C . PHE A 1 202 ? 24.832 26.515 22.444 1.00 12.66 186 PHE A C 1
ATOM 1197 O O . PHE A 1 202 ? 25.530 25.543 22.119 1.00 10.15 186 PHE A O 1
ATOM 1205 N N . ILE A 1 203 ? 24.901 27.103 23.637 1.00 13.95 187 ILE A N 1
ATOM 1206 C CA . ILE A 1 203 ? 25.622 26.521 24.766 1.00 14.48 187 ILE A CA 1
ATOM 1207 C C . ILE A 1 203 ? 24.688 25.716 25.662 1.00 15.95 187 ILE A C 1
ATOM 1208 O O . ILE A 1 203 ? 25.012 24.588 26.036 1.00 16.37 187 ILE A O 1
ATOM 1213 N N . SER A 1 204 ? 23.514 26.272 26.000 1.00 20.35 188 SER A N 1
ATOM 1214 C CA . SER A 1 204 ? 22.499 25.515 26.735 1.00 12.77 188 SER A CA 1
ATOM 1215 C C . SER A 1 204 ? 22.115 24.264 25.963 1.00 16.05 188 SER A C 1
ATOM 1216 O O . SER A 1 204 ? 22.459 23.161 26.381 1.00 28.73 188 SER A O 1
ATOM 1219 N N . LEU A 1 205 ? 21.491 24.397 24.782 1.00 23.53 189 LEU A N 1
ATOM 1220 C CA . LEU A 1 205 ? 21.374 23.214 23.925 1.00 28.23 189 LEU A CA 1
ATOM 1221 C C . LEU A 1 205 ? 22.398 23.254 22.795 1.00 20.78 189 LEU A C 1
ATOM 1222 O O . LEU A 1 205 ? 22.262 24.074 21.880 1.00 24.82 189 LEU A O 1
ATOM 1227 N N . PRO A 1 206 ? 23.416 22.401 22.807 1.00 26.54 190 PRO A N 1
ATOM 1228 C CA . PRO A 1 206 ? 24.438 22.436 21.750 1.00 32.36 190 PRO A CA 1
ATOM 1229 C C . PRO A 1 206 ? 23.846 22.091 20.394 1.00 34.32 190 PRO A C 1
ATOM 1230 O O . PRO A 1 206 ? 22.758 21.497 20.318 1.00 28.82 190 PRO A O 1
ATOM 1234 N N . PRO A 1 207 ? 24.532 22.465 19.304 1.00 41.82 191 PRO A N 1
ATOM 1235 C CA . PRO A 1 207 ? 24.036 22.152 17.957 1.00 36.61 191 PRO A CA 1
ATOM 1236 C C . PRO A 1 207 ? 24.373 20.729 17.520 1.00 47.09 191 PRO A C 1
ATOM 1237 O O . PRO A 1 207 ? 25.532 20.303 17.575 1.00 38.64 191 PRO A O 1
ATOM 1241 N N . GLU A 1 208 ? 23.351 20.021 17.025 1.00 52.51 192 GLU A N 1
ATOM 1242 C CA . GLU A 1 208 ? 23.558 18.777 16.284 1.00 44.71 192 GLU A CA 1
ATOM 1243 C C . GLU A 1 208 ? 24.540 18.950 15.131 1.00 44.25 192 GLU A C 1
ATOM 1244 O O . GLU A 1 208 ? 25.474 18.158 14.980 1.00 41.62 192 GLU A O 1
ATOM 1250 N N . ASP A 1 209 ? 24.287 19.936 14.254 1.00 46.42 193 ASP A N 1
ATOM 1251 C CA . ASP A 1 209 ? 25.260 20.315 13.224 1.00 51.94 193 ASP A CA 1
ATOM 1252 C C . ASP A 1 209 ? 26.436 21.063 13.830 1.00 57.83 193 ASP A C 1
ATOM 1253 O O . ASP A 1 209 ? 26.233 22.085 14.508 1.00 56.87 193 ASP A O 1
ATOM 1258 N N . PRO A 1 210 ? 27.659 20.647 13.570 1.00 57.50 194 PRO A N 1
ATOM 1259 C CA . PRO A 1 210 ? 28.787 21.412 14.106 1.00 55.73 194 PRO A CA 1
ATOM 1260 C C . PRO A 1 210 ? 28.925 22.703 13.302 1.00 55.73 194 PRO A C 1
ATOM 1261 O O . PRO A 1 210 ? 28.802 23.809 13.848 1.00 35.92 194 PRO A O 1
ATOM 1265 N N . ASP A 1 211 ? 29.043 22.569 11.978 1.00 52.00 195 ASP A N 1
ATOM 1266 C CA . ASP A 1 211 ? 29.238 23.733 11.125 1.00 53.41 195 ASP A CA 1
ATOM 1267 C C . ASP A 1 211 ? 27.978 24.150 10.383 1.00 52.66 195 ASP A C 1
ATOM 1268 O O . ASP A 1 211 ? 27.772 25.348 10.153 1.00 37.33 195 ASP A O 1
ATOM 1273 N N . GLN A 1 212 ? 27.099 23.205 10.058 1.00 48.22 196 GLN A N 1
ATOM 1274 C CA . GLN A 1 212 ? 25.874 23.582 9.378 1.00 45.45 196 GLN A CA 1
ATOM 1275 C C . GLN A 1 212 ? 24.974 24.420 10.276 1.00 49.60 196 GLN A C 1
ATOM 1276 O O . GLN A 1 212 ? 23.966 24.953 9.803 1.00 52.57 196 GLN A O 1
ATOM 1282 N N . LEU A 1 213 ? 25.272 24.506 11.573 1.00 51.64 197 LEU A N 1
ATOM 1283 C CA . LEU A 1 213 ? 24.685 25.589 12.353 1.00 50.87 197 LEU A CA 1
ATOM 1284 C C . LEU A 1 213 ? 25.338 26.938 12.040 1.00 51.95 197 LEU A C 1
ATOM 1285 O O . LEU A 1 213 ? 24.644 27.923 11.751 1.00 56.77 197 LEU A O 1
ATOM 1290 N N . ALA A 1 214 ? 26.664 27.022 12.162 1.00 43.19 198 ALA A N 1
ATOM 1291 C CA . ALA A 1 214 ? 27.334 28.307 12.003 1.00 36.32 198 ALA A CA 1
ATOM 1292 C C . ALA A 1 214 ? 26.986 28.961 10.671 1.00 33.58 198 ALA A C 1
ATOM 1293 O O . ALA A 1 214 ? 26.430 30.062 10.640 1.00 30.27 198 ALA A O 1
ATOM 1295 N N . SER A 1 215 ? 27.283 28.281 9.556 1.00 44.93 199 SER A N 1
ATOM 1296 C CA . SER A 1 215 ? 26.998 28.854 8.241 1.00 37.17 199 SER A CA 1
ATOM 1297 C C . SER A 1 215 ? 25.508 29.058 8.037 1.00 31.96 199 SER A C 1
ATOM 1298 O O . SER A 1 215 ? 25.109 29.814 7.144 1.00 45.57 199 SER A O 1
ATOM 1301 N N . GLY A 1 216 ? 24.671 28.330 8.777 1.00 24.13 200 GLY A N 1
ATOM 1302 C CA . GLY A 1 216 ? 23.241 28.585 8.694 1.00 29.11 200 GLY A CA 1
ATOM 1303 C C . GLY A 1 216 ? 22.857 29.922 9.304 1.00 18.25 200 GLY A C 1
ATOM 1304 O O . GLY A 1 216 ? 22.188 30.748 8.678 1.00 25.86 200 GLY A O 1
ATOM 1305 N N . LEU A 1 217 ? 23.269 30.143 10.537 1.00 18.11 201 LEU A N 1
ATOM 1306 C CA . LEU A 1 217 ? 22.983 31.375 11.263 1.00 22.69 201 LEU A CA 1
ATOM 1307 C C . LEU A 1 217 ? 23.579 32.625 10.576 1.00 24.55 201 LEU A C 1
ATOM 1308 O O . LEU A 1 217 ? 23.043 33.742 10.697 1.00 12.38 201 LEU A O 1
ATOM 1313 N N . THR A 1 218 ? 24.746 32.468 9.945 1.00 18.65 202 THR A N 1
ATOM 1314 C CA . THR A 1 218 ? 25.302 33.492 9.074 1.00 15.02 202 THR A CA 1
ATOM 1315 C C . THR A 1 218 ? 24.299 33.911 8.013 1.00 16.74 202 THR A C 1
ATOM 1316 O O . THR A 1 218 ? 24.051 35.106 7.788 1.00 11.47 202 THR A O 1
ATOM 1320 N N . GLU A 1 219 ? 23.752 32.923 7.310 1.00 16.26 203 GLU A N 1
ATOM 1321 C CA . GLU A 1 219 ? 22.823 33.203 6.231 1.00 18.33 203 GLU A CA 1
ATOM 1322 C C . GLU A 1 219 ? 21.549 33.890 6.727 1.00 14.31 203 GLU A C 1
ATOM 1323 O O . GLU A 1 219 ? 20.891 34.618 5.966 1.00 15.07 203 GLU A O 1
ATOM 1329 N N . VAL A 1 220 ? 21.192 33.686 7.988 1.00 10.44 204 VAL A N 1
ATOM 1330 C CA . VAL A 1 220 ? 20.019 34.351 8.536 1.00 11.50 204 VAL A CA 1
ATOM 1331 C C . VAL A 1 220 ? 20.324 35.813 8.908 1.00 13.41 204 VAL A C 1
ATOM 1332 O O . VAL A 1 220 ? 19.483 36.702 8.723 1.00 13.42 204 VAL A O 1
ATOM 1336 N N . ILE A 1 221 ? 21.511 36.076 9.464 1.00 17.27 205 ILE A N 1
ATOM 1337 C CA . ILE A 1 221 ? 21.861 37.387 10.023 1.00 13.54 205 ILE A CA 1
ATOM 1338 C C . ILE A 1 221 ? 22.553 38.333 9.033 1.00 13.25 205 ILE A C 1
ATOM 1339 O O . ILE A 1 221 ? 22.497 39.555 9.209 1.00 9.21 205 ILE A O 1
ATOM 1344 N N . ALA A 1 222 ? 23.251 37.794 8.023 1.00 17.53 206 ALA A N 1
ATOM 1345 C CA . ALA A 1 222 ? 23.900 38.636 7.018 1.00 14.04 206 ALA A CA 1
ATOM 1346 C C . ALA A 1 222 ? 22.888 39.515 6.278 1.00 15.70 206 ALA A C 1
ATOM 1347 O O . ALA A 1 222 ? 23.114 40.736 6.169 1.00 10.70 206 ALA A O 1
ATOM 1349 N N . PRO A 1 223 ? 21.761 38.985 5.776 1.00 22.03 207 PRO A N 1
ATOM 1350 C CA . PRO A 1 223 ? 20.715 39.869 5.237 1.00 14.41 207 PRO A CA 1
ATOM 1351 C C . PRO A 1 223 ? 20.341 41.070 6.116 1.00 16.21 207 PRO A C 1
ATOM 1352 O O . PRO A 1 223 ? 20.186 42.164 5.555 1.00 16.26 207 PRO A O 1
ATOM 1356 N N . TYR A 1 224 ? 20.225 40.928 7.457 1.00 19.08 208 TYR A N 1
ATOM 1357 C CA . TYR A 1 224 ? 19.956 42.092 8.316 1.00 11.72 208 TYR A CA 1
ATOM 1358 C C . TYR A 1 224 ? 21.121 43.064 8.301 1.00 14.08 208 TYR A C 1
ATOM 1359 O O . TYR A 1 224 ? 20.920 44.283 8.320 1.00 18.58 208 TYR A O 1
ATOM 1368 N N . LEU A 1 225 ? 22.344 42.555 8.419 1.00 14.30 209 LEU A N 1
ATOM 1369 C CA . LEU A 1 225 ? 23.473 43.471 8.482 1.00 18.16 209 LEU A CA 1
ATOM 1370 C C . LEU A 1 225 ? 23.616 44.235 7.171 1.00 23.44 209 LEU A C 1
ATOM 1371 O O . LEU A 1 225 ? 23.720 45.470 7.176 1.00 24.44 209 LEU A O 1
ATOM 1376 N N . GLN A 1 226 ? 23.474 43.531 6.042 1.00 16.24 210 GLN A N 1
ATOM 1377 C CA . GLN A 1 226 ? 23.567 44.166 4.734 1.00 12.91 210 GLN A CA 1
ATOM 1378 C C . GLN A 1 226 ? 22.598 45.326 4.563 1.00 18.17 210 GLN A C 1
ATOM 1379 O O . GLN A 1 226 ? 22.930 46.298 3.870 1.00 27.81 210 GLN A O 1
ATOM 1385 N N . LYS A 1 227 ? 21.425 45.272 5.207 1.00 19.35 211 LYS A N 1
ATOM 1386 C CA . LYS A 1 227 ? 20.467 46.374 5.134 1.00 18.21 211 LYS A CA 1
ATOM 1387 C C . LYS A 1 227 ? 20.950 47.604 5.897 1.00 25.61 211 LYS A C 1
ATOM 1388 O O . LYS A 1 227 ? 20.537 48.722 5.566 1.00 28.89 211 LYS A O 1
ATOM 1394 N N . VAL A 1 228 ? 21.788 47.434 6.930 1.00 26.93 212 VAL A N 1
ATOM 1395 C CA . VAL A 1 228 ? 22.136 48.551 7.811 1.00 26.52 212 VAL A CA 1
ATOM 1396 C C . VAL A 1 228 ? 23.591 49.044 7.706 1.00 25.75 212 VAL A C 1
ATOM 1397 O O . VAL A 1 228 ? 23.890 50.127 8.242 1.00 30.88 212 VAL A O 1
ATOM 1401 N N . VAL A 1 229 ? 24.461 48.389 6.934 1.00 30.08 213 VAL A N 1
ATOM 1402 C CA . VAL A 1 229 ? 25.894 48.727 6.843 1.00 30.68 213 VAL A CA 1
ATOM 1403 C C . VAL A 1 229 ? 26.185 50.077 6.146 1.00 38.06 213 VAL A C 1
ATOM 1404 O O . VAL A 1 229 ? 27.297 50.324 5.666 1.00 61.19 213 VAL A O 1
ATOM 1408 N N . GLN A 1 230 ? 25.222 50.991 6.109 1.00 40.37 214 GLN A N 1
ATOM 1409 C CA . GLN A 1 230 ? 25.471 52.354 5.548 1.00 63.46 214 GLN A CA 1
ATOM 1410 C C . GLN A 1 230 ? 25.968 52.446 4.084 1.00 55.85 214 GLN A C 1
ATOM 1411 O O . GLN A 1 230 ? 26.040 53.544 3.510 1.00 41.17 214 GLN A O 1
ATOM 1417 N N . PRO B 1 47 ? -7.457 11.328 26.475 1.00 63.78 31 PRO B N 1
ATOM 1418 C CA . PRO B 1 47 ? -6.279 11.255 27.366 1.00 56.30 31 PRO B CA 1
ATOM 1419 C C . PRO B 1 47 ? -5.432 12.539 27.560 1.00 61.11 31 PRO B C 1
ATOM 1420 O O . PRO B 1 47 ? -5.375 12.994 28.705 1.00 69.36 31 PRO B O 1
ATOM 1424 N N . ARG B 1 48 ? -4.785 13.090 26.519 1.00 61.99 32 ARG B N 1
ATOM 1425 C CA . ARG B 1 48 ? -3.902 14.256 26.686 1.00 58.39 32 ARG B CA 1
ATOM 1426 C C . ARG B 1 48 ? -4.603 15.637 26.759 1.00 59.58 32 ARG B C 1
ATOM 1427 O O . ARG B 1 48 ? -4.563 16.296 27.805 1.00 43.30 32 ARG B O 1
ATOM 1435 N N . LEU B 1 49 ? -5.335 16.047 25.701 1.00 61.40 33 LEU B N 1
ATOM 1436 C CA . LEU B 1 49 ? -5.668 17.473 25.481 1.00 64.55 33 LEU B CA 1
ATOM 1437 C C . LEU B 1 49 ? -6.437 18.174 26.635 1.00 61.53 33 LEU B C 1
ATOM 1438 O O . LEU B 1 49 ? -6.295 19.397 26.815 1.00 39.52 33 LEU B O 1
ATOM 1443 N N . THR B 1 50 ? -7.294 17.476 27.389 1.00 63.77 34 THR B N 1
ATOM 1444 C CA . THR B 1 50 ? -7.963 18.177 28.495 1.00 54.61 34 THR B CA 1
ATOM 1445 C C . THR B 1 50 ? -7.073 18.330 29.744 1.00 41.16 34 THR B C 1
ATOM 1446 O O . THR B 1 50 ? -7.361 19.197 30.574 1.00 30.92 34 THR B O 1
ATOM 1450 N N . VAL B 1 51 ? -6.026 17.499 29.917 1.00 33.51 35 VAL B N 1
ATOM 1451 C CA . VAL B 1 51 ? -5.190 17.559 31.121 1.00 31.79 35 VAL B CA 1
ATOM 1452 C C . VAL B 1 51 ? -4.366 18.848 31.165 1.00 31.83 35 VAL B C 1
ATOM 1453 O O . VAL B 1 51 ? -4.188 19.447 32.235 1.00 27.62 35 VAL B O 1
ATOM 1457 N N . PHE B 1 52 ? -3.886 19.317 30.013 1.00 30.65 36 PHE B N 1
ATOM 1458 C CA . PHE B 1 52 ? -3.096 20.537 29.981 1.00 24.76 36 PHE B CA 1
ATOM 1459 C C . PHE B 1 52 ? -3.955 21.686 30.457 1.00 29.42 36 PHE B C 1
ATOM 1460 O O . PHE B 1 52 ? -3.515 22.569 31.209 1.00 25.22 36 PHE B O 1
ATOM 1468 N N . ASP B 1 53 ? -5.209 21.656 30.032 1.00 33.64 37 ASP B N 1
ATOM 1469 C CA . ASP B 1 53 ? -6.193 22.603 30.503 1.00 30.00 37 ASP B CA 1
ATOM 1470 C C . ASP B 1 53 ? -6.310 22.550 32.025 1.00 25.63 37 ASP B C 1
ATOM 1471 O O . ASP B 1 53 ? -6.333 23.591 32.689 1.00 27.61 37 ASP B O 1
ATOM 1476 N N . ALA B 1 54 ? -6.360 21.340 32.594 1.00 31.04 38 ALA B N 1
ATOM 1477 C CA . ALA B 1 54 ? -6.477 21.169 34.042 1.00 23.86 38 ALA B CA 1
ATOM 1478 C C . ALA B 1 54 ? -5.284 21.754 34.791 1.00 32.59 38 ALA B C 1
ATOM 1479 O O . ALA B 1 54 ? -5.460 22.423 35.820 1.00 23.84 38 ALA B O 1
ATOM 1489 N N . HIS B 1 56 ? -3.184 24.126 33.801 1.00 28.77 40 HIS B N 1
ATOM 1490 C CA . HIS B 1 56 ? -3.196 25.582 33.713 1.00 30.39 40 HIS B CA 1
ATOM 1491 C C . HIS B 1 56 ? -4.075 26.176 34.825 1.00 28.35 40 HIS B C 1
ATOM 1492 O O . HIS B 1 56 ? -3.576 26.813 35.762 1.00 29.95 40 HIS B O 1
ATOM 1499 N N . GLN B 1 57 ? -5.381 25.894 34.781 1.00 30.72 41 GLN B N 1
ATOM 1500 C CA . GLN B 1 57 ? -6.321 26.413 35.774 1.00 38.00 41 GLN B CA 1
ATOM 1501 C C . GLN B 1 57 ? -5.902 26.049 37.192 1.00 38.16 41 GLN B C 1
ATOM 1502 O O . GLN B 1 57 ? -6.060 26.843 38.126 1.00 47.98 41 GLN B O 1
ATOM 1508 N N . LEU B 1 58 ? -5.373 24.849 37.377 1.00 33.26 42 LEU B N 1
ATOM 1509 C CA . LEU B 1 58 ? -4.863 24.477 38.689 1.00 29.08 42 LEU B CA 1
ATOM 1510 C C . LEU B 1 58 ? -3.714 25.397 39.084 1.00 31.29 42 LEU B C 1
ATOM 1511 O O . LEU B 1 58 ? -3.659 25.889 40.216 1.00 35.61 42 LEU B O 1
ATOM 1516 N N . LEU B 1 59 ? -2.786 25.647 38.144 1.00 39.09 43 LEU B N 1
ATOM 1517 C CA . LEU B 1 59 ? -1.562 26.402 38.419 1.00 35.59 43 LEU B CA 1
ATOM 1518 C C . LEU B 1 59 ? -1.798 27.877 38.708 1.00 35.27 43 LEU B C 1
ATOM 1519 O O . LEU B 1 59 ? -0.909 28.519 39.274 1.00 35.91 43 LEU B O 1
ATOM 1524 N N . GLU B 1 60 ? -2.955 28.431 38.334 1.00 33.65 44 GLU B N 1
ATOM 1525 C CA . GLU B 1 60 ? -3.249 29.830 38.643 1.00 39.09 44 GLU B CA 1
ATOM 1526 C C . GLU B 1 60 ? -3.392 30.088 40.152 1.00 43.58 44 GLU B C 1
ATOM 1527 O O . GLU B 1 60 ? -3.225 31.232 40.603 1.00 35.16 44 GLU B O 1
ATOM 1533 N N . SER B 1 61 ? -3.761 29.067 40.938 1.00 46.07 45 SER B N 1
ATOM 1534 C CA . SER B 1 61 ? -4.043 29.230 42.365 1.00 44.73 45 SER B CA 1
ATOM 1535 C C . SER B 1 61 ? -3.025 28.559 43.278 1.00 41.21 45 SER B C 1
ATOM 1536 O O . SER B 1 61 ? -3.093 28.746 44.503 1.00 35.32 45 SER B O 1
ATOM 1539 N N . ARG B 1 62 ? -2.090 27.795 42.712 1.00 35.01 46 ARG B N 1
ATOM 1540 C CA . ARG B 1 62 ? -1.131 26.987 43.445 1.00 30.93 46 ARG B CA 1
ATOM 1541 C C . ARG B 1 62 ? 0.272 27.197 42.892 1.00 33.74 46 ARG B C 1
ATOM 1542 O O . ARG B 1 62 ? 0.454 27.675 41.770 1.00 38.22 46 ARG B O 1
ATOM 1550 N N . ASP B 1 63 ? 1.276 26.822 43.684 1.00 31.73 47 ASP B N 1
ATOM 1551 C CA . ASP B 1 63 ? 2.615 26.766 43.127 1.00 30.99 47 ASP B CA 1
ATOM 1552 C C . ASP B 1 63 ? 2.778 25.478 42.347 1.00 28.81 47 ASP B C 1
ATOM 1553 O O . ASP B 1 63 ? 1.909 24.612 42.342 1.00 35.09 47 ASP B O 1
ATOM 1558 N N . TRP B 1 64 ? 3.901 25.359 41.658 1.00 35.76 48 TRP B N 1
ATOM 1559 C CA . TRP B 1 64 ? 4.177 24.101 40.982 1.00 32.63 48 TRP B CA 1
ATOM 1560 C C . TRP B 1 64 ? 4.410 22.976 41.987 1.00 32.54 48 TRP B C 1
ATOM 1561 O O . TRP B 1 64 ? 4.359 21.802 41.612 1.00 30.40 48 TRP B O 1
ATOM 1572 N N . SER B 1 65 ? 4.672 23.310 43.257 1.00 38.83 49 SER B N 1
ATOM 1573 C CA . SER B 1 65 ? 4.783 22.308 44.311 1.00 36.03 49 SER B CA 1
ATOM 1574 C C . SER B 1 65 ? 3.449 21.956 44.961 1.00 34.90 49 SER B C 1
ATOM 1575 O O . SER B 1 65 ? 3.325 20.874 45.540 1.00 30.08 49 SER B O 1
ATOM 1578 N N . ALA B 1 66 ? 2.453 22.835 44.882 1.00 40.53 50 ALA B N 1
ATOM 1579 C CA . ALA B 1 66 ? 1.094 22.536 45.320 1.00 42.08 50 ALA B CA 1
ATOM 1580 C C . ALA B 1 66 ? 0.272 21.834 44.235 1.00 43.66 50 ALA B C 1
ATOM 1581 O O . ALA B 1 66 ? -0.963 21.944 44.233 1.00 41.07 50 ALA B O 1
ATOM 1583 N N . VAL B 1 67 ? 0.938 21.160 43.295 1.00 34.14 51 VAL B N 1
ATOM 1584 C CA . VAL B 1 67 ? 0.298 20.412 42.221 1.00 35.15 51 VAL B CA 1
ATOM 1585 C C . VAL B 1 67 ? 0.870 19.007 42.301 1.00 35.72 51 VAL B C 1
ATOM 1586 O O . VAL B 1 67 ? 2.093 18.834 42.198 1.00 35.13 51 VAL B O 1
ATOM 1590 N N . THR B 1 68 ? 0.019 18.014 42.583 1.00 45.09 52 THR B N 1
ATOM 1591 C CA . THR B 1 68 ? 0.470 16.630 42.466 1.00 50.00 52 THR B CA 1
ATOM 1592 C C . THR B 1 68 ? -0.501 15.866 41.575 1.00 41.08 52 THR B C 1
ATOM 1593 O O . THR B 1 68 ? -1.608 16.335 41.292 1.00 43.96 52 THR B O 1
ATOM 1605 N N . SER B 1 70 ? -2.493 13.499 41.857 1.00 44.67 54 SER B N 1
ATOM 1606 C CA . SER B 1 70 ? -3.830 13.324 42.397 1.00 37.25 54 SER B CA 1
ATOM 1607 C C . SER B 1 70 ? -4.753 14.439 41.917 1.00 46.22 54 SER B C 1
ATOM 1608 O O . SER B 1 70 ? -5.686 14.206 41.135 1.00 41.54 54 SER B O 1
ATOM 1611 N N . ASP B 1 71 ? -4.424 15.680 42.312 1.00 46.70 55 ASP B N 1
ATOM 1612 C CA . ASP B 1 71 ? -5.196 16.880 41.984 1.00 37.00 55 ASP B CA 1
ATOM 1613 C C . ASP B 1 71 ? -5.385 17.065 40.487 1.00 31.66 55 ASP B C 1
ATOM 1614 O O . ASP B 1 71 ? -6.434 17.543 40.047 1.00 31.28 55 ASP B O 1
ATOM 1619 N N . VAL B 1 72 ? -4.346 16.783 39.699 1.00 38.75 56 VAL B N 1
ATOM 1620 C CA . VAL B 1 72 ? -4.421 16.955 38.250 1.00 36.24 56 VAL B CA 1
ATOM 1621 C C . VAL B 1 72 ? -5.434 15.987 37.645 1.00 35.71 56 VAL B C 1
ATOM 1622 O O . VAL B 1 72 ? -6.239 16.370 36.788 1.00 36.16 56 VAL B O 1
ATOM 1626 N N . ALA B 1 73 ? -5.419 14.723 38.085 1.00 41.09 57 ALA B N 1
ATOM 1627 C CA . ALA B 1 73 ? -6.391 13.744 37.596 1.00 35.11 57 ALA B CA 1
ATOM 1628 C C . ALA B 1 73 ? -7.827 14.125 37.968 1.00 32.23 57 ALA B C 1
ATOM 1629 O O . ALA B 1 73 ? -8.745 14.023 37.138 1.00 20.08 57 ALA B O 1
ATOM 1631 N N . LYS B 1 74 ? -8.033 14.600 39.202 1.00 33.89 58 LYS B N 1
ATOM 1632 C CA . LYS B 1 74 ? -9.368 15.003 39.634 1.00 29.71 58 LYS B CA 1
ATOM 1633 C C . LYS B 1 74 ? -9.888 16.143 38.778 1.00 30.57 58 LYS B C 1
ATOM 1634 O O . LYS B 1 74 ? -11.010 16.085 38.266 1.00 39.86 58 LYS B O 1
ATOM 1640 N N . ALA B 1 75 ? -9.057 17.168 38.568 1.00 40.32 59 ALA B N 1
ATOM 1641 C CA . ALA B 1 75 ? -9.479 18.334 37.796 1.00 43.71 59 ALA B CA 1
ATOM 1642 C C . ALA B 1 75 ? -9.630 18.000 36.316 1.00 42.00 59 ALA B C 1
ATOM 1643 O O . ALA B 1 75 ? -10.439 18.621 35.613 1.00 33.28 59 ALA B O 1
ATOM 1645 N N . ALA B 1 76 ? -8.866 17.030 35.824 1.00 34.62 60 ALA B N 1
ATOM 1646 C CA . ALA B 1 76 ? -8.955 16.686 34.420 1.00 32.51 60 ALA B CA 1
ATOM 1647 C C . ALA B 1 76 ? -10.174 15.830 34.128 1.00 42.75 60 ALA B C 1
ATOM 1648 O O . ALA B 1 76 ? -10.656 15.818 32.982 1.00 47.90 60 ALA B O 1
ATOM 1650 N N . GLY B 1 77 ? -10.709 15.160 35.151 1.00 39.85 61 GLY B N 1
ATOM 1651 C CA . GLY B 1 77 ? -11.749 14.171 34.944 1.00 36.52 61 GLY B CA 1
ATOM 1652 C C . GLY B 1 77 ? -11.213 12.819 34.532 1.00 30.86 61 GLY B C 1
ATOM 1653 O O . GLY B 1 77 ? -11.893 12.075 33.831 1.00 39.99 61 GLY B O 1
ATOM 1654 N N . LEU B 1 78 ? -9.993 12.493 34.914 1.00 30.22 62 LEU B N 1
ATOM 1655 C CA . LEU B 1 78 ? -9.391 11.223 34.570 1.00 29.22 62 LEU B CA 1
ATOM 1656 C C . LEU B 1 78 ? -9.064 10.430 35.832 1.00 32.05 62 LEU B C 1
ATOM 1657 O O . LEU B 1 78 ? -9.100 10.942 36.958 1.00 24.58 62 LEU B O 1
ATOM 1662 N N . SER B 1 79 ? -8.750 9.155 35.628 1.00 30.13 63 SER B N 1
ATOM 1663 C CA . SER B 1 79 ? -8.322 8.306 36.724 1.00 34.51 63 SER B CA 1
ATOM 1664 C C . SER B 1 79 ? -6.840 8.532 37.026 1.00 35.96 63 SER B C 1
ATOM 1665 O O . SER B 1 79 ? -6.036 8.785 36.124 1.00 31.55 63 SER B O 1
ATOM 1668 N N . ARG B 1 80 ? -6.476 8.444 38.313 1.00 35.92 64 ARG B N 1
ATOM 1669 C CA . ARG B 1 80 ? -5.058 8.402 38.666 1.00 21.99 64 ARG B CA 1
ATOM 1670 C C . ARG B 1 80 ? -4.311 7.323 37.899 1.00 29.32 64 ARG B C 1
ATOM 1671 O O . ARG B 1 80 ? -3.095 7.425 37.719 1.00 37.08 64 ARG B O 1
ATOM 1679 N N . GLN B 1 81 ? -5.000 6.250 37.503 1.00 45.47 65 GLN B N 1
ATOM 1680 C CA . GLN B 1 81 ? -4.373 5.197 36.697 1.00 46.29 65 GLN B CA 1
ATOM 1681 C C . GLN B 1 81 ? -4.025 5.671 35.284 1.00 36.64 65 GLN B C 1
ATOM 1682 O O . GLN B 1 81 ? -2.934 5.383 34.774 1.00 31.01 65 GLN B O 1
ATOM 1688 N N . THR B 1 82 ? -4.967 6.355 34.616 1.00 44.18 66 THR B N 1
ATOM 1689 C CA . THR B 1 82 ? -4.737 6.856 33.258 1.00 42.89 66 THR B CA 1
ATOM 1690 C C . THR B 1 82 ? -3.638 7.923 33.230 1.00 42.81 66 THR B C 1
ATOM 1691 O O . THR B 1 82 ? -2.859 7.981 32.270 1.00 30.66 66 THR B O 1
ATOM 1695 N N . LEU B 1 83 ? -3.568 8.781 34.264 1.00 42.03 67 LEU B N 1
ATOM 1696 C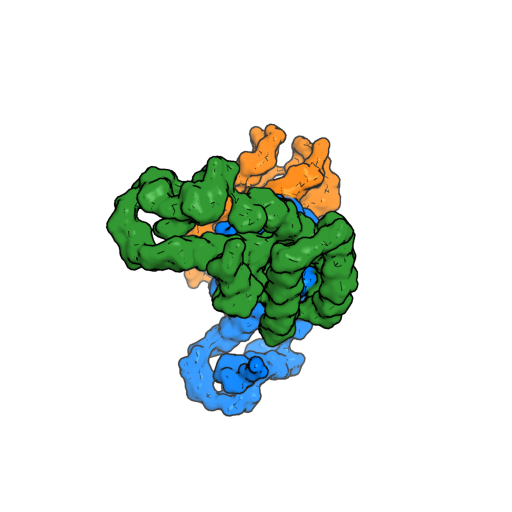 CA . LEU B 1 83 ? -2.491 9.771 34.378 1.00 34.46 67 LEU B CA 1
ATOM 1697 C C . LEU B 1 83 ? -1.121 9.111 34.517 1.00 40.19 67 LEU B C 1
ATOM 1698 O O . LEU B 1 83 ? -0.240 9.321 33.679 1.00 49.61 67 LEU B O 1
ATOM 1703 N N . TYR B 1 84 ? -0.904 8.328 35.586 1.00 33.93 68 TYR B N 1
ATOM 1704 C CA . TYR B 1 84 ? 0.419 7.738 35.764 1.00 28.68 68 TYR B CA 1
ATOM 1705 C C . TYR B 1 84 ? 0.789 6.870 34.583 1.00 35.84 68 TYR B C 1
ATOM 1706 O O . TYR B 1 84 ? 1.974 6.759 34.237 1.00 37.50 68 TYR B O 1
ATOM 1715 N N . SER B 1 85 ? -0.210 6.284 33.923 1.00 40.41 69 SER B N 1
ATOM 1716 C CA . SER B 1 85 ? 0.094 5.362 32.836 1.00 47.73 69 SER B CA 1
ATOM 1717 C C . SER B 1 85 ? 0.605 6.105 31.603 1.00 37.82 69 SER B C 1
ATOM 1718 O O . SER B 1 85 ? 1.573 5.660 30.971 1.00 35.22 69 SER B O 1
ATOM 1721 N N . THR B 1 86 ? 0.004 7.266 31.279 1.00 36.30 70 THR B N 1
ATOM 1722 C CA . THR B 1 86 ? 0.365 8.028 30.081 1.00 34.06 70 THR B CA 1
ATOM 1723 C C . THR B 1 86 ? 1.463 9.077 30.310 1.00 31.09 70 THR B C 1
ATOM 1724 O O . THR B 1 86 ? 2.222 9.360 29.378 1.00 31.62 70 THR B O 1
ATOM 1728 N N . PHE B 1 87 ? 1.585 9.673 31.508 1.00 31.36 71 PHE B N 1
ATOM 1729 C CA . PHE B 1 87 ? 2.541 10.752 31.737 1.00 18.56 71 PHE B CA 1
ATOM 1730 C C . PHE B 1 87 ? 3.702 10.402 32.677 1.00 27.54 71 PHE B C 1
ATOM 1731 O O . PHE B 1 87 ? 4.750 11.046 32.599 1.00 33.44 71 PHE B O 1
ATOM 1739 N N . GLY B 1 88 ? 3.581 9.373 33.515 1.00 44.40 72 GLY B N 1
ATOM 1740 C CA . GLY B 1 88 ? 4.642 9.010 34.442 1.00 35.43 72 GLY B CA 1
ATOM 1741 C C . GLY B 1 88 ? 4.755 9.797 35.729 1.00 30.99 72 GLY B C 1
ATOM 1742 O O . GLY B 1 88 ? 4.106 9.477 36.724 1.00 30.30 72 GLY B O 1
ATOM 1743 N N . ASN B 1 89 ? 5.548 10.851 35.715 1.00 39.22 73 ASN B N 1
ATOM 1744 C CA . ASN B 1 89 ? 5.837 11.620 36.909 1.00 39.93 73 ASN B CA 1
ATOM 1745 C C . ASN B 1 89 ? 5.392 13.063 36.708 1.00 29.73 73 ASN B C 1
ATOM 1746 O O . ASN B 1 89 ? 4.877 13.452 35.666 1.00 24.21 73 ASN B O 1
ATOM 1751 N N . ARG B 1 90 ? 5.609 13.867 37.734 1.00 38.84 74 ARG B N 1
ATOM 1752 C CA . ARG B 1 90 ? 5.434 15.297 37.586 1.00 42.80 74 ARG B CA 1
ATOM 1753 C C . ARG B 1 90 ? 6.378 15.829 36.511 1.00 34.20 74 ARG B C 1
ATOM 1754 O O . ARG B 1 90 ? 6.049 16.781 35.804 1.00 29.26 74 ARG B O 1
ATOM 1762 N N . GLN B 1 91 ? 7.554 15.211 36.370 1.00 39.21 75 GLN B N 1
ATOM 1763 C CA . GLN B 1 91 ? 8.480 15.598 35.315 1.00 30.50 75 GLN B CA 1
ATOM 1764 C C . GLN B 1 91 ? 7.856 15.334 33.945 1.00 26.19 75 GLN B C 1
ATOM 1765 O O . GLN B 1 91 ? 7.728 16.251 33.124 1.00 25.99 75 GLN B O 1
ATOM 1771 N N . GLY B 1 92 ? 7.371 14.106 33.716 1.00 36.16 76 GLY B N 1
ATOM 1772 C CA . GLY B 1 92 ? 6.697 13.790 32.454 1.00 28.49 76 GLY B CA 1
ATOM 1773 C C . GLY B 1 92 ? 5.441 14.609 32.195 1.00 19.37 76 GLY B C 1
ATOM 1774 O O . GLY B 1 92 ? 5.034 14.780 31.045 1.00 15.10 76 GLY B O 1
ATOM 1775 N N . LEU B 1 93 ? 4.778 15.067 33.258 1.00 25.92 77 LEU B N 1
ATOM 1776 C CA . LEU B 1 93 ? 3.626 15.959 33.126 1.00 23.31 77 LEU B CA 1
ATOM 1777 C C . LEU B 1 93 ? 4.041 17.329 32.598 1.00 25.91 77 LEU B C 1
ATOM 1778 O O . LEU B 1 93 ? 3.484 17.829 31.611 1.00 22.86 77 LEU B O 1
ATOM 1783 N N . ALA B 1 94 ? 5.007 17.965 33.273 1.00 28.07 78 ALA B N 1
ATOM 1784 C CA . ALA B 1 94 ? 5.465 19.283 32.865 1.00 20.04 78 ALA B CA 1
ATOM 1785 C C . ALA B 1 94 ? 6.088 19.239 31.478 1.00 23.68 78 ALA B C 1
ATOM 1786 O O . ALA B 1 94 ? 6.034 20.233 30.742 1.00 25.69 78 ALA B O 1
ATOM 1788 N N . GLN B 1 95 ? 6.665 18.098 31.095 1.00 23.71 79 GLN B N 1
ATOM 1789 C CA . GLN B 1 95 ? 7.210 17.971 29.751 1.00 18.88 79 GLN B CA 1
ATOM 1790 C C . GLN B 1 95 ? 6.105 17.932 28.699 1.00 18.03 79 GLN B C 1
ATOM 1791 O O . GLN B 1 95 ? 6.289 18.428 27.576 1.00 18.95 79 GLN B O 1
ATOM 1797 N N . ALA B 1 96 ? 4.979 17.283 29.001 1.00 18.28 80 ALA B N 1
ATOM 1798 C C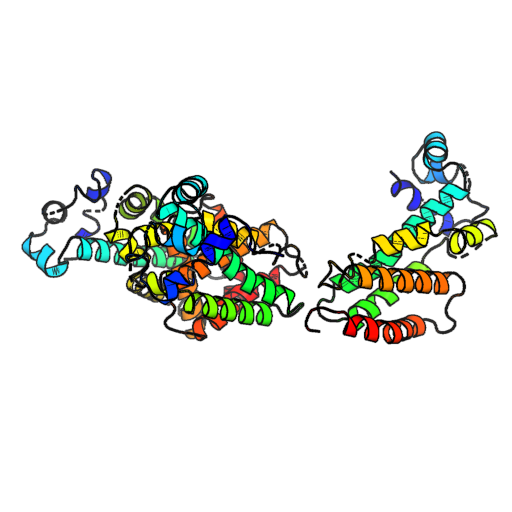A . ALA B 1 96 ? 3.877 17.334 28.048 1.00 21.80 80 ALA B CA 1
ATOM 1799 C C . ALA B 1 96 ? 3.324 18.750 27.946 1.00 22.68 80 ALA B C 1
ATOM 1800 O O . ALA B 1 96 ? 2.988 19.211 26.844 1.00 24.08 80 ALA B O 1
ATOM 1802 N N . TYR B 1 97 ? 3.240 19.461 29.080 1.00 16.13 81 TYR B N 1
ATOM 1803 C CA . TYR B 1 97 ? 2.810 20.860 29.057 1.00 18.76 81 TYR B CA 1
ATOM 1804 C C . TYR B 1 97 ? 3.738 21.728 28.207 1.00 14.30 81 TYR B C 1
ATOM 1805 O O . TYR B 1 97 ? 3.268 22.583 27.451 1.00 12.95 81 TYR B O 1
ATOM 1814 N N . ALA B 1 98 ? 5.058 21.525 28.325 1.00 19.88 82 ALA B N 1
ATOM 1815 C CA . ALA B 1 98 ? 6.024 22.282 27.528 1.00 12.05 82 ALA B CA 1
ATOM 1816 C C . ALA B 1 98 ? 5.883 21.981 26.052 1.00 12.64 82 ALA B C 1
ATOM 1817 O O . ALA B 1 98 ? 5.874 22.901 25.229 1.00 11.85 82 ALA B O 1
ATOM 1819 N N . LEU B 1 99 ? 5.757 20.699 25.694 1.00 14.72 83 LEU B N 1
ATOM 1820 C CA . LEU B 1 99 ? 5.519 20.351 24.296 1.00 15.56 83 LEU B CA 1
ATOM 1821 C C . LEU B 1 99 ? 4.241 21.001 23.762 1.00 11.40 83 LEU B C 1
ATOM 1822 O O . LEU B 1 99 ? 4.161 21.350 22.583 1.00 11.21 83 LEU B O 1
ATOM 1827 N N . GLN B 1 100 ? 3.214 21.137 24.604 1.00 16.78 84 GLN B N 1
ATOM 1828 C CA . GLN B 1 100 ? 1.993 21.816 24.170 1.00 17.71 84 GLN B CA 1
ATOM 1829 C C . GLN B 1 100 ? 2.223 23.315 23.991 1.00 11.97 84 GLN B C 1
ATOM 1830 O O . GLN B 1 100 ? 1.824 23.893 22.977 1.00 12.74 84 GLN B O 1
ATOM 1836 N N . LEU B 1 101 ? 2.939 23.938 24.929 1.00 15.58 85 LEU B N 1
ATOM 1837 C CA . LEU B 1 101 ? 3.334 25.336 24.800 1.00 11.08 85 LEU B CA 1
ATOM 1838 C C . LEU B 1 101 ? 4.202 25.541 23.563 1.00 9.78 85 LEU B C 1
ATOM 1839 O O . LEU B 1 101 ? 4.005 26.478 22.783 1.00 11.54 85 LEU B O 1
ATOM 1844 N N . SER B 1 102 ? 5.187 24.677 23.378 1.00 10.16 86 SER B N 1
ATOM 1845 C CA . SER B 1 102 ? 6.007 24.739 22.181 1.00 9.58 86 SER B CA 1
ATOM 1846 C C . SER B 1 102 ? 5.146 24.807 20.936 1.00 12.08 86 SER B C 1
ATOM 1847 O O . SER B 1 102 ? 5.312 25.684 20.079 1.00 11.61 86 SER B O 1
ATOM 1850 N N . GLU B 1 103 ? 4.209 23.872 20.842 1.00 15.43 87 GLU B N 1
ATOM 1851 C CA . GLU B 1 103 ? 3.304 23.759 19.713 1.00 11.00 87 GLU B CA 1
ATOM 1852 C C . GLU B 1 103 ? 2.417 24.983 19.555 1.00 10.50 87 GLU B C 1
ATOM 1853 O O . GLU B 1 103 ? 2.284 25.518 18.449 1.00 10.41 87 GLU B O 1
ATOM 1859 N N . LYS B 1 104 ? 1.824 25.459 20.656 1.00 11.42 88 LYS B N 1
ATOM 1860 C CA . LYS B 1 104 ? 0.914 26.609 20.594 1.00 14.95 88 LYS B CA 1
ATOM 1861 C C . LYS B 1 104 ? 1.637 27.873 20.125 1.00 18.50 88 LYS B C 1
ATOM 1862 O O . LYS B 1 104 ? 1.128 28.616 19.273 1.00 16.87 88 LYS B O 1
ATOM 1868 N N . PHE B 1 105 ? 2.830 28.130 20.687 1.00 18.59 89 PHE B N 1
ATOM 1869 C CA . PHE B 1 105 ? 3.596 29.329 20.358 1.00 14.93 89 PHE B CA 1
ATOM 1870 C C . PHE B 1 105 ? 4.014 29.339 18.892 1.00 14.86 89 PHE B C 1
ATOM 1871 O O . PHE B 1 105 ? 3.852 30.351 18.200 1.00 20.52 89 PHE B O 1
ATOM 1879 N N . ALA B 1 106 ? 4.584 28.232 18.406 1.00 10.61 90 ALA B N 1
ATOM 1880 C CA . ALA B 1 106 ? 4.940 28.167 16.992 1.00 11.32 90 ALA B CA 1
ATOM 1881 C C . ALA B 1 106 ? 3.716 28.361 16.120 1.00 15.19 90 ALA B C 1
ATOM 1882 O O . ALA B 1 106 ? 3.828 28.907 15.019 1.00 21.68 90 ALA B O 1
ATOM 1884 N N . GLY B 1 107 ? 2.553 27.891 16.583 1.00 12.56 91 GLY B N 1
ATOM 1885 C CA . GLY B 1 107 ? 1.315 28.111 15.853 1.00 14.73 91 GLY B CA 1
ATOM 1886 C C . GLY B 1 107 ? 0.894 29.567 15.800 1.00 13.69 91 GLY B C 1
ATOM 1887 O O . GLY B 1 107 ? 0.376 30.034 14.787 1.00 17.51 91 GLY B O 1
ATOM 1888 N N . GLU B 1 108 ? 1.092 30.298 16.894 1.00 18.23 92 GLU B N 1
ATOM 1889 C CA . GLU B 1 108 ? 0.813 31.733 16.893 1.00 24.52 92 GLU B CA 1
ATOM 1890 C C . GLU B 1 108 ? 1.532 32.420 15.730 1.00 20.67 92 GLU B C 1
ATOM 1891 O O . GLU B 1 108 ? 0.963 33.246 15.004 1.00 17.84 92 GLU B O 1
ATOM 1897 N N . ILE B 1 109 ? 2.803 32.096 15.556 1.00 16.37 93 ILE B N 1
ATOM 1898 C CA . ILE B 1 109 ? 3.554 32.636 14.445 1.00 13.60 93 ILE B CA 1
ATOM 1899 C C . ILE B 1 109 ? 3.032 32.106 13.112 1.00 10.49 93 ILE B C 1
ATOM 1900 O O . ILE B 1 109 ? 2.946 32.855 12.140 1.00 16.00 93 ILE B O 1
ATOM 1905 N N . ARG B 1 110 ? 2.732 30.809 13.019 1.00 12.11 94 ARG B N 1
ATOM 1906 C CA . ARG B 1 110 ? 2.202 30.242 11.770 1.00 12.70 94 ARG B CA 1
ATOM 1907 C C . ARG B 1 110 ? 0.884 30.878 11.345 1.00 15.09 94 ARG B C 1
ATOM 1908 O O . ARG B 1 110 ? 0.654 31.115 10.152 1.00 13.18 94 ARG B O 1
ATOM 1916 N N . ASP B 1 111 ? -0.024 31.096 12.297 1.00 17.18 95 ASP B N 1
ATOM 1917 C CA . ASP B 1 111 ? -1.310 31.707 11.976 1.00 14.85 95 ASP B CA 1
ATOM 1918 C C . ASP B 1 111 ? -1.152 33.106 11.402 1.00 17.88 95 ASP B C 1
ATOM 1919 O O . ASP B 1 111 ? -1.833 33.466 10.434 1.00 21.45 95 ASP B O 1
ATOM 1924 N N . SER B 1 112 ? -0.266 33.913 11.994 1.00 20.53 96 SER B N 1
ATOM 1925 C CA . SER B 1 112 ? -0.023 35.261 11.489 1.00 17.04 96 SER B CA 1
ATOM 1926 C C . SER B 1 112 ? 0.555 35.223 10.090 1.00 14.01 96 SER B C 1
ATOM 1927 O O . SER B 1 112 ? 0.272 36.108 9.281 1.00 18.29 96 SER B O 1
ATOM 1930 N N . ILE B 1 113 ? 1.398 34.231 9.798 1.00 11.18 97 ILE B N 1
ATOM 1931 C CA . ILE B 1 113 ? 1.922 34.070 8.445 1.00 12.77 97 ILE B CA 1
ATOM 1932 C C . ILE B 1 113 ? 0.790 33.823 7.457 1.00 13.44 97 ILE B C 1
ATOM 1933 O O . ILE B 1 113 ? 0.755 34.417 6.376 1.00 14.51 97 ILE B O 1
ATOM 1938 N N . ILE B 1 114 ? -0.128 32.906 7.793 1.00 15.05 98 ILE B N 1
ATOM 1939 C CA . ILE B 1 114 ? -1.238 32.587 6.892 1.00 14.87 98 ILE B CA 1
ATOM 1940 C C . ILE B 1 114 ? -2.168 33.779 6.743 1.00 15.28 98 ILE B C 1
ATOM 1941 O O . ILE B 1 114 ? -2.581 34.132 5.629 1.00 13.38 98 ILE B O 1
ATOM 1946 N N . ARG B 1 115 ? -2.453 34.450 7.864 1.00 19.05 99 ARG B N 1
ATOM 1947 C CA . ARG B 1 115 ? -3.374 35.584 7.923 1.00 13.14 99 ARG B CA 1
ATOM 1948 C C . ARG B 1 115 ? -2.931 36.740 7.039 1.00 11.39 99 ARG B C 1
ATOM 1949 O O . ARG B 1 115 ? -3.766 37.514 6.587 1.00 15.88 99 ARG B O 1
ATOM 1957 N N . HIS B 1 116 ? -1.629 36.914 6.828 1.00 18.03 100 HIS B N 1
ATOM 1958 C CA . HIS B 1 116 ? -1.063 38.047 6.093 1.00 19.49 100 HIS B CA 1
ATOM 1959 C C . HIS B 1 116 ? -0.224 37.559 4.917 1.00 23.15 100 HIS B C 1
ATOM 1960 O O . HIS B 1 116 ? 1.011 37.469 5.040 1.00 21.09 100 HIS B O 1
ATOM 1967 N N . PRO B 1 117 ? -0.842 37.206 3.779 1.00 21.67 101 PRO B N 1
ATOM 1968 C CA . PRO B 1 117 ? -0.039 36.877 2.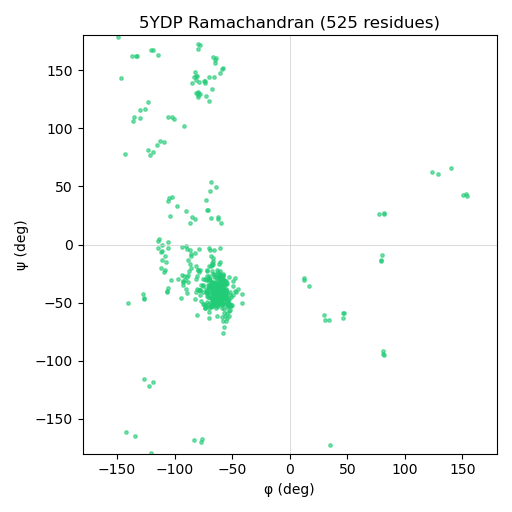591 1.00 18.37 101 PRO B CA 1
ATOM 1969 C C . PRO B 1 117 ? 0.532 38.153 1.981 1.00 27.44 101 PRO B C 1
ATOM 1970 O O . PRO B 1 117 ? -0.111 39.211 1.983 1.00 34.08 101 PRO B O 1
ATOM 1974 N N . GLY B 1 118 ? 1.780 38.070 1.527 1.00 21.22 102 GLY B N 1
ATOM 1975 C CA . GLY B 1 118 ? 2.444 39.224 0.961 1.00 19.25 102 GLY B CA 1
ATOM 1976 C C . GLY B 1 118 ? 3.016 40.233 1.941 1.00 17.66 102 GLY B C 1
ATOM 1977 O O . GLY B 1 118 ? 3.809 41.097 1.512 1.00 16.63 102 GLY B O 1
ATOM 1978 N N . GLN B 1 119 ? 2.663 40.166 3.233 1.00 16.30 103 GLN B N 1
ATOM 1979 C CA . GLN B 1 119 ? 3.161 41.123 4.240 1.00 28.93 103 GLN B CA 1
ATOM 1980 C C . GLN B 1 119 ? 4.040 40.433 5.287 1.00 21.17 103 GLN B C 1
ATOM 1981 O O . GLN B 1 119 ? 3.559 40.118 6.374 1.00 20.29 103 GLN B O 1
ATOM 1987 N N . ILE B 1 120 ? 5.340 40.290 4.988 1.00 23.09 104 ILE B N 1
ATOM 1988 C CA . ILE B 1 120 ? 6.252 39.550 5.863 1.00 16.14 104 ILE B CA 1
ATOM 1989 C C . ILE B 1 120 ? 6.442 40.273 7.190 1.00 17.41 104 ILE B C 1
ATOM 1990 O O . ILE B 1 120 ? 6.378 39.669 8.269 1.00 13.29 104 ILE B O 1
ATOM 1995 N N . GLU B 1 121 ? 6.716 41.575 7.129 1.00 23.33 105 GLU B N 1
ATOM 1996 C CA . GLU B 1 121 ? 7.022 42.308 8.348 1.00 15.64 105 GLU B CA 1
ATOM 1997 C C . GLU B 1 121 ? 5.799 42.396 9.237 1.00 13.76 105 GLU B C 1
ATOM 1998 O O . GLU B 1 121 ? 5.916 42.410 10.463 1.00 21.26 105 GLU B O 1
ATOM 2004 N N . LEU B 1 122 ? 4.622 42.481 8.638 1.00 20.45 106 LEU B N 1
ATOM 2005 C CA . LEU B 1 122 ? 3.384 42.530 9.401 1.00 18.61 106 LEU B CA 1
ATOM 2006 C C . LEU B 1 122 ? 2.997 41.156 9.931 1.00 15.37 106 LEU B C 1
ATOM 2007 O O . LEU B 1 122 ? 2.403 41.055 11.013 1.00 14.30 106 LEU B O 1
ATOM 2012 N N . ALA B 1 123 ? 3.280 40.099 9.156 1.00 13.41 107 ALA B N 1
ATOM 2013 C CA . ALA B 1 123 ? 3.023 38.733 9.614 1.00 13.83 107 ALA B CA 1
ATOM 2014 C C . ALA B 1 123 ? 3.843 38.412 10.846 1.00 17.29 107 ALA B C 1
ATOM 2015 O O . ALA B 1 123 ? 3.326 37.849 11.818 1.00 17.77 107 ALA B O 1
ATOM 2017 N N . LEU B 1 124 ? 5.144 38.730 10.796 1.00 17.26 108 LEU B N 1
ATOM 2018 C CA . LEU B 1 124 ? 6.052 38.497 11.917 1.00 14.54 108 LEU B CA 1
ATOM 2019 C C . LEU B 1 124 ? 5.673 39.358 13.114 1.00 12.54 108 LEU B C 1
ATOM 2020 O O . LEU B 1 124 ? 5.472 38.857 14.227 1.00 12.97 108 LEU B O 1
ATOM 2025 N N . SER B 1 125 ? 5.519 40.656 12.885 1.00 13.17 109 SER B N 1
ATOM 2026 C CA . SER B 1 125 ? 5.217 41.566 13.977 1.00 15.19 109 SER B CA 1
ATOM 2027 C C . SER B 1 125 ? 4.014 41.073 14.769 1.00 17.64 109 SER B C 1
ATOM 2028 O O . SER B 1 125 ? 3.988 41.138 15.998 1.00 20.14 109 SER B O 1
ATOM 2031 N N . GLU B 1 126 ? 2.978 40.628 14.069 1.00 27.11 110 GLU B N 1
ATOM 2032 C CA . GLU B 1 126 ? 1.799 40.125 14.754 1.00 19.13 110 GLU B CA 1
ATOM 2033 C C . GLU B 1 126 ? 2.104 38.791 15.439 1.00 18.76 110 GLU B C 1
ATOM 2034 O O . GLU B 1 126 ? 1.783 38.600 16.616 1.00 20.84 110 GLU B O 1
ATOM 2040 N N . GLY B 1 127 ? 2.788 37.883 14.736 1.00 24.50 111 GLY B N 1
ATOM 2041 C CA . GLY B 1 127 ? 3.086 36.567 15.298 1.00 20.33 111 GLY B CA 1
ATOM 2042 C C . GLY B 1 127 ? 3.957 36.634 16.537 1.00 15.70 111 GLY B C 1
ATOM 2043 O O . GLY B 1 127 ? 3.704 35.947 17.524 1.00 15.49 111 GLY B O 1
ATOM 2044 N N . ILE B 1 128 ? 5.032 37.420 16.475 1.00 15.80 112 ILE B N 1
ATOM 2045 C CA . ILE B 1 128 ? 5.936 37.555 17.618 1.00 20.14 112 ILE B CA 1
ATOM 2046 C C . ILE B 1 128 ? 5.253 38.224 18.826 1.00 18.00 112 ILE B C 1
ATOM 2047 O O . ILE B 1 128 ? 5.465 37.809 19.971 1.00 15.51 112 ILE B O 1
ATOM 2052 N N . ASN B 1 129 ? 4.440 39.262 18.608 1.00 16.39 113 ASN B N 1
ATOM 2053 C CA . ASN B 1 129 ? 3.668 39.816 19.720 1.00 15.44 113 ASN B CA 1
ATOM 2054 C C . ASN B 1 129 ? 2.738 38.786 20.336 1.00 19.60 113 ASN B C 1
ATOM 2055 O O . ASN B 1 129 ? 2.547 38.777 21.559 1.00 24.48 113 ASN B O 1
ATOM 2060 N N . GLY B 1 130 ? 2.086 37.966 19.508 1.00 18.35 114 GLY B N 1
ATOM 2061 C CA . GLY 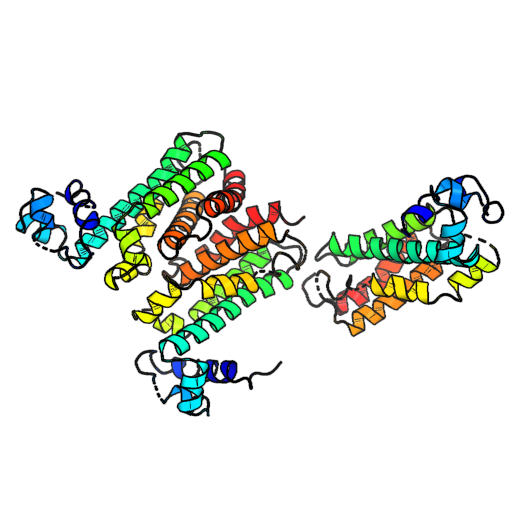B 1 130 ? 1.194 36.942 20.050 1.00 22.91 114 GLY B CA 1
ATOM 2062 C C . GLY B 1 130 ? 1.903 35.925 20.929 1.00 18.68 114 GLY B C 1
ATOM 2063 O O . GLY B 1 130 ? 1.449 35.602 22.027 1.00 19.71 114 GLY B O 1
ATOM 2064 N N . PHE B 1 131 ? 3.052 35.436 20.475 1.00 22.15 115 PHE B N 1
ATOM 2065 C CA . PHE B 1 131 ? 3.834 34.535 21.310 1.00 21.56 115 PHE B CA 1
ATOM 2066 C C . PHE B 1 131 ? 4.236 35.201 22.625 1.00 20.55 115 PHE B C 1
ATOM 2067 O O . PHE B 1 131 ? 4.033 34.631 23.702 1.00 22.67 115 PHE B O 1
ATOM 2075 N N . LEU B 1 132 ? 4.815 36.408 22.559 1.00 20.48 116 LEU B N 1
ATOM 2076 C CA . LEU B 1 132 ? 5.229 37.083 23.787 1.00 20.45 116 LEU B CA 1
ATOM 2077 C C . LEU B 1 132 ? 4.035 37.289 24.713 1.00 17.20 116 LEU B C 1
ATOM 2078 O O . LEU B 1 132 ? 4.164 37.161 25.935 1.00 18.01 116 LEU B O 1
ATOM 2083 N N . ARG B 1 133 ? 2.856 37.572 24.151 1.00 17.71 117 ARG B N 1
ATOM 2084 C CA . ARG B 1 133 ? 1.665 37.737 24.989 1.00 27.83 117 ARG B CA 1
ATOM 2085 C C . ARG B 1 133 ? 1.269 36.425 25.681 1.00 27.85 117 ARG B C 1
ATOM 2086 O O . ARG B 1 133 ? 1.053 36.406 26.902 1.00 26.07 117 ARG B O 1
ATOM 2094 N N . SER B 1 134 ? 1.146 35.323 24.914 1.00 24.72 118 SER B N 1
ATOM 2095 C CA . SER B 1 134 ? 0.843 34.007 25.494 1.00 19.47 118 SER B CA 1
ATOM 2096 C C . SER B 1 134 ? 1.902 33.574 26.512 1.00 21.08 118 SER B C 1
ATOM 2097 O O . SER B 1 134 ? 1.570 33.130 27.617 1.00 19.90 118 SER B O 1
ATOM 2100 N N . SER B 1 135 ? 3.187 33.705 26.157 1.00 23.51 119 SER B N 1
ATOM 2101 C CA . SER B 1 135 ? 4.273 33.336 27.061 1.00 20.19 119 SER B CA 1
ATOM 2102 C C . SER B 1 135 ? 4.182 34.064 28.398 1.00 26.96 119 SER B C 1
ATOM 2103 O O . SER B 1 135 ? 4.530 33.496 29.442 1.00 27.12 119 SER B O 1
ATOM 2106 N N . SER B 1 136 ? 3.656 35.284 28.405 1.00 20.63 120 SER B N 1
ATOM 2107 C CA . SER B 1 136 ? 3.502 35.990 29.664 1.00 18.32 120 SER B CA 1
ATOM 2108 C C . SER B 1 136 ? 2.383 35.380 30.485 1.00 25.38 120 SER B C 1
ATOM 2109 O O . SER B 1 136 ? 2.572 35.044 31.658 1.00 43.07 120 SER B O 1
ATOM 2112 N N . ARG B 1 137 ? 1.223 35.191 29.867 1.00 23.69 121 ARG B N 1
ATOM 2113 C CA . ARG B 1 137 ? 0.033 34.722 30.549 1.00 22.14 121 ARG B CA 1
ATOM 2114 C C . ARG B 1 137 ? 0.144 33.272 31.022 1.00 22.54 121 ARG B C 1
ATOM 2115 O O . ARG B 1 137 ? -0.709 32.824 31.802 1.00 17.87 121 ARG B O 1
ATOM 2123 N N . ASP B 1 138 ? 1.177 32.542 30.618 1.00 21.12 122 ASP B N 1
ATOM 2124 C CA . ASP B 1 138 ? 1.215 31.131 30.980 1.00 23.61 122 ASP B CA 1
ATOM 2125 C C . ASP B 1 138 ? 1.698 30.946 32.413 1.00 26.19 122 ASP B C 1
ATOM 2126 O O . ASP B 1 138 ? 2.797 31.397 32.753 1.00 25.39 122 ASP B O 1
ATOM 2131 N N . PRO B 1 139 ? 0.938 30.225 33.244 1.00 26.34 123 PRO B N 1
ATOM 2132 C CA . PRO B 1 139 ? 1.304 30.080 34.663 1.00 23.64 123 PRO B CA 1
ATOM 2133 C C . PRO B 1 139 ? 2.541 29.237 34.906 1.00 24.10 123 PRO B C 1
ATOM 2134 O O . PRO B 1 139 ? 3.169 29.409 35.958 1.00 24.35 123 PRO B O 1
ATOM 2138 N N . LEU B 1 140 ? 2.839 28.240 34.063 1.00 24.76 124 LEU B N 1
ATOM 2139 C CA . LEU B 1 140 ? 4.082 27.502 34.276 1.00 27.12 124 LEU B CA 1
ATOM 2140 C C . LEU B 1 140 ? 5.301 28.323 33.822 1.00 33.05 124 LEU B C 1
ATOM 2141 O O . LEU B 1 140 ? 6.354 28.256 34.477 1.00 36.22 124 LEU B O 1
ATOM 2146 N N . ILE B 1 141 ? 5.137 29.208 32.812 1.00 35.50 125 ILE B N 1
ATOM 2147 C CA . ILE B 1 141 ? 6.234 30.075 32.354 1.00 28.96 125 ILE B CA 1
ATOM 2148 C C . ILE B 1 141 ? 6.377 31.239 33.317 1.00 31.58 125 ILE B C 1
ATOM 2149 O O . ILE B 1 141 ? 7.492 31.655 33.645 1.00 44.79 125 ILE B O 1
ATOM 2154 N N . ARG B 1 142 ? 5.240 31.766 33.789 1.00 34.05 126 ARG B N 1
ATOM 2155 C CA . ARG B 1 142 ? 5.223 32.708 34.909 1.00 41.74 126 ARG B CA 1
ATOM 2156 C C . ARG B 1 142 ? 5.784 32.078 36.201 1.00 29.30 126 ARG B C 1
ATOM 2157 O O . ARG B 1 142 ? 6.517 32.733 36.953 1.00 20.74 126 ARG B O 1
ATOM 2165 N N . ALA B 1 143 ? 5.476 30.804 36.463 1.00 35.73 127 ALA B N 1
ATOM 2166 C CA . ALA B 1 143 ? 6.096 30.094 37.580 1.00 27.25 127 ALA B CA 1
ATOM 2167 C C . ALA B 1 143 ? 7.615 30.130 37.480 1.00 29.07 127 ALA B C 1
ATOM 2168 O O . ALA B 1 143 ? 8.277 30.745 38.318 1.00 28.24 127 ALA B O 1
ATOM 2170 N N . LEU B 1 144 ? 8.176 29.479 36.442 1.00 34.50 128 LEU B N 1
ATOM 2171 C CA . LEU B 1 144 ? 9.625 29.314 36.277 1.00 25.55 128 LEU B CA 1
ATOM 2172 C C . LEU B 1 144 ? 10.414 30.590 36.618 1.00 32.85 128 LEU B C 1
ATOM 2173 O O . LEU B 1 144 ? 11.440 30.520 37.308 1.00 29.45 128 LEU B O 1
ATOM 2178 N N . VAL B 1 145 ? 9.932 31.772 36.192 1.00 37.59 129 VAL B N 1
ATOM 2179 C CA . VAL B 1 145 ? 10.675 33.033 36.346 1.00 31.23 129 VAL B CA 1
ATOM 2180 C C . VAL B 1 145 ? 10.354 33.737 37.675 1.00 31.70 129 VAL B C 1
ATOM 2181 O O . VAL B 1 145 ? 10.458 34.962 37.773 1.00 21.78 129 VAL B O 1
ATOM 2185 N N . THR B 1 146 ? 9.996 32.950 38.716 1.00 57.29 130 THR B N 1
ATOM 2186 C CA . THR B 1 146 ? 9.718 33.357 40.109 1.00 39.86 130 THR B CA 1
ATOM 2187 C C . THR B 1 146 ? 10.282 32.350 41.127 1.00 45.76 130 THR B C 1
ATOM 2188 O O . THR B 1 146 ? 10.970 32.740 42.085 1.00 42.35 130 THR B O 1
ATOM 2192 N N . GLY B 1 147 ? 9.982 31.058 40.931 1.00 38.17 131 GLY B N 1
ATOM 2193 C CA . GLY B 1 147 ? 10.464 29.981 41.781 1.00 39.91 131 GLY B CA 1
ATOM 2194 C C . GLY B 1 147 ? 10.625 30.262 43.275 1.00 50.55 131 GLY B C 1
ATOM 2195 O O . GLY B 1 147 ? 11.723 30.149 43.837 1.00 35.12 131 GLY B O 1
ATOM 2196 N N . PRO B 1 151 ? 12.337 25.680 41.008 1.00 46.93 135 PRO B N 1
ATOM 2197 C CA . PRO B 1 151 ? 11.871 24.820 39.914 1.00 44.26 135 PRO B CA 1
ATOM 2198 C C . PRO B 1 151 ? 13.026 24.280 39.037 1.00 39.68 135 PRO B C 1
ATOM 2199 O O . PRO B 1 151 ? 13.192 24.706 37.899 1.00 37.47 135 PRO B O 1
ATOM 2203 N N . ASP B 1 152 ? 13.895 23.436 39.592 1.00 31.19 136 ASP B N 1
ATOM 2204 C CA . ASP B 1 152 ? 15.008 22.905 38.798 1.00 37.83 136 ASP B CA 1
ATOM 2205 C C . ASP B 1 152 ? 14.541 22.003 37.656 1.00 32.20 136 ASP B C 1
ATOM 2206 O O . ASP B 1 152 ? 15.179 21.958 36.601 1.00 27.22 136 ASP B O 1
ATOM 2211 N N . LEU B 1 153 ? 13.471 21.232 37.873 1.00 40.22 137 LEU B N 1
ATOM 2212 C CA . LEU B 1 153 ? 12.941 20.362 36.826 1.00 35.36 137 LEU B CA 1
ATOM 2213 C C . LEU B 1 153 ? 12.555 21.175 35.591 1.00 23.14 137 LEU B C 1
ATOM 2214 O O . LEU B 1 153 ? 12.822 20.768 34.457 1.00 19.79 137 LEU B O 1
ATOM 2219 N N . LEU B 1 154 ? 11.982 22.360 35.802 1.00 27.54 138 LEU B N 1
ATOM 2220 C CA . LEU B 1 154 ? 11.572 23.230 34.701 1.00 27.41 138 LEU B CA 1
ATOM 2221 C C . LEU B 1 154 ? 12.759 23.743 33.873 1.00 29.01 138 LEU B C 1
ATOM 2222 O O . LEU B 1 154 ? 12.693 23.765 32.643 1.00 31.30 138 LEU B O 1
ATOM 2227 N N . ARG B 1 155 ? 13.863 24.140 34.511 1.00 32.69 139 ARG B N 1
ATOM 2228 C CA . ARG B 1 155 ? 15.020 24.575 33.728 1.00 28.55 139 ARG B CA 1
ATOM 2229 C C . ARG B 1 155 ? 15.616 23.445 32.908 1.00 24.59 139 ARG B C 1
ATOM 2230 O O . ARG B 1 155 ? 16.139 23.680 31.812 1.00 23.78 139 ARG B O 1
ATOM 2238 N N . LEU B 1 156 ? 15.582 22.226 33.434 1.00 29.34 140 LEU B N 1
ATOM 2239 C CA . LEU B 1 156 ? 15.992 21.067 32.654 1.00 30.95 140 LEU B CA 1
ATOM 2240 C C . LEU B 1 156 ? 15.313 21.056 31.273 1.00 33.69 140 LEU B C 1
ATOM 2241 O O . LEU B 1 156 ? 15.977 20.804 30.262 1.00 25.59 140 LEU B O 1
ATOM 2246 N N . ILE B 1 157 ? 13.996 21.352 31.205 1.00 31.17 141 ILE B N 1
ATOM 2247 C CA . ILE B 1 157 ? 13.270 21.244 29.924 1.00 25.37 141 ILE B CA 1
ATOM 2248 C C . ILE B 1 157 ? 13.503 22.473 29.034 1.00 21.66 141 ILE B C 1
ATOM 2249 O O . ILE B 1 157 ? 13.489 22.372 27.802 1.00 21.91 141 ILE B O 1
ATOM 2254 N N . THR B 1 158 ? 13.796 23.620 29.618 1.00 24.62 142 THR B N 1
ATOM 2255 C CA . THR B 1 158 ? 13.946 24.841 28.851 1.00 15.85 142 THR B CA 1
ATOM 2256 C C . THR B 1 158 ? 15.391 25.030 28.365 1.00 24.03 142 THR B C 1
ATOM 2257 O O . THR B 1 158 ? 15.674 25.976 27.624 1.00 25.26 142 THR B O 1
ATOM 2261 N N . THR B 1 159 ? 16.316 24.144 28.755 1.00 25.54 143 THR B N 1
ATOM 2262 C CA . THR B 1 159 ? 17.698 24.174 28.284 1.00 21.95 143 THR B CA 1
ATOM 2263 C C . THR B 1 159 ? 18.115 22.811 27.713 1.00 32.30 143 THR B C 1
ATOM 2264 O O . THR B 1 159 ? 18.712 22.732 26.634 1.00 35.76 143 THR B O 1
ATOM 2268 N N . GLU B 1 160 ? 17.798 21.723 28.419 1.00 48.34 144 GLU B N 1
ATOM 2269 C CA . GLU B 1 160 ? 18.128 20.366 27.972 1.00 37.95 144 GLU B CA 1
ATOM 2270 C C . GLU B 1 160 ? 16.906 19.625 27.446 1.00 35.42 144 GLU B C 1
ATOM 2271 O O . GLU B 1 160 ? 16.631 18.488 27.860 1.00 24.60 144 GLU B O 1
ATOM 2277 N N . ALA B 1 161 ? 16.048 20.329 26.708 1.00 32.19 145 ALA B N 1
ATOM 2278 C CA . ALA B 1 161 ? 15.035 19.699 25.873 1.00 31.59 145 ALA B CA 1
ATOM 2279 C C . ALA B 1 161 ? 15.021 20.390 24.506 1.00 37.59 145 ALA B C 1
ATOM 2280 O O . ALA B 1 161 ? 14.654 21.572 24.379 1.00 17.18 145 ALA B O 1
ATOM 2282 N N . GLY B 1 162 ? 15.504 19.638 23.514 1.00 37.88 146 GLY B N 1
ATOM 2283 C CA . GLY B 1 162 ? 15.288 19.858 22.107 1.00 22.75 146 GLY B CA 1
ATOM 2284 C C . GLY B 1 162 ? 14.013 19.252 21.522 1.00 23.15 146 GLY B C 1
ATOM 2285 O O . GLY B 1 162 ? 13.737 19.468 20.339 1.00 28.60 146 GLY B O 1
ATOM 2286 N N . PRO B 1 163 ? 13.272 18.393 22.252 1.00 24.55 147 PRO B N 1
ATOM 2287 C CA . PRO B 1 163 ? 11.905 18.071 21.789 1.00 22.58 147 PRO B CA 1
ATOM 2288 C C . PRO B 1 163 ? 11.024 19.293 21.657 1.00 25.74 147 PRO B C 1
ATOM 2289 O O . PRO B 1 163 ? 10.151 19.338 20.778 1.00 23.31 147 PRO B O 1
ATOM 2293 N N . LEU B 1 164 ? 11.286 20.309 22.483 1.00 25.95 148 LEU B N 1
ATOM 2294 C CA . LEU B 1 164 ? 10.582 21.581 22.398 1.00 16.28 148 LEU B CA 1
ATOM 2295 C C . LEU B 1 164 ? 10.941 22.312 21.117 1.00 13.92 148 LEU B C 1
ATOM 2296 O O . LEU B 1 164 ? 10.062 22.704 20.353 1.00 11.00 148 LEU B O 1
ATOM 2301 N N . ILE B 1 165 ? 12.238 22.494 20.860 1.00 24.91 149 ILE B N 1
ATOM 2302 C CA . ILE B 1 165 ? 12.687 23.061 19.585 1.00 19.26 149 ILE B CA 1
ATOM 2303 C C . ILE B 1 165 ? 12.223 22.202 18.417 1.00 18.13 149 ILE B C 1
ATOM 2304 O O . ILE B 1 165 ? 11.890 22.723 17.343 1.00 19.94 149 ILE B O 1
ATOM 2309 N N . GLU B 1 166 ? 12.231 20.872 18.583 1.00 17.53 150 GLU B N 1
ATOM 2310 C CA . GLU B 1 166 ? 11.841 20.010 17.474 1.00 17.77 150 GLU B CA 1
ATOM 2311 C C . GLU B 1 166 ? 10.363 20.167 17.131 1.00 18.00 150 GLU B C 1
ATOM 2312 O O . GLU B 1 166 ? 10.006 20.316 15.956 1.00 14.39 150 GLU B O 1
ATOM 2318 N N . ARG B 1 167 ? 9.491 20.192 18.140 1.00 18.37 151 ARG B N 1
ATOM 2319 C CA . ARG B 1 167 ? 8.072 20.385 17.864 1.00 15.80 151 ARG B CA 1
ATOM 2320 C C . ARG B 1 167 ? 7.821 21.753 17.237 1.00 14.77 151 ARG B C 1
ATOM 2321 O O . ARG B 1 167 ? 7.118 21.872 16.229 1.00 17.03 151 ARG B O 1
ATOM 2329 N N . ALA B 1 168 ? 8.357 22.804 17.852 1.00 16.92 152 ALA B N 1
ATOM 2330 C CA . ALA B 1 168 ? 8.221 24.153 17.319 1.00 14.58 152 ALA B CA 1
ATOM 2331 C C . ALA B 1 168 ? 8.714 24.249 15.874 1.00 13.70 152 ALA B C 1
ATOM 2332 O O . ALA B 1 168 ? 8.082 24.918 15.049 1.00 12.25 152 ALA B O 1
ATOM 2334 N N . THR B 1 169 ? 9.839 23.583 15.551 1.00 12.84 153 THR B N 1
ATOM 2335 C CA . THR B 1 169 ? 10.357 23.576 14.179 1.00 13.39 153 THR B CA 1
ATOM 2336 C C . THR B 1 169 ? 9.395 22.859 13.237 1.00 15.41 153 THR B C 1
ATOM 2337 O O . THR B 1 169 ? 9.208 23.272 12.085 1.00 13.72 153 THR B O 1
ATOM 2341 N N . GLU B 1 170 ? 8.741 21.810 13.738 1.00 15.86 154 GLU B N 1
ATOM 2342 C CA . GLU B 1 170 ? 7.787 21.042 12.950 1.00 14.55 154 GLU B CA 1
ATOM 2343 C C . GLU B 1 170 ? 6.555 21.855 12.559 1.00 12.57 154 GLU B C 1
ATOM 2344 O O . GLU B 1 170 ? 5.992 21.647 11.482 1.00 13.83 154 GLU B O 1
ATOM 2350 N N . VAL B 1 171 ? 6.123 22.773 13.413 1.00 13.87 155 VAL B N 1
ATOM 2351 C CA . VAL B 1 171 ? 5.019 23.663 13.085 1.00 10.08 155 VAL B CA 1
ATOM 2352 C C . VAL B 1 171 ? 5.493 24.779 12.172 1.00 17.91 155 VAL B C 1
ATOM 2353 O O . VAL B 1 171 ? 4.778 25.186 11.246 1.00 19.04 155 VAL B O 1
ATOM 2357 N N . LEU B 1 172 ? 6.702 25.296 12.432 1.00 18.02 156 LEU B N 1
ATOM 2358 C CA . LEU B 1 172 ? 7.179 26.482 11.735 1.00 14.25 156 LEU B CA 1
ATOM 2359 C C . LEU B 1 172 ? 7.489 26.163 10.286 1.00 17.69 156 LEU B C 1
ATOM 2360 O O . LEU B 1 172 ? 6.943 26.795 9.378 1.00 18.20 156 LEU B O 1
ATOM 2378 N N . PRO B 1 174 ? 6.546 24.153 7.885 1.00 20.74 158 PRO B N 1
ATOM 2379 C CA . PRO B 1 174 ? 5.491 24.154 6.850 1.00 20.64 158 PRO B CA 1
ATOM 2380 C C . PRO B 1 174 ? 4.884 25.527 6.630 1.00 23.41 158 PRO B C 1
ATOM 2381 O O . PRO B 1 174 ? 4.632 25.909 5.473 1.00 17.47 158 PRO B O 1
ATOM 2385 N N . ALA B 1 175 ? 4.752 26.309 7.709 1.00 19.43 159 ALA B N 1
ATOM 2386 C CA . ALA B 1 175 ? 4.307 27.688 7.635 1.00 8.94 159 ALA B CA 1
ATOM 2387 C C . ALA B 1 175 ? 5.247 28.531 6.797 1.00 10.14 159 ALA B C 1
ATOM 2388 O O . ALA B 1 175 ? 4.905 29.652 6.415 1.00 13.50 159 ALA B O 1
ATOM 2390 N N . LEU B 1 176 ? 6.430 28.033 6.515 1.00 11.54 160 LEU B N 1
ATOM 2391 C CA . LEU B 1 176 ? 7.400 28.781 5.751 1.00 12.62 160 LEU B CA 1
ATOM 2392 C C . LEU B 1 176 ? 7.534 28.249 4.350 1.00 16.84 160 LEU B C 1
ATOM 2393 O O . LEU B 1 176 ? 7.624 29.036 3.405 1.00 19.18 160 LEU B O 1
ATOM 2398 N N . SER B 1 177 ? 7.523 26.925 4.201 1.00 16.02 161 SER B N 1
ATOM 2399 C CA . SER B 1 177 ? 7.787 26.326 2.900 1.00 22.42 161 SER B CA 1
ATOM 2400 C C . SER B 1 177 ? 6.514 25.959 2.128 1.00 22.26 161 SER B C 1
ATOM 2401 O O . SER B 1 177 ? 6.515 26.030 0.893 1.00 24.28 161 SER B O 1
ATOM 2404 N N . GLU B 1 178 ? 5.410 25.635 2.803 1.00 15.92 162 GLU B N 1
ATOM 2405 C CA . GLU B 1 178 ? 4.204 25.229 2.102 1.00 16.94 162 GLU B CA 1
ATOM 2406 C C . GLU B 1 178 ? 3.121 26.264 2.239 1.00 18.54 162 GLU B C 1
ATOM 2407 O O . GLU B 1 178 ? 2.060 26.136 1.623 1.00 29.71 162 GLU B O 1
ATOM 2413 N N . SER B 1 179 ? 3.426 27.329 2.945 1.00 19.67 163 SER B N 1
ATOM 2414 C CA . SER B 1 179 ? 2.620 28.529 3.027 1.00 16.86 163 SER B CA 1
ATOM 2415 C C . SER B 1 179 ? 2.840 29.307 1.739 1.00 21.24 163 SER B C 1
ATOM 2416 O O . SER B 1 179 ? 3.443 28.804 0.785 1.00 21.90 163 SER B O 1
ATOM 2419 N N . TRP B 1 180 ? 2.357 30.552 1.699 1.00 22.75 164 TRP B N 1
ATOM 2420 C CA . TRP B 1 180 ? 2.545 31.410 0.535 1.00 17.24 164 TRP B CA 1
ATOM 2421 C C . TRP B 1 180 ? 3.992 31.828 0.343 1.00 23.49 164 TRP B C 1
ATOM 2422 O O . TRP B 1 180 ? 4.322 32.406 -0.695 1.00 25.83 164 TRP B O 1
ATOM 2441 N N . ARG B 1 182 ? 6.570 29.929 0.161 1.00 25.77 166 ARG B N 1
ATOM 2442 C CA . ARG B 1 182 ? 7.151 28.991 -0.795 1.00 27.13 166 ARG B CA 1
ATOM 2443 C C . ARG B 1 182 ? 8.674 28.944 -0.661 1.00 30.25 166 ARG B C 1
ATOM 2444 O O . ARG B 1 182 ? 9.409 28.995 -1.652 1.00 37.63 166 ARG B O 1
ATOM 2452 N N . ILE B 1 183 ? 9.155 28.924 0.569 1.00 25.63 167 ILE B N 1
ATOM 2453 C CA . ILE B 1 183 ? 10.592 28.904 0.817 1.00 25.29 167 ILE B CA 1
ATOM 2454 C C . ILE B 1 183 ? 11.064 27.464 0.716 1.00 27.20 167 ILE B C 1
ATOM 2455 O O . ILE B 1 183 ? 10.309 26.541 1.036 1.00 22.42 167 ILE B O 1
ATOM 2460 N N . GLU B 1 184 ? 12.273 27.255 0.187 1.00 26.59 168 GLU B N 1
ATOM 2461 C CA . GLU B 1 184 ? 12.823 25.908 0.094 1.00 24.74 168 GLU B CA 1
ATOM 2462 C C . GLU B 1 184 ? 12.929 25.248 1.472 1.00 30.08 168 GLU B C 1
ATOM 2463 O O . GLU B 1 184 ? 13.093 25.923 2.492 1.00 35.14 168 GLU B O 1
ATOM 2469 N N . ALA B 1 185 ? 12.832 23.906 1.494 1.00 27.89 169 ALA B N 1
ATOM 2470 C CA . ALA B 1 185 ? 12.704 23.170 2.752 1.00 24.10 169 ALA B CA 1
ATOM 2471 C C . ALA B 1 185 ? 13.942 23.296 3.627 1.00 36.64 169 ALA B C 1
ATOM 2472 O O . ALA B 1 185 ? 13.832 23.288 4.861 1.00 32.74 169 ALA B O 1
ATOM 2474 N N . SER B 1 186 ? 15.135 23.358 3.020 1.00 38.93 170 SER B N 1
ATOM 2475 C CA . SER B 1 186 ? 16.349 23.517 3.821 1.00 30.33 170 SER B CA 1
ATOM 2476 C C . SER B 1 186 ? 16.344 24.857 4.553 1.00 31.26 170 SER B C 1
ATOM 2477 O O . SER B 1 186 ? 16.515 24.908 5.780 1.00 34.61 170 SER B O 1
ATOM 2480 N N . GLN B 1 187 ? 16.097 25.955 3.824 1.00 22.23 171 GLN B N 1
ATOM 2481 C CA . GLN B 1 187 ? 16.107 27.266 4.460 1.00 17.32 171 GLN B CA 1
ATOM 2482 C C . GLN B 1 187 ? 14.954 27.428 5.428 1.00 15.72 171 GLN B C 1
ATOM 2483 O O . GLN B 1 187 ? 15.099 28.116 6.441 1.00 16.70 171 GLN B O 1
ATOM 2489 N N . ALA B 1 188 ? 13.817 26.801 5.157 1.00 16.09 172 ALA B N 1
ATOM 2490 C CA . ALA B 1 188 ? 12.758 26.800 6.151 1.00 15.90 172 ALA B CA 1
ATOM 2491 C C . ALA B 1 188 ? 13.228 26.117 7.439 1.00 19.63 172 ALA B C 1
ATOM 2492 O O . ALA B 1 188 ? 13.003 26.647 8.534 1.00 16.89 172 ALA B O 1
ATOM 2494 N N . ARG B 1 189 ? 13.903 24.954 7.337 1.00 23.99 173 ARG B N 1
ATOM 2495 C CA . ARG B 1 189 ? 14.441 24.296 8.537 1.00 21.38 173 ARG B CA 1
ATOM 2496 C C . ARG B 1 189 ? 15.310 25.254 9.318 1.00 18.00 173 ARG B C 1
ATOM 2497 O O . ARG B 1 189 ? 15.101 25.488 10.519 1.00 16.41 173 ARG B O 1
ATOM 2505 N N . LEU B 1 190 ? 16.258 25.860 8.606 1.00 14.68 174 LEU B N 1
ATOM 2506 C CA . LEU B 1 190 ? 17.217 26.786 9.183 1.00 11.52 174 LEU B CA 1
ATOM 2507 C C . LEU B 1 190 ? 16.533 27.896 9.959 1.00 14.36 174 LEU B C 1
ATOM 2508 O O . LEU B 1 190 ? 16.673 27.988 11.188 1.00 11.29 174 LEU B O 1
ATOM 2513 N N . ALA B 1 191 ? 15.719 28.696 9.260 1.00 12.40 175 ALA B N 1
ATOM 2514 C CA . ALA B 1 191 ? 15.009 29.788 9.910 1.00 7.90 175 ALA B CA 1
ATOM 2515 C C . ALA B 1 191 ? 14.119 29.278 11.039 1.00 8.16 175 ALA B C 1
ATOM 2516 O O . ALA B 1 191 ? 13.999 29.922 12.086 1.00 5.29 175 ALA B O 1
ATOM 2518 N N . ALA B 1 192 ? 13.498 28.114 10.852 1.00 11.63 176 ALA B N 1
ATOM 2519 C CA . ALA B 1 192 ? 12.565 27.626 11.859 1.00 9.71 176 ALA B CA 1
ATOM 2520 C C . ALA B 1 192 ? 13.293 27.332 13.156 1.00 12.82 176 ALA B C 1
ATOM 2521 O O . ALA B 1 192 ? 12.857 27.756 14.237 1.00 12.24 176 ALA B O 1
ATOM 2523 N N . SER B 1 193 ? 14.429 26.630 13.069 1.00 14.81 177 SER B N 1
ATOM 2524 C CA . SER B 1 193 ? 15.198 26.351 14.278 1.00 10.44 177 SER B CA 1
ATOM 2525 C C . SER B 1 193 ? 15.674 27.647 14.935 1.00 9.82 177 SER B C 1
ATOM 2526 O O . SER B 1 193 ? 15.500 27.831 16.141 1.00 9.43 177 SER B O 1
ATOM 2529 N N . ILE B 1 194 ? 16.214 28.589 14.148 1.00 10.37 178 ILE B N 1
ATOM 2530 C CA . ILE B 1 194 ? 16.660 29.869 14.717 1.00 9.12 178 ILE B CA 1
ATOM 2531 C C . ILE B 1 194 ? 15.497 30.615 15.394 1.00 11.93 178 ILE B C 1
ATOM 2532 O O . ILE B 1 194 ? 15.653 31.135 16.509 1.00 14.37 178 ILE B O 1
ATOM 2537 N N . ILE B 1 195 ? 14.319 30.692 14.738 1.00 8.45 179 ILE B N 1
ATOM 2538 C CA . ILE B 1 195 ? 13.157 31.346 15.362 1.00 6.82 179 ILE B CA 1
ATOM 2539 C C . ILE B 1 195 ? 12.787 30.644 16.672 1.00 8.31 179 ILE B C 1
ATOM 2540 O O . ILE B 1 195 ? 12.551 31.295 17.698 1.00 7.47 179 ILE B O 1
ATOM 2545 N N . ALA B 1 196 ? 12.763 29.305 16.663 1.00 7.87 180 ALA B N 1
ATOM 2546 C CA . ALA B 1 196 ? 12.449 28.527 17.861 1.00 5.83 180 ALA B CA 1
ATOM 2547 C C . ALA B 1 196 ? 13.392 28.848 19.026 1.00 10.55 180 ALA B C 1
ATOM 2548 O O . ALA B 1 196 ? 12.943 29.087 20.158 1.00 9.02 180 ALA B O 1
ATOM 2550 N N . ARG B 1 197 ? 14.713 28.811 18.774 1.00 10.06 181 ARG B N 1
ATOM 2551 C CA . ARG B 1 197 ? 15.688 29.011 19.840 1.00 5.25 181 ARG B CA 1
ATOM 2552 C C . ARG B 1 197 ? 15.588 30.404 20.435 1.00 9.73 181 ARG B C 1
ATOM 2553 O O . ARG B 1 197 ? 15.642 30.549 21.665 1.00 13.50 181 ARG B O 1
ATOM 2561 N N . ILE B 1 198 ? 15.413 31.439 19.584 1.00 12.39 182 ILE B N 1
ATOM 2562 C CA . ILE B 1 198 ? 15.193 32.817 20.061 1.00 9.89 182 ILE B CA 1
ATOM 2563 C C . ILE B 1 198 ? 13.929 32.893 20.921 1.00 12.40 182 ILE B C 1
ATOM 2564 O O . ILE B 1 198 ? 13.904 33.563 21.968 1.00 10.54 182 ILE B O 1
ATOM 2569 N N . GLY B 1 199 ? 12.854 32.231 20.470 1.00 10.24 183 GLY B N 1
ATOM 2570 C CA . GLY B 1 199 ? 11.630 32.207 21.240 1.00 6.21 183 GLY B CA 1
ATOM 2571 C C . GLY B 1 199 ? 11.861 31.667 22.631 1.00 9.54 183 GLY B C 1
ATOM 2572 O O . GLY B 1 199 ? 11.425 32.256 23.618 1.00 17.65 183 GLY B O 1
ATOM 2573 N N . ILE B 1 200 ? 12.589 30.559 22.735 1.00 11.44 184 ILE B N 1
ATOM 2574 C CA . ILE B 1 200 ? 12.861 29.986 24.053 1.00 12.28 184 ILE B CA 1
ATOM 2575 C C . ILE B 1 200 ? 13.661 30.965 24.890 1.00 11.66 184 ILE B C 1
ATOM 2576 O O . ILE B 1 200 ? 13.462 31.081 26.102 1.00 13.95 184 ILE B O 1
ATOM 2581 N N . SER B 1 201 ? 14.566 31.695 24.240 1.00 9.83 185 SER B N 1
ATOM 2582 C CA . SER B 1 201 ? 15.431 32.646 24.924 1.00 10.51 185 SER B CA 1
ATOM 2583 C C . SER B 1 201 ? 14.623 33.722 25.652 1.00 13.63 185 SER B C 1
ATOM 2584 O O . SER B 1 201 ? 15.038 34.212 26.714 1.00 9.68 185 SER B O 1
ATOM 2587 N N . PHE B 1 202 ? 13.484 34.129 25.074 1.00 14.58 186 PHE B N 1
ATOM 2588 C CA . PHE B 1 202 ? 12.613 35.128 25.678 1.00 14.28 186 PHE B CA 1
ATOM 2589 C C . PHE B 1 202 ? 11.605 34.555 26.671 1.00 18.49 186 PHE B C 1
ATOM 2590 O O . PHE B 1 202 ? 10.925 35.326 27.369 1.00 20.97 186 PHE B O 1
ATOM 2598 N N . ILE B 1 203 ? 11.491 33.237 26.773 1.00 17.06 187 ILE B N 1
ATOM 2599 C CA . ILE B 1 203 ? 10.701 32.690 27.866 1.00 18.55 187 ILE B CA 1
ATOM 2600 C C . ILE B 1 203 ? 11.585 32.455 29.076 1.00 19.66 187 ILE B C 1
ATOM 2601 O O . ILE B 1 203 ? 11.142 32.673 30.205 1.00 22.31 187 ILE B O 1
ATOM 2606 N N . SER B 1 204 ? 12.831 31.997 28.837 1.00 27.49 188 SER B N 1
ATOM 2607 C CA . SER B 1 204 ? 13.856 31.780 29.861 1.00 19.67 188 SER B CA 1
ATOM 2608 C C . SER B 1 204 ? 14.068 33.086 30.589 1.00 17.12 188 SER B C 1
ATOM 2609 O O . SER B 1 204 ? 13.630 33.266 31.723 1.00 31.58 188 SER B O 1
ATOM 2612 N N . LEU B 1 205 ? 14.685 34.022 29.901 1.00 22.64 189 LEU B N 1
ATOM 2613 C CA . LEU B 1 205 ? 14.812 35.390 30.367 1.00 22.22 189 LEU B CA 1
ATOM 2614 C C . LEU B 1 205 ? 13.864 36.264 29.563 1.00 21.64 189 LEU B C 1
ATOM 2615 O O . LEU B 1 205 ? 14.068 36.434 28.349 1.00 24.47 189 LEU B O 1
ATOM 2620 N N . PRO B 1 206 ? 12.792 36.771 30.162 1.00 27.10 190 PRO B N 1
ATOM 2621 C CA . PRO B 1 206 ? 11.819 37.596 29.40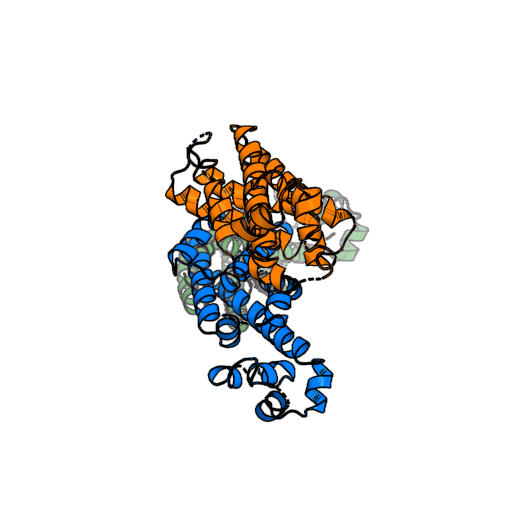6 1.00 22.46 190 PRO B CA 1
ATOM 2622 C C . PRO B 1 206 ? 12.451 38.893 28.934 1.00 30.37 190 PRO B C 1
ATOM 2623 O O . PRO B 1 206 ? 13.444 39.351 29.519 1.00 38.97 190 PRO B O 1
ATOM 2627 N N . PRO B 1 207 ? 11.898 39.541 27.906 1.00 36.24 191 PRO B N 1
ATOM 2628 C CA . PRO B 1 207 ? 12.450 40.840 27.479 1.00 35.47 191 PRO B CA 1
ATOM 2629 C C . PRO B 1 207 ? 11.946 41.953 28.394 1.00 42.88 191 PRO B C 1
ATOM 2630 O O . PRO B 1 207 ? 10.742 42.063 28.648 1.00 36.15 191 PRO B O 1
ATOM 2634 N N . GLU B 1 208 ? 12.876 42.786 28.884 1.00 48.91 192 GLU B N 1
ATOM 2635 C CA . GLU B 1 208 ? 12.495 43.988 29.631 1.00 45.74 192 GLU B CA 1
ATOM 2636 C C . GLU B 1 208 ? 11.534 44.866 28.836 1.00 53.78 192 GLU B C 1
ATOM 2637 O O . GLU B 1 208 ? 10.467 45.249 29.337 1.00 54.33 192 GLU B O 1
ATOM 2643 N N . ASP B 1 209 ? 11.917 45.230 27.604 1.00 48.05 193 ASP B N 1
ATOM 2644 C CA . ASP B 1 209 ? 10.962 45.809 26.656 1.00 44.79 193 ASP B CA 1
ATOM 2645 C C . ASP B 1 209 ? 9.999 44.700 26.234 1.00 47.82 193 ASP B C 1
ATOM 2646 O O . ASP B 1 209 ? 10.447 43.658 25.737 1.00 56.33 193 ASP B O 1
ATOM 2651 N N . PRO B 1 210 ? 8.688 44.859 26.408 1.00 43.52 194 PRO B N 1
ATOM 2652 C CA . PRO B 1 210 ? 7.789 43.726 26.133 1.00 40.10 194 PRO B CA 1
ATOM 2653 C C . PRO B 1 210 ? 7.614 43.480 24.645 1.00 46.08 194 PRO B C 1
ATOM 2654 O O . PRO B 1 210 ? 7.756 42.360 24.149 1.00 44.16 194 PRO B O 1
ATOM 2658 N N . ASP B 1 211 ? 7.270 44.556 23.938 1.00 55.86 195 ASP B N 1
ATOM 2659 C CA . ASP B 1 211 ? 6.970 44.552 22.519 1.00 38.56 195 ASP B CA 1
ATOM 2660 C C . ASP B 1 211 ? 8.028 45.229 21.675 1.00 43.80 195 ASP B C 1
ATOM 2661 O O . ASP B 1 211 ? 8.084 44.969 20.474 1.00 55.91 195 ASP B O 1
ATOM 2666 N N . GLN B 1 212 ? 8.822 46.147 22.238 1.00 51.17 196 GLN B N 1
ATOM 2667 C CA . GLN B 1 212 ? 9.906 46.683 21.432 1.00 38.15 196 GLN B CA 1
ATOM 2668 C C . GLN B 1 212 ? 10.932 45.593 21.155 1.00 42.84 196 GLN B C 1
ATOM 2669 O O . GLN B 1 212 ? 11.812 45.782 20.311 1.00 53.03 196 GLN B O 1
ATOM 2675 N N . LEU B 1 213 ? 10.865 44.468 21.880 1.00 39.15 197 LEU B N 1
ATOM 2676 C CA . LEU B 1 213 ? 11.503 43.244 21.402 1.00 34.49 197 LEU B CA 1
ATOM 2677 C C . LEU B 1 213 ? 10.794 42.697 20.165 1.00 40.48 197 LEU B C 1
ATOM 2678 O O . LEU B 1 213 ? 11.447 42.286 19.196 1.00 40.40 197 LEU B O 1
ATOM 2683 N N . ALA B 1 214 ? 9.468 42.570 20.215 1.00 37.73 198 ALA B N 1
ATOM 2684 C CA . ALA B 1 214 ? 8.778 42.092 19.028 1.00 27.75 198 ALA B CA 1
ATOM 2685 C C . ALA B 1 214 ? 9.200 42.923 17.830 1.00 23.16 198 ALA B C 1
ATOM 2686 O O . ALA B 1 214 ? 9.802 42.402 16.893 1.00 23.36 198 ALA B O 1
ATOM 2688 N N . SER B 1 215 ? 9.017 44.245 17.918 1.00 31.42 199 SER B N 1
ATOM 2689 C CA . SER B 1 215 ? 9.298 45.134 16.797 1.00 27.43 199 SER B CA 1
ATOM 2690 C C . SER B 1 215 ? 10.760 45.093 16.364 1.00 26.96 199 SER B C 1
ATOM 2691 O O . SER B 1 215 ? 11.059 45.344 15.185 1.00 35.50 199 SER B O 1
ATOM 2694 N N . GLY B 1 216 ? 11.681 44.803 17.287 1.00 22.27 200 GLY B N 1
ATOM 2695 C CA . GLY B 1 216 ? 13.084 44.644 16.906 1.00 19.21 200 GLY B CA 1
ATOM 2696 C C . GLY B 1 216 ? 13.377 43.348 16.159 1.00 19.05 200 GLY B C 1
ATOM 2697 O O . GLY B 1 216 ? 13.991 43.357 15.089 1.00 21.91 200 GLY B O 1
ATOM 2698 N N . LEU B 1 217 ? 12.973 42.211 16.740 1.00 19.27 201 LEU B N 1
ATOM 2699 C CA . LEU B 1 217 ? 13.229 40.882 16.179 1.00 14.87 201 LEU B CA 1
ATOM 2700 C C . LEU B 1 217 ? 12.589 40.680 14.799 1.00 20.03 201 LEU B C 1
ATOM 2701 O O . LEU B 1 217 ? 13.104 39.903 13.980 1.00 14.84 201 LEU B O 1
ATOM 2706 N N . THR B 1 218 ? 11.410 41.280 14.569 1.00 25.66 202 THR B N 1
ATOM 2707 C CA . THR B 1 218 ? 10.849 41.365 13.221 1.00 21.84 202 THR B CA 1
ATOM 2708 C C . THR B 1 218 ? 11.867 41.937 12.262 1.00 18.15 202 THR B C 1
ATOM 2709 O O . THR B 1 218 ? 12.195 41.333 11.233 1.00 18.11 202 THR B O 1
ATOM 2713 N N . GLU B 1 219 ? 12.410 43.090 12.628 1.00 17.36 203 GLU B N 1
ATOM 2714 C CA . GLU B 1 219 ? 13.338 43.805 11.770 1.00 27.26 203 GLU B CA 1
ATOM 2715 C C . GLU B 1 219 ? 14.597 42.993 11.425 1.00 19.83 203 GLU B C 1
ATOM 2716 O O . GLU B 1 219 ? 15.201 43.228 10.366 1.00 13.47 203 GLU B O 1
ATOM 2722 N N . VAL B 1 220 ? 15.007 42.049 12.294 1.00 15.25 204 VAL B N 1
ATOM 2723 C CA . VAL B 1 220 ? 16.208 41.246 12.038 1.00 17.23 204 VAL B CA 1
ATOM 2724 C C . VAL B 1 220 ? 15.923 40.076 11.089 1.00 15.02 204 VAL B C 1
ATOM 2725 O O . VAL B 1 220 ? 16.737 39.752 10.210 1.00 12.74 204 VAL B O 1
ATOM 2729 N N . ILE B 1 221 ? 14.776 39.424 11.263 1.00 22.77 205 ILE B N 1
ATOM 2730 C CA . ILE B 1 221 ? 14.449 38.179 10.568 1.00 18.12 205 ILE B CA 1
ATOM 2731 C C . ILE B 1 221 ? 13.755 38.432 9.227 1.00 21.46 205 ILE B C 1
ATOM 2732 O O . ILE B 1 221 ? 13.852 37.606 8.307 1.00 15.73 205 ILE B O 1
ATOM 2737 N N . ALA B 1 222 ? 13.042 39.559 9.110 1.00 26.00 206 ALA B N 1
ATOM 2738 C CA . ALA B 1 222 ? 12.379 39.906 7.855 1.00 18.58 206 ALA B CA 1
ATOM 2739 C C . ALA B 1 222 ? 13.362 40.027 6.696 1.00 17.85 206 ALA B C 1
ATOM 2740 O O . ALA B 1 222 ? 13.143 39.366 5.664 1.00 13.42 206 ALA B O 1
ATOM 2742 N N . PRO B 1 223 ? 14.467 40.790 6.801 1.00 19.62 207 PRO B N 1
ATOM 2743 C CA . PRO B 1 223 ? 15.458 40.810 5.709 1.00 13.89 207 PRO B CA 1
ATOM 2744 C C . PRO B 1 223 ? 15.883 39.432 5.227 1.00 17.27 207 PRO B C 1
ATOM 2745 O O . PRO B 1 223 ? 16.143 39.269 4.028 1.00 19.52 207 PRO B O 1
ATOM 2749 N N . TYR B 1 224 ? 15.995 38.440 6.115 1.00 14.24 208 TYR B N 1
ATOM 2750 C CA . TYR B 1 224 ? 16.297 37.093 5.645 1.00 11.94 208 TYR B CA 1
ATOM 2751 C C . TYR B 1 224 ? 15.162 36.514 4.831 1.00 14.95 208 TYR B C 1
ATOM 2752 O O . TYR B 1 224 ? 15.397 35.904 3.781 1.00 17.58 208 TYR B O 1
ATOM 2761 N N . LEU B 1 225 ? 13.932 36.605 5.353 1.00 16.02 209 LEU B N 1
ATOM 2762 C CA . LEU B 1 225 ? 12.789 35.966 4.696 1.00 15.29 209 LEU B CA 1
ATOM 2763 C C . LEU B 1 225 ? 12.520 36.593 3.338 1.00 13.14 209 LEU B C 1
ATOM 2764 O O . LEU B 1 225 ? 12.310 35.880 2.354 1.00 9.85 209 LEU B O 1
ATOM 2769 N N . GLN B 1 226 ? 12.580 37.929 3.262 1.00 17.47 210 GLN B N 1
ATOM 2770 C CA . GLN B 1 226 ? 12.463 38.629 1.987 1.00 19.85 210 GLN B CA 1
ATOM 2771 C C . GLN B 1 226 ? 13.492 38.140 0.977 1.00 20.52 210 GLN B C 1
ATOM 2772 O O . GLN B 1 226 ? 13.194 38.048 -0.220 1.00 26.62 210 GLN B O 1
ATOM 2778 N N . LYS B 1 227 ? 14.688 37.772 1.441 1.00 25.33 211 LYS B N 1
ATOM 2779 C CA . LYS B 1 227 ? 15.698 37.289 0.514 1.00 17.89 211 LYS B CA 1
ATOM 2780 C C . LYS B 1 227 ? 15.374 35.885 0.005 1.00 16.25 211 LYS B C 1
ATOM 2781 O O . LYS B 1 227 ? 15.672 35.593 -1.153 1.00 23.09 211 LYS B O 1
ATOM 2787 N N . VAL B 1 228 ? 14.696 35.039 0.794 1.00 17.24 212 VAL B N 1
ATOM 2788 C CA . VAL B 1 228 ? 14.507 33.619 0.453 1.00 22.55 212 VAL B CA 1
ATOM 2789 C C . VAL B 1 228 ? 13.084 33.313 -0.009 1.00 21.74 212 VAL B C 1
ATOM 2790 O O . VAL B 1 228 ? 12.757 32.141 -0.281 1.00 21.49 212 VAL B O 1
ATOM 2794 N N . VAL B 1 229 ? 12.232 34.335 -0.090 1.00 25.03 213 VAL B N 1
ATOM 2795 C CA . VAL B 1 229 ? 10.833 34.216 -0.499 1.00 30.80 213 VAL B CA 1
ATOM 2796 C C . VAL B 1 229 ? 10.699 33.889 -1.980 1.00 31.28 213 VAL B C 1
ATOM 2797 O O . VAL B 1 229 ? 11.457 34.390 -2.822 1.00 44.90 213 VAL B O 1
ATOM 2801 N N . GLN B 1 230 ? 9.694 33.084 -2.314 1.00 39.78 214 GLN B N 1
ATOM 2802 C CA . GLN B 1 230 ? 9.397 32.756 -3.718 1.00 59.47 214 GLN B CA 1
ATOM 2803 C C . GLN B 1 230 ? 7.883 32.754 -4.039 1.00 66.62 214 GLN B C 1
ATOM 2804 O O . GLN B 1 230 ? 7.367 31.891 -4.769 1.00 57.11 214 GLN B O 1
ATOM 2810 N N . PRO C 1 47 ? 28.353 79.448 14.107 1.00 62.17 31 PRO C N 1
ATOM 2811 C CA . PRO C 1 47 ? 29.101 80.647 14.516 1.00 70.11 31 PRO C CA 1
ATOM 2812 C C . PRO C 1 47 ? 30.197 81.000 13.492 1.00 66.87 31 PRO C C 1
ATOM 2813 O O . PRO C 1 47 ? 30.164 82.096 12.932 1.00 54.46 31 PRO C O 1
ATOM 2817 N N . ARG C 1 48 ? 31.181 80.106 13.311 1.00 85.27 32 ARG C N 1
ATOM 2818 C CA . ARG C 1 48 ? 32.232 80.268 12.298 1.00 73.30 32 ARG C CA 1
ATOM 2819 C C . ARG C 1 48 ? 31.702 79.919 10.904 1.00 71.43 32 ARG C C 1
ATOM 2820 O O . ARG C 1 48 ? 31.948 80.644 9.938 1.00 62.67 32 ARG C O 1
ATOM 2828 N N . LEU C 1 49 ? 31.026 78.764 10.779 1.00 79.26 33 LEU C N 1
ATOM 2829 C CA . LEU C 1 49 ? 30.577 78.240 9.485 1.00 66.87 33 LEU C CA 1
ATOM 2830 C C . LEU C 1 49 ? 29.641 79.203 8.756 1.00 60.73 33 LEU C C 1
ATOM 2831 O O . LEU C 1 49 ? 29.540 79.158 7.519 1.00 51.52 33 LEU C O 1
ATOM 2836 N N . THR C 1 50 ? 28.921 80.050 9.504 1.00 67.42 34 THR C N 1
ATOM 2837 C CA . THR C 1 50 ? 27.940 80.944 8.896 1.00 67.39 34 THR C CA 1
ATOM 2838 C C . THR C 1 50 ? 28.594 82.066 8.070 1.00 58.43 34 THR C C 1
ATOM 2839 O O . THR C 1 50 ? 27.987 82.526 7.091 1.00 41.32 34 THR C O 1
ATOM 2843 N N . VAL C 1 51 ? 29.816 82.511 8.433 1.00 54.88 35 VAL C N 1
ATOM 2844 C CA . VAL C 1 51 ? 30.531 83.550 7.675 1.00 48.98 35 VAL C CA 1
ATOM 2845 C C . VAL C 1 51 ? 31.183 82.988 6.406 1.00 41.01 35 VAL C C 1
ATOM 2846 O O . VAL C 1 51 ? 31.157 83.638 5.353 1.00 37.16 35 VAL C O 1
ATOM 2850 N N . PHE C 1 52 ? 31.749 81.768 6.475 1.00 39.69 36 PHE C N 1
ATOM 2851 C CA . PHE C 1 52 ? 32.487 81.190 5.344 1.00 39.30 36 PHE C CA 1
ATOM 2852 C C . PHE C 1 52 ? 31.585 80.930 4.141 1.00 43.51 36 PHE C C 1
ATOM 2853 O O . PHE C 1 52 ? 32.031 81.086 2.995 1.00 35.26 36 PHE C O 1
ATOM 2861 N N . ASP C 1 53 ? 30.335 80.492 4.370 1.00 39.97 37 ASP C N 1
ATOM 2862 C CA . ASP C 1 53 ? 29.394 80.365 3.256 1.00 43.86 37 ASP C CA 1
ATOM 2863 C C . ASP C 1 53 ? 29.264 81.684 2.508 1.00 43.71 37 ASP C C 1
ATOM 2864 O O . ASP C 1 53 ? 29.273 81.717 1.270 1.00 40.77 37 ASP C O 1
ATOM 2869 N N . ALA C 1 54 ? 29.123 82.780 3.260 1.00 48.61 38 ALA C N 1
ATOM 2870 C CA . ALA C 1 54 ? 29.022 84.113 2.681 1.00 41.71 38 ALA C CA 1
ATOM 2871 C C . ALA C 1 54 ? 30.294 84.479 1.925 1.00 38.84 38 ALA C C 1
ATOM 2872 O O . ALA C 1 54 ? 30.254 84.831 0.742 1.00 35.92 38 ALA C O 1
ATOM 2882 N N . HIS C 1 56 ? 32.505 82.708 0.680 1.00 42.97 40 HIS C N 1
ATOM 2883 C CA . HIS C 1 56 ? 32.582 81.927 -0.557 1.00 42.48 40 HIS C CA 1
ATOM 2884 C C . HIS C 1 56 ? 31.803 82.596 -1.689 1.00 46.47 40 HIS C C 1
ATOM 2885 O O . HIS C 1 56 ? 32.393 83.031 -2.692 1.00 37.98 40 HIS C O 1
ATOM 2892 N N . GLN C 1 57 ? 30.464 82.688 -1.538 1.00 46.20 41 GLN C N 1
ATOM 2893 C CA . GLN C 1 57 ? 29.606 83.274 -2.574 1.00 50.28 41 GLN C CA 1
ATOM 2894 C C . GLN C 1 57 ? 30.052 84.691 -2.932 1.00 47.45 41 GLN C C 1
ATOM 2895 O O . GLN C 1 57 ? 29.912 85.125 -4.088 1.00 43.61 41 GLN C O 1
ATOM 2901 N N . LEU C 1 58 ? 30.555 85.433 -1.946 1.00 39.20 42 LEU C N 1
ATOM 2902 C CA . LEU C 1 58 ? 31.067 86.763 -2.216 1.00 35.28 42 LEU C CA 1
ATOM 2903 C C . LEU C 1 58 ? 32.240 86.690 -3.191 1.00 42.01 42 LEU C C 1
ATOM 2904 O O . LEU C 1 58 ? 32.218 87.341 -4.244 1.00 46.58 42 LEU C O 1
ATOM 2909 N N . LEU C 1 59 ? 33.215 85.802 -2.909 1.00 43.39 43 LEU C N 1
ATOM 2910 C CA . LEU C 1 59 ? 34.484 85.712 -3.647 1.00 42.25 43 LEU C CA 1
ATOM 2911 C C . LEU C 1 59 ? 34.318 85.226 -5.087 1.00 47.83 43 LEU C C 1
ATOM 2912 O O . LEU C 1 59 ? 35.235 85.410 -5.906 1.00 33.81 43 LEU C O 1
ATOM 2917 N N . GLU C 1 60 ? 33.170 84.616 -5.404 1.00 49.22 44 GLU C N 1
ATOM 2918 C CA . GLU C 1 60 ? 32.849 84.261 -6.780 1.00 47.14 44 GLU C CA 1
ATOM 2919 C C . GLU C 1 60 ? 32.767 85.509 -7.645 1.00 48.13 44 GLU C C 1
ATOM 2920 O O . GLU C 1 60 ? 33.169 85.483 -8.817 1.00 43.41 44 GLU C O 1
ATOM 2926 N N . SER C 1 61 ? 32.353 86.638 -7.038 1.00 52.87 45 SER C N 1
ATOM 2927 C CA . SER C 1 61 ? 32.004 87.868 -7.740 1.00 52.18 45 SER C CA 1
ATOM 2928 C C . SER C 1 61 ? 33.014 89.001 -7.577 1.00 45.61 45 SER C C 1
ATOM 2929 O O . SER C 1 61 ? 32.899 90.008 -8.290 1.00 44.96 45 SER C O 1
ATOM 2932 N N . ARG C 1 62 ? 33.995 88.866 -6.677 1.00 44.00 46 ARG C N 1
ATOM 2933 C CA . ARG C 1 62 ? 34.970 89.913 -6.373 1.00 43.56 46 ARG C CA 1
ATOM 2934 C C . ARG C 1 62 ? 36.363 89.296 -6.268 1.00 44.39 46 ARG C C 1
ATOM 2935 O O . ARG C 1 62 ? 36.507 88.085 -6.071 1.00 51.19 46 ARG C O 1
ATOM 2943 N N . ASP C 1 63 ? 37.393 90.148 -6.355 1.00 45.29 47 ASP C N 1
ATOM 2944 C CA . ASP C 1 63 ? 38.779 89.762 -6.082 1.00 49.55 47 ASP C CA 1
ATOM 2945 C C . ASP C 1 63 ? 39.017 89.689 -4.575 1.00 49.36 47 ASP C C 1
ATOM 2946 O O . ASP C 1 63 ? 38.162 90.071 -3.777 1.00 48.58 47 ASP C O 1
ATOM 2951 N N . TRP C 1 64 ? 40.189 89.178 -4.169 1.00 52.13 48 TRP C N 1
ATOM 2952 C CA . TRP C 1 64 ? 40.459 89.149 -2.730 1.00 46.30 48 TRP C CA 1
ATOM 2953 C C . TRP C 1 64 ? 40.729 90.549 -2.155 1.00 44.99 48 TRP C C 1
ATOM 2954 O O . TRP C 1 64 ? 40.533 90.752 -0.954 1.00 48.25 48 TRP C O 1
ATOM 2965 N N . SER C 1 65 ? 41.130 91.538 -2.964 1.00 40.74 49 SER C N 1
ATOM 2966 C CA . SER C 1 65 ? 41.217 92.894 -2.421 1.00 41.95 49 SER C CA 1
ATOM 2967 C C . SER C 1 65 ? 39.890 93.633 -2.488 1.00 40.24 49 SER C C 1
ATOM 2968 O O . SER C 1 65 ? 39.693 94.576 -1.716 1.00 37.81 49 SER C O 1
ATOM 2971 N N . ALA C 1 66 ? 38.962 93.195 -3.350 1.00 35.15 50 ALA C N 1
ATOM 2972 C CA . ALA C 1 66 ? 37.612 93.753 -3.457 1.00 48.36 50 ALA C CA 1
ATOM 2973 C C . ALA C 1 66 ? 36.612 93.194 -2.398 1.00 47.70 50 ALA C C 1
ATOM 2974 O O . ALA C 1 66 ? 35.385 93.225 -2.631 1.00 37.82 50 ALA C O 1
ATOM 2976 N N . VAL C 1 67 ? 37.108 92.656 -1.281 1.00 43.44 51 VAL C N 1
ATOM 2977 C CA . VAL C 1 67 ? 36.273 92.169 -0.185 1.00 41.49 51 VAL C CA 1
ATOM 2978 C C . VAL C 1 67 ? 36.796 92.760 1.124 1.00 51.63 51 VAL C C 1
ATOM 2979 O O . VAL C 1 67 ? 37.937 92.476 1.530 1.00 39.75 51 VAL C O 1
ATOM 2983 N N . THR C 1 68 ? 35.970 93.595 1.779 1.00 57.00 52 THR C N 1
ATOM 2984 C CA . THR C 1 68 ? 36.264 94.098 3.119 1.00 59.01 52 THR C CA 1
ATOM 2985 C C . THR C 1 68 ? 35.118 93.694 4.035 1.00 42.25 52 THR C C 1
ATOM 2986 O O . THR C 1 68 ? 34.042 93.300 3.585 1.00 39.61 52 THR C O 1
ATOM 2998 N N . SER C 1 70 ? 33.084 95.014 5.833 1.00 51.69 54 SER C N 1
ATOM 2999 C CA . SER C 1 70 ? 31.781 95.583 5.522 1.00 57.22 54 SER C CA 1
ATOM 3000 C C . SER C 1 70 ? 30.960 94.622 4.649 1.00 49.39 54 SER C C 1
ATOM 3001 O O . SER C 1 70 ? 29.878 94.170 5.047 1.00 44.10 54 SER C O 1
ATOM 3004 N N . ASP C 1 71 ? 31.478 94.267 3.466 1.00 40.74 55 ASP C N 1
ATOM 3005 C CA . ASP C 1 71 ? 30.778 93.313 2.606 1.00 37.58 55 ASP C CA 1
ATOM 3006 C C . ASP C 1 71 ? 30.531 91.975 3.313 1.00 56.00 55 ASP C C 1
ATOM 3007 O O . ASP C 1 71 ? 29.443 91.390 3.186 1.00 53.76 55 ASP C O 1
ATOM 3012 N N . VAL C 1 72 ? 31.544 91.463 4.038 1.00 51.03 56 VAL C N 1
ATOM 3013 C CA . VAL C 1 72 ? 31.460 90.141 4.667 1.00 42.18 56 VAL C CA 1
ATOM 3014 C C . VAL C 1 72 ? 30.414 90.124 5.786 1.00 47.11 56 VAL C C 1
ATOM 3015 O O . VAL C 1 72 ? 29.574 89.215 5.846 1.00 46.46 56 VAL C O 1
ATOM 3019 N N . ALA C 1 73 ? 30.416 91.143 6.664 1.00 44.05 57 ALA C N 1
ATOM 3020 C CA . ALA C 1 73 ? 29.435 91.193 7.753 1.00 40.83 57 ALA C CA 1
ATOM 3021 C C . ALA C 1 73 ? 27.999 91.271 7.224 1.00 50.16 57 ALA C C 1
ATOM 3022 O O . ALA C 1 73 ? 27.091 90.630 7.775 1.00 37.59 57 ALA C O 1
ATOM 3024 N N . LYS C 1 74 ? 27.775 92.069 6.165 1.00 50.33 58 LYS C N 1
ATOM 3025 C CA . LYS C 1 74 ? 26.460 92.173 5.529 1.00 39.02 58 LYS C CA 1
ATOM 3026 C C . LYS C 1 74 ? 26.048 90.865 4.877 1.00 43.09 58 LYS C C 1
ATOM 3027 O O . LYS C 1 74 ? 24.882 90.460 4.972 1.00 44.24 58 LYS C O 1
ATOM 3033 N N . ALA C 1 75 ? 26.978 90.211 4.174 1.00 53.92 59 ALA C N 1
ATOM 3034 C CA . ALA C 1 75 ? 26.640 88.989 3.448 1.00 46.95 59 ALA C CA 1
ATOM 3035 C C . ALA C 1 75 ? 26.355 87.834 4.395 1.00 37.76 59 ALA C C 1
ATOM 3036 O O . ALA C 1 75 ? 25.570 86.944 4.058 1.00 42.07 59 ALA C O 1
ATOM 3038 N N . ALA C 1 76 ? 26.977 87.831 5.575 1.00 39.56 60 ALA C N 1
ATOM 3039 C CA . ALA C 1 76 ? 26.782 86.757 6.544 1.00 47.08 60 ALA C CA 1
ATOM 3040 C C . ALA C 1 76 ? 25.493 86.892 7.335 1.00 45.13 60 ALA C C 1
ATOM 3041 O O . ALA C 1 76 ? 24.997 85.892 7.863 1.00 50.94 60 ALA C O 1
ATOM 3043 N N . GLY C 1 77 ? 24.940 88.096 7.423 1.00 45.29 61 GLY C N 1
ATOM 3044 C CA . GLY C 1 77 ? 23.854 88.336 8.349 1.00 44.81 61 GLY C CA 1
ATOM 3045 C C . GLY C 1 77 ? 24.337 88.595 9.759 1.00 46.92 61 GLY C C 1
ATOM 3046 O O . GLY C 1 77 ? 23.630 88.267 10.723 1.00 52.07 61 GLY C O 1
ATOM 3047 N N . LEU C 1 78 ? 25.560 89.096 9.915 1.00 42.98 62 LEU C N 1
ATOM 3048 C CA . LEU C 1 78 ? 26.085 89.447 11.226 1.00 47.79 62 LEU C CA 1
ATOM 3049 C C . LEU C 1 78 ? 26.445 90.931 11.261 1.00 45.89 62 LEU C C 1
ATOM 3050 O O . LEU C 1 78 ? 26.522 91.614 10.231 1.00 40.14 62 LEU C O 1
ATOM 3055 N N . SER C 1 79 ? 26.680 91.429 12.468 1.00 35.09 63 SER C N 1
ATOM 3056 C CA . SER C 1 79 ? 27.073 92.819 12.620 1.00 44.20 63 SER C CA 1
ATOM 3057 C C . SER C 1 79 ? 28.556 92.983 12.329 1.00 45.42 63 SER C C 1
ATOM 3058 O O . SER C 1 79 ? 29.371 92.132 12.686 1.00 51.27 63 SER C O 1
ATOM 3061 N N . ARG C 1 80 ? 28.916 94.124 11.736 1.00 45.64 64 ARG C N 1
ATOM 3062 C CA . ARG C 1 80 ? 30.334 94.470 11.648 1.00 41.89 64 ARG C CA 1
ATOM 3063 C C . ARG C 1 80 ? 31.036 94.298 12.991 1.00 36.06 64 ARG C C 1
ATOM 3064 O O . ARG C 1 80 ? 32.241 94.044 13.040 1.00 38.53 64 ARG C O 1
ATOM 3072 N N . GLN C 1 81 ? 30.310 94.449 14.092 1.00 38.13 65 GLN C N 1
ATOM 3073 C CA . GLN C 1 81 ? 30.946 94.335 15.391 1.00 41.94 65 GLN C CA 1
ATOM 3074 C C . GLN C 1 81 ? 31.409 92.911 15.688 1.00 45.06 65 GLN C C 1
ATOM 3075 O O . GLN C 1 81 ? 32.518 92.707 16.206 1.00 48.06 65 GLN C O 1
ATOM 3081 N N . THR C 1 82 ? 30.549 91.919 15.423 1.00 52.15 66 THR C N 1
ATOM 3082 C CA . THR C 1 82 ? 30.879 90.520 15.724 1.00 54.01 66 THR C CA 1
ATOM 3083 C C . THR C 1 82 ? 32.002 89.974 14.822 1.00 48.29 66 THR C C 1
ATOM 3084 O O . THR C 1 82 ? 32.818 89.157 15.272 1.00 41.44 66 THR C O 1
ATOM 3088 N N . LEU C 1 83 ? 32.059 90.408 13.554 1.00 47.74 67 LEU C N 1
ATOM 3089 C CA . LEU C 1 83 ? 33.143 90.012 12.651 1.00 31.75 67 LEU C CA 1
ATOM 3090 C C . LEU C 1 83 ? 34.499 90.395 13.224 1.00 31.51 67 LEU C C 1
ATOM 3091 O O . LEU C 1 83 ? 35.366 89.541 13.406 1.00 41.99 67 LEU C O 1
ATOM 3096 N N . TYR C 1 84 ? 34.717 91.686 13.479 1.00 33.38 68 TYR C N 1
ATOM 3097 C CA . TYR C 1 84 ? 35.997 92.114 14.036 1.00 39.04 68 TYR C CA 1
ATOM 3098 C C . TYR C 1 84 ? 36.253 91.471 15.390 1.00 32.65 68 TYR C C 1
ATOM 3099 O O . TYR C 1 84 ? 37.409 91.289 15.792 1.00 25.33 68 TYR C O 1
ATOM 3108 N N . SER C 1 85 ? 35.180 91.141 16.108 1.00 42.29 69 SER C N 1
ATOM 3109 C CA . SER C 1 85 ? 35.296 90.638 17.474 1.00 51.12 69 SER C CA 1
ATOM 3110 C C . SER C 1 85 ? 35.784 89.175 17.524 1.00 42.70 69 SER C C 1
ATOM 3111 O O . SER C 1 85 ? 36.465 88.785 18.485 1.00 34.76 69 SER C O 1
ATOM 3114 N N . THR C 1 86 ? 35.375 88.315 16.564 1.00 41.20 70 THR C N 1
ATOM 3115 C CA . THR C 1 86 ? 35.919 86.947 16.537 1.00 42.74 70 THR C CA 1
ATOM 3116 C C . THR C 1 86 ? 37.150 86.820 15.644 1.00 33.09 70 THR C C 1
ATOM 3117 O O . THR C 1 86 ? 38.056 86.041 15.972 1.00 34.15 70 THR C O 1
ATOM 3121 N N . PHE C 1 87 ? 37.232 87.607 14.555 1.00 38.79 71 PHE C N 1
ATOM 3122 C CA . PHE C 1 87 ? 38.232 87.413 13.505 1.00 34.04 71 PHE C CA 1
ATOM 3123 C C . PHE C 1 87 ? 39.338 88.459 13.454 1.00 30.29 71 PHE C C 1
ATOM 3124 O O . PHE C 1 87 ? 40.431 88.138 12.994 1.00 40.96 71 PHE C O 1
ATOM 3132 N N . GLY C 1 88 ? 39.132 89.654 13.991 1.00 51.04 72 GLY C N 1
ATOM 3133 C CA . GLY C 1 88 ? 40.120 90.719 13.865 1.00 61.33 72 GLY C CA 1
ATOM 3134 C C . GLY C 1 88 ? 40.082 91.477 12.543 1.00 53.49 72 GLY C C 1
ATOM 3135 O O . GLY C 1 88 ? 39.325 92.446 12.404 1.00 48.66 72 GLY C O 1
ATOM 3136 N N . ASN C 1 89 ? 40.892 91.069 11.568 1.00 39.34 73 ASN C N 1
ATOM 3137 C CA . ASN C 1 89 ? 40.904 91.781 10.295 1.00 40.28 73 ASN C CA 1
ATOM 3138 C C . ASN C 1 89 ? 40.862 90.790 9.154 1.00 39.63 73 ASN C C 1
ATOM 3139 O O . ASN C 1 89 ? 40.575 89.607 9.363 1.00 39.73 73 ASN C O 1
ATOM 3144 N N . ARG C 1 90 ? 41.179 91.270 7.950 1.00 43.29 74 ARG C N 1
ATOM 3145 C CA . ARG C 1 90 ? 41.176 90.416 6.763 1.00 46.41 74 ARG C CA 1
ATOM 3146 C C . ARG C 1 90 ? 42.099 89.199 6.882 1.00 39.17 74 ARG C C 1
ATOM 3147 O O . ARG C 1 90 ? 41.815 88.152 6.286 1.00 32.25 74 ARG C O 1
ATOM 3155 N N . GLN C 1 91 ? 43.202 89.310 7.625 1.00 40.59 75 GLN C N 1
ATOM 3156 C CA . GLN C 1 91 ? 44.069 88.153 7.811 1.00 32.59 75 GLN C CA 1
ATOM 3157 C C . GLN C 1 91 ? 43.356 87.044 8.569 1.00 34.99 75 GLN C C 1
ATOM 3158 O O . GLN C 1 91 ? 43.251 85.910 8.074 1.00 43.44 75 GLN C O 1
ATOM 3164 N N . GLY C 1 92 ? 42.819 87.359 9.754 1.00 27.81 76 GLY C N 1
ATOM 3165 C CA . GLY C 1 92 ? 42.091 86.348 10.506 1.00 25.19 76 GLY C CA 1
ATOM 3166 C C . GLY C 1 92 ? 40.889 85.814 9.757 1.00 24.64 76 GLY C C 1
ATOM 3167 O O . GLY C 1 92 ? 40.491 84.667 9.950 1.00 29.73 76 GLY C O 1
ATOM 3168 N N . LEU C 1 93 ? 40.304 86.634 8.891 1.00 26.99 77 LEU C N 1
ATOM 3169 C CA . LEU C 1 93 ? 39.217 86.173 8.037 1.00 33.70 77 LEU C CA 1
ATOM 3170 C C . LEU C 1 93 ? 39.723 85.149 7.035 1.00 34.10 77 LEU C C 1
ATOM 3171 O O . LEU C 1 93 ? 39.159 84.054 6.914 1.00 32.43 77 LEU C O 1
ATOM 3176 N N . ALA C 1 94 ? 40.778 85.501 6.285 1.00 40.90 78 ALA C N 1
ATOM 3177 C CA . ALA C 1 94 ? 41.356 84.555 5.333 1.00 36.76 78 ALA C CA 1
ATOM 3178 C C . ALA C 1 94 ? 41.956 83.335 6.028 1.00 32.57 78 ALA C C 1
ATOM 3179 O O . ALA C 1 94 ? 41.901 82.229 5.476 1.00 28.91 78 ALA C O 1
ATOM 3181 N N . GLN C 1 95 ? 42.487 83.491 7.248 1.00 22.12 79 GLN C N 1
ATOM 3182 C CA . GLN C 1 95 ? 43.041 82.321 7.918 1.00 24.05 79 GLN C CA 1
ATOM 3183 C C . GLN C 1 95 ? 41.954 81.360 8.371 1.00 26.49 79 GLN C C 1
ATOM 3184 O O . GLN C 1 95 ? 42.130 80.138 8.300 1.00 26.56 79 GLN C O 1
ATOM 3190 N N . ALA C 1 96 ? 40.837 81.874 8.872 1.00 30.13 80 ALA C N 1
ATOM 3191 C CA . ALA C 1 96 ? 39.753 80.965 9.217 1.00 30.74 80 ALA C CA 1
ATOM 3192 C C . ALA C 1 96 ? 39.196 80.277 7.967 1.00 28.58 80 ALA C C 1
ATOM 3193 O O . ALA C 1 96 ? 38.877 79.082 8.000 1.00 25.61 80 ALA C O 1
ATOM 3195 N N . TYR C 1 97 ? 39.097 81.008 6.848 1.00 28.05 81 TYR C N 1
ATOM 3196 C CA . TYR C 1 97 ? 38.667 80.389 5.597 1.00 23.13 81 TYR C CA 1
ATOM 3197 C C . TYR C 1 97 ? 39.591 79.240 5.207 1.00 23.44 81 TYR C C 1
ATOM 3198 O O . TYR C 1 97 ? 39.131 78.205 4.715 1.00 17.38 81 TYR C O 1
ATOM 3207 N N . ALA C 1 98 ? 40.907 79.429 5.395 1.00 30.04 82 ALA C N 1
ATOM 3208 C CA . ALA C 1 98 ? 41.896 78.390 5.114 1.00 18.83 82 ALA C CA 1
ATOM 3209 C C . ALA C 1 98 ? 41.740 77.193 6.051 1.00 23.71 82 ALA C C 1
ATOM 3210 O O . ALA C 1 98 ? 41.699 76.048 5.588 1.00 25.94 82 ALA C O 1
ATOM 3212 N N . LEU C 1 99 ? 41.586 77.432 7.366 1.00 23.48 83 LEU C N 1
ATOM 3213 C CA . LEU C 1 99 ? 41.350 76.315 8.285 1.00 21.94 83 LEU C CA 1
ATOM 3214 C C . LEU C 1 99 ? 40.118 75.505 7.899 1.00 20.87 83 LEU C C 1
ATOM 3215 O O . LEU C 1 99 ? 40.089 74.288 8.097 1.00 28.85 83 LEU C O 1
ATOM 3220 N N . GLN C 1 100 ? 39.073 76.153 7.398 1.00 21.93 84 GLN C N 1
ATOM 3221 C CA . GLN C 1 100 ? 37.924 75.387 6.934 1.00 22.94 84 GLN C CA 1
ATOM 3222 C C . GLN C 1 100 ? 38.255 74.608 5.652 1.00 20.36 84 GLN C C 1
ATOM 3223 O O . GLN C 1 100 ? 37.766 73.490 5.451 1.00 19.26 84 GLN C O 1
ATOM 3229 N N . LEU C 1 101 ? 39.055 75.181 4.757 1.00 19.84 85 LEU C N 1
ATOM 3230 C CA . LEU C 1 101 ? 39.503 74.393 3.613 1.00 26.25 85 LEU C CA 1
ATOM 3231 C C . LEU C 1 101 ? 40.342 73.199 4.063 1.00 24.25 85 LEU C C 1
ATOM 3232 O O . LEU C 1 101 ? 40.135 72.064 3.604 1.00 22.82 85 LEU C O 1
ATOM 3237 N N . SER C 1 102 ? 41.292 73.441 4.960 1.00 18.26 86 SER C N 1
ATOM 3238 C CA . SER C 1 102 ? 42.108 72.370 5.510 1.00 10.74 86 SER C CA 1
ATOM 3239 C C . SER C 1 102 ? 41.230 71.257 6.072 1.00 17.68 86 SER C C 1
ATOM 3240 O O . SER C 1 102 ? 41.423 70.082 5.744 1.00 18.44 86 SER C O 1
ATOM 3243 N N . GLU C 1 103 ? 40.252 71.611 6.926 1.00 27.65 87 GLU C N 1
ATOM 3244 C CA . GLU C 1 103 ? 39.311 70.619 7.459 1.00 20.31 87 GLU C CA 1
ATOM 3245 C C . GLU C 1 103 ? 38.485 69.968 6.357 1.00 20.15 87 GLU C C 1
ATOM 3246 O O . GLU C 1 103 ? 38.304 68.745 6.361 1.00 16.36 87 GLU C O 1
ATOM 3252 N N . LYS C 1 104 ? 37.962 70.769 5.412 1.00 21.40 88 LYS C N 1
ATOM 3253 C CA . LYS C 1 104 ? 37.102 70.224 4.359 1.00 18.90 88 LYS C CA 1
ATOM 3254 C C . LYS C 1 104 ? 37.856 69.235 3.486 1.00 16.01 88 LYS C C 1
ATOM 3255 O O . LYS C 1 104 ? 37.347 68.148 3.193 1.00 13.50 88 LYS C O 1
ATOM 3261 N N . PHE C 1 105 ? 39.077 69.601 3.069 1.00 17.44 89 PHE C N 1
ATOM 3262 C CA . PHE C 1 105 ? 39.874 68.773 2.159 1.00 15.02 89 PHE C CA 1
ATOM 3263 C C . PHE C 1 105 ? 40.288 67.441 2.789 1.00 15.63 89 PHE C C 1
ATOM 3264 O O . PHE C 1 105 ? 40.130 66.379 2.175 1.00 11.38 89 PHE C O 1
ATOM 3272 N N . ALA C 1 106 ? 40.844 67.476 4.006 1.00 20.95 90 ALA C N 1
ATOM 3273 C CA . ALA C 1 106 ? 41.144 66.232 4.711 1.00 13.84 90 ALA C CA 1
ATOM 3274 C C . ALA C 1 106 ? 39.892 65.375 4.882 1.00 15.04 90 ALA C C 1
ATOM 3275 O O . ALA C 1 106 ? 39.959 64.146 4.775 1.00 22.01 90 ALA C O 1
ATOM 3277 N N . GLY C 1 107 ? 38.733 66.004 5.069 1.00 13.70 91 GLY C N 1
ATOM 3278 C CA . GLY C 1 107 ? 37.505 65.244 5.207 1.00 13.12 91 GLY C CA 1
ATOM 3279 C C . GLY C 1 107 ? 37.168 64.427 3.975 1.00 15.25 91 GLY C C 1
ATOM 3280 O O . GLY C 1 107 ? 36.603 63.337 4.091 1.00 17.32 91 GLY C O 1
ATOM 3281 N N . GLU C 1 108 ? 37.460 64.966 2.779 1.00 18.03 92 GLU C N 1
ATOM 3282 C CA . GLU C 1 108 ? 37.262 64.230 1.522 1.00 18.10 92 GLU C CA 1
ATOM 3283 C C . GLU C 1 108 ? 38.005 62.887 1.541 1.00 16.72 92 GLU C C 1
ATOM 3284 O O . GLU C 1 108 ? 37.485 61.859 1.078 1.00 11.87 92 GLU C O 1
ATOM 3290 N N . ILE C 1 109 ? 39.249 62.899 2.023 1.00 13.70 93 ILE C N 1
ATOM 3291 C CA . ILE C 1 109 ? 40.016 61.677 2.155 1.00 10.85 93 ILE C CA 1
ATOM 3292 C C . ILE C 1 109 ? 39.397 60.750 3.191 1.00 14.67 93 ILE C C 1
ATOM 3293 O O . ILE C 1 109 ? 39.122 59.578 2.902 1.00 18.36 93 ILE C O 1
ATOM 3298 N N . ARG C 1 110 ? 39.089 61.272 4.381 1.00 16.14 94 ARG C N 1
ATOM 3299 C CA . ARG C 1 110 ? 38.463 60.447 5.421 1.00 16.70 94 ARG C CA 1
ATOM 3300 C C . ARG C 1 110 ? 37.154 59.824 4.926 1.00 13.67 94 ARG C C 1
ATOM 3301 O O . ARG C 1 110 ? 36.866 58.650 5.192 1.00 10.62 94 ARG C O 1
ATOM 3309 N N . ASP C 1 111 ? 36.347 60.595 4.208 1.00 14.25 95 ASP C N 1
ATOM 3310 C CA . ASP C 1 111 ? 35.085 60.069 3.707 1.00 13.84 95 ASP C CA 1
ATOM 3311 C C . ASP C 1 111 ? 35.285 58.899 2.757 1.00 17.01 95 ASP C C 1
ATOM 3312 O O . ASP C 1 111 ? 34.511 57.939 2.800 1.00 17.39 95 ASP C O 1
ATOM 3317 N N . SER C 1 112 ? 36.257 58.992 1.830 1.00 20.76 96 SER C N 1
ATOM 3318 C CA . SER C 1 112 ? 36.516 57.869 0.922 1.00 15.40 96 SER C CA 1
ATOM 3319 C C . SER C 1 112 ? 37.120 56.683 1.651 1.00 13.46 96 SER C C 1
ATOM 3320 O O . SER C 1 112 ? 36.821 55.534 1.315 1.00 13.06 96 SER C O 1
ATOM 3323 N N . ILE C 1 113 ? 37.969 56.943 2.647 1.00 10.93 97 ILE C N 1
ATOM 3324 C CA . ILE C 1 113 ? 38.452 55.881 3.516 1.00 9.29 97 ILE C CA 1
ATOM 3325 C C . ILE C 1 113 ? 37.280 55.154 4.178 1.00 11.26 97 ILE C C 1
ATOM 3326 O O . ILE C 1 113 ? 37.247 53.922 4.251 1.00 9.94 97 ILE C O 1
ATOM 3331 N N . ILE C 1 114 ? 36.318 55.905 4.710 1.00 13.28 98 ILE C N 1
ATOM 3332 C CA . ILE C 1 114 ? 35.178 55.262 5.363 1.00 17.64 98 ILE C CA 1
ATOM 3333 C C . ILE C 1 114 ? 34.335 54.504 4.353 1.00 11.64 98 ILE C C 1
ATOM 3334 O O . ILE C 1 114 ? 33.862 53.391 4.621 1.00 15.02 98 ILE C O 1
ATOM 3339 N N . ARG C 1 115 ? 34.123 55.110 3.191 1.00 13.04 99 ARG C N 1
ATOM 3340 C CA . ARG C 1 115 ? 33.201 54.612 2.174 1.00 11.67 99 ARG C CA 1
ATOM 3341 C C . ARG C 1 115 ? 33.668 53.298 1.560 1.00 9.92 99 ARG C C 1
ATOM 3342 O O . ARG C 1 115 ? 32.857 52.577 0.986 1.00 9.49 99 ARG C O 1
ATOM 3350 N N . HIS C 1 116 ? 34.973 53.013 1.573 1.00 13.01 100 HIS C N 1
ATOM 3351 C CA . HIS C 1 116 ? 35.532 51.811 0.950 1.00 11.15 100 HIS C CA 1
ATOM 3352 C C . HIS C 1 116 ? 36.286 50.958 1.967 1.00 9.85 100 HIS C C 1
ATOM 3353 O O . HIS C 1 116 ? 37.522 50.922 1.952 1.00 12.42 100 HIS C O 1
ATOM 3360 N N . PRO C 1 117 ? 35.599 50.201 2.816 1.00 14.41 101 PRO C N 1
ATOM 3361 C CA . PRO C 1 117 ? 36.351 49.374 3.763 1.00 13.65 101 PRO C CA 1
ATOM 3362 C C . PRO C 1 117 ? 36.963 48.202 3.018 1.00 13.13 101 PRO C C 1
ATOM 3363 O O . PRO C 1 117 ? 36.355 47.631 2.102 1.00 14.17 101 PRO C O 1
ATOM 3367 N N . GLY C 1 118 ? 38.202 47.888 3.379 1.00 10.07 102 GLY C N 1
ATOM 3368 C CA . GLY C 1 118 ? 38.928 46.838 2.717 1.00 10.77 102 GLY C CA 1
ATOM 3369 C C . GLY C 1 118 ? 39.562 47.209 1.394 1.00 10.54 102 GLY C C 1
ATOM 3370 O O . GLY C 1 118 ? 40.310 46.395 0.847 1.00 13.68 102 GLY C O 1
ATOM 3371 N N . GLN C 1 119 ? 39.270 48.387 0.842 1.00 10.13 103 GLN C N 1
ATOM 3372 C CA . GLN C 1 119 ? 39.785 48.835 -0.458 1.00 10.70 103 GLN C CA 1
ATOM 3373 C C . GLN C 1 119 ? 40.736 50.016 -0.249 1.00 9.13 103 GLN C C 1
ATOM 3374 O O . GLN C 1 119 ? 40.302 51.162 -0.289 1.00 8.29 103 GLN C O 1
ATOM 3380 N N . ILE C 1 120 ? 42.037 49.734 -0.043 1.00 14.23 104 ILE C N 1
ATOM 3381 C CA . ILE C 1 120 ? 43.008 50.797 0.243 1.00 10.62 104 ILE C CA 1
ATOM 3382 C C . ILE C 1 120 ? 43.192 51.722 -0.951 1.00 9.20 104 ILE C C 1
ATOM 3383 O O . ILE C 1 120 ? 43.157 52.948 -0.818 1.00 9.17 104 ILE C O 1
ATOM 3388 N N . GLU C 1 121 ? 43.434 51.162 -2.130 1.00 13.45 105 GLU C N 1
ATOM 3389 C CA . GLU C 1 121 ? 43.748 52.028 -3.254 1.00 13.49 105 GLU C CA 1
ATOM 3390 C C . GLU C 1 121 ? 42.531 52.816 -3.708 1.00 12.27 105 GLU C C 1
ATOM 3391 O O . GLU C 1 121 ? 42.638 53.989 -4.062 1.00 15.66 105 GLU C O 1
ATOM 3397 N N . LEU C 1 122 ? 41.363 52.202 -3.664 1.00 11.53 106 LEU C N 1
ATOM 3398 C CA . LEU C 1 122 ? 40.154 52.894 -4.065 1.00 10.90 106 LEU C CA 1
ATOM 3399 C C . LEU C 1 122 ? 39.753 53.965 -3.069 1.00 14.94 106 LEU C C 1
ATOM 3400 O O . LEU C 1 122 ? 39.191 54.983 -3.479 1.00 15.71 106 LEU C O 1
ATOM 3405 N N . ALA C 1 123 ? 39.991 53.740 -1.766 1.00 18.25 107 ALA C N 1
ATOM 3406 C CA . ALA C 1 123 ? 39.749 54.778 -0.760 1.00 14.13 107 ALA C CA 1
ATOM 3407 C C . ALA C 1 123 ? 40.619 55.996 -1.021 1.00 9.12 107 ALA C C 1
ATOM 3408 O O . ALA C 1 123 ? 40.123 57.128 -1.017 1.00 11.86 107 ALA C O 1
ATOM 3410 N N . LEU C 1 124 ? 41.923 55.779 -1.238 1.00 8.96 108 LEU C N 1
ATOM 3411 C CA . LEU C 1 124 ? 42.837 56.869 -1.601 1.00 10.64 108 LEU C CA 1
ATOM 3412 C C . LEU C 1 124 ? 42.482 57.493 -2.949 1.00 12.00 108 LEU C C 1
ATOM 3413 O O . LEU C 1 124 ? 42.448 58.720 -3.089 1.00 14.20 108 LEU C O 1
ATOM 3418 N N . SER C 1 125 ? 42.300 56.654 -3.972 1.00 12.98 109 SER C N 1
ATOM 3419 C CA . SER C 1 125 ? 42.002 57.123 -5.317 1.00 8.69 109 SER C CA 1
ATOM 3420 C C . SER C 1 125 ? 40.799 58.037 -5.341 1.00 11.55 109 SER C C 1
ATOM 3421 O O . SER C 1 125 ? 40.822 59.087 -5.981 1.00 21.34 109 SER C O 1
ATOM 3424 N N . GLU C 1 126 ? 39.710 57.626 -4.702 1.00 19.67 110 GLU C N 1
ATOM 3425 C CA . GLU C 1 126 ? 38.513 58.466 -4.688 1.00 21.14 110 GLU C CA 1
ATOM 3426 C C . GLU C 1 126 ? 38.721 59.690 -3.802 1.00 12.82 110 GLU C C 1
ATOM 3427 O 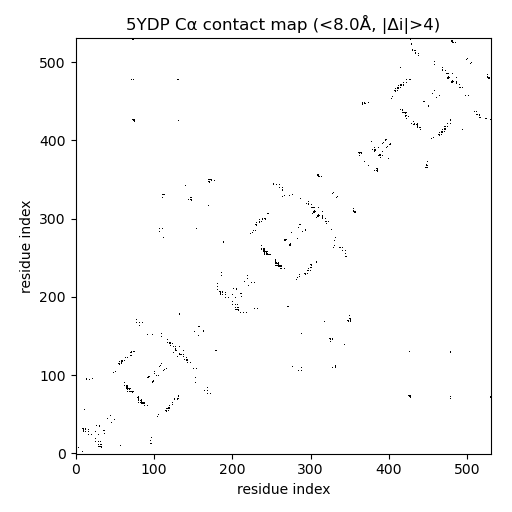O . GLU C 1 126 ? 38.328 60.800 -4.171 1.00 15.27 110 GLU C O 1
ATOM 3433 N N . GLY C 1 127 ? 39.358 59.502 -2.645 1.00 8.65 111 GLY C N 1
ATOM 3434 C CA . GLY C 1 127 ? 39.573 60.609 -1.730 1.00 9.97 111 GLY C CA 1
ATOM 3435 C C . GLY C 1 127 ? 40.403 61.722 -2.330 1.00 12.66 111 GLY C C 1
ATOM 3436 O O . GLY C 1 127 ? 40.046 62.894 -2.221 1.00 12.95 111 GLY C O 1
ATOM 3437 N N . ILE C 1 128 ? 41.546 61.372 -2.939 1.00 15.49 112 ILE C N 1
ATOM 3438 C CA . ILE C 1 128 ? 42.417 62.376 -3.557 1.00 14.59 112 ILE C CA 1
ATOM 3439 C C . ILE C 1 128 ? 41.707 63.056 -4.725 1.00 19.57 112 ILE C C 1
ATOM 3440 O O . ILE C 1 128 ? 41.867 64.263 -4.938 1.00 19.46 112 ILE C O 1
ATOM 3445 N N . ASN C 1 129 ? 40.935 62.293 -5.518 1.00 20.92 113 ASN C N 1
ATOM 3446 C CA . ASN C 1 129 ? 40.118 62.894 -6.583 1.00 20.77 113 ASN C CA 1
ATOM 3447 C C . ASN C 1 129 ? 39.109 63.903 -6.043 1.00 23.29 113 ASN C C 1
ATOM 3448 O O . ASN C 1 129 ? 38.966 65.000 -6.593 1.00 25.03 113 ASN C O 1
ATOM 3453 N N . GLY C 1 130 ? 38.371 63.536 -4.989 1.00 25.16 114 GLY C N 1
ATOM 3454 C CA . GLY C 1 130 ? 37.412 64.466 -4.409 1.00 16.74 114 GLY C CA 1
ATOM 3455 C C . GLY C 1 130 ? 38.075 65.735 -3.917 1.00 16.97 114 GLY C C 1
ATOM 3456 O O . GLY C 1 130 ? 37.516 66.821 -4.030 1.00 19.83 114 GLY C O 1
ATOM 3457 N N . PHE C 1 131 ? 39.256 65.601 -3.316 1.00 20.00 115 PHE C N 1
ATOM 3458 C CA 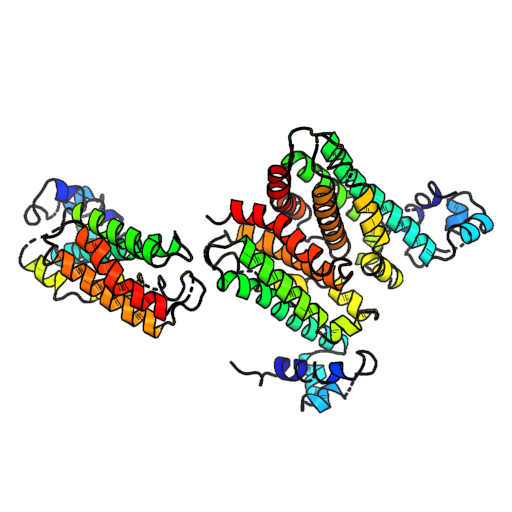. PHE C 1 131 ? 40.010 66.762 -2.864 1.00 19.57 115 PHE C CA 1
ATOM 3459 C C . PHE C 1 131 ? 40.375 67.683 -4.022 1.00 22.05 115 PHE C C 1
ATOM 3460 O O . PHE C 1 131 ? 40.155 68.895 -3.945 1.00 27.96 115 PHE C O 1
ATOM 3468 N N . LEU C 1 132 ? 40.952 67.132 -5.098 1.00 23.02 116 LEU C N 1
ATOM 3469 C CA . LEU C 1 132 ? 41.361 67.965 -6.230 1.00 22.19 116 LEU C CA 1
ATOM 3470 C C . LEU C 1 132 ? 40.164 68.683 -6.862 1.00 23.80 116 LEU C C 1
ATOM 3471 O O . LEU C 1 132 ? 40.302 69.813 -7.339 1.00 31.15 116 LEU C O 1
ATOM 3476 N N . ARG C 1 133 ? 38.989 68.045 -6.894 1.00 17.88 117 ARG C N 1
ATOM 3477 C CA . ARG C 1 133 ? 37.798 68.717 -7.415 1.00 19.11 117 ARG C CA 1
ATOM 3478 C C . ARG C 1 133 ? 37.431 69.937 -6.577 1.00 30.15 117 ARG C C 1
ATOM 3479 O O . ARG C 1 133 ? 37.273 71.041 -7.112 1.00 36.30 117 ARG C O 1
ATOM 3487 N N . SER C 1 134 ? 37.296 69.753 -5.254 1.00 33.27 118 SER C N 1
ATOM 3488 C CA . SER C 1 134 ? 36.982 70.851 -4.332 1.00 29.39 118 SER C CA 1
ATOM 3489 C C . SER C 1 134 ? 38.034 71.967 -4.357 1.00 27.22 118 SER C C 1
ATOM 3490 O O . SER C 1 134 ? 37.685 73.150 -4.385 1.00 32.29 118 SER C O 1
ATOM 3493 N N . SER C 1 135 ? 39.323 71.619 -4.259 1.00 27.83 119 SER C N 1
ATOM 3494 C CA . SER C 1 135 ? 40.394 72.621 -4.337 1.00 30.40 119 SER C CA 1
ATOM 3495 C C . SER C 1 135 ? 40.430 73.354 -5.684 1.00 38.91 119 SER C C 1
ATOM 3496 O O . SER C 1 135 ? 41.003 74.455 -5.765 1.00 35.73 119 SER C O 1
ATOM 3499 N N . SER C 1 136 ? 39.893 72.739 -6.754 1.00 43.06 120 SER C N 1
ATOM 3500 C CA . SER C 1 136 ? 39.697 73.457 -8.017 1.00 37.79 120 SER C CA 1
ATOM 3501 C C . SER C 1 136 ? 38.550 74.448 -7.895 1.00 29.02 120 SER C C 1
ATOM 3502 O O . SER C 1 136 ? 38.736 75.643 -8.124 1.00 39.93 120 SER C O 1
ATOM 3505 N N . ARG C 1 137 ? 37.371 73.972 -7.454 1.00 31.25 121 ARG C N 1
ATOM 3506 C CA . ARG C 1 137 ? 36.126 74.740 -7.374 1.00 34.68 121 ARG C CA 1
ATOM 3507 C C . ARG C 1 137 ? 36.157 75.825 -6.278 1.00 47.06 121 ARG C C 1
ATOM 3508 O O . ARG C 1 137 ? 35.154 76.543 -6.108 1.00 39.17 121 ARG C O 1
ATOM 3516 N N . ASP C 1 138 ? 37.249 75.923 -5.499 1.00 41.50 122 ASP C N 1
ATOM 3517 C CA . ASP C 1 138 ? 37.331 76.892 -4.411 1.00 36.34 122 ASP C CA 1
ATOM 3518 C C . ASP C 1 138 ? 37.637 78.279 -4.959 1.00 44.80 122 ASP C C 1
ATOM 3519 O O . ASP C 1 138 ? 38.590 78.439 -5.741 1.00 32.43 122 ASP C O 1
ATOM 3524 N N . PRO C 1 139 ? 36.860 79.299 -4.560 1.00 53.32 123 PRO C N 1
ATOM 3525 C CA . PRO C 1 139 ? 37.103 80.652 -5.076 1.00 36.95 123 PRO C CA 1
ATOM 3526 C C . PRO C 1 139 ? 38.403 81.257 -4.594 1.00 36.60 123 PRO C C 1
ATOM 3527 O O . PRO C 1 139 ? 39.102 81.879 -5.401 1.00 38.60 123 PRO C O 1
ATOM 3531 N N . LEU C 1 140 ? 38.803 81.010 -3.337 1.00 42.37 124 LEU C N 1
ATOM 3532 C CA . LEU C 1 140 ? 40.001 81.658 -2.803 1.00 41.32 124 LEU C CA 1
ATOM 3533 C C . LEU C 1 140 ? 41.277 81.189 -3.489 1.00 52.35 124 LEU C C 1
ATOM 3534 O O . LEU C 1 140 ? 42.285 81.911 -3.464 1.00 61.38 124 LEU C O 1
ATOM 3539 N N . ILE C 1 141 ? 41.271 80.008 -4.089 1.00 50.80 125 ILE C N 1
ATOM 3540 C CA . ILE C 1 141 ? 42.430 79.590 -4.855 1.00 53.38 125 ILE C CA 1
ATOM 3541 C C . ILE C 1 141 ? 42.278 79.989 -6.315 1.00 48.05 125 ILE C C 1
ATOM 3542 O O . ILE C 1 141 ? 41.161 80.128 -6.802 1.00 49.80 125 ILE C O 1
ATOM 3547 N N . PRO C 1 151 ? 49.281 88.427 -4.122 1.00 52.77 135 PRO C N 1
ATOM 3548 C CA . PRO C 1 151 ? 48.589 87.965 -2.913 1.00 37.85 135 PRO C CA 1
ATOM 3549 C C . PRO C 1 151 ? 49.594 87.562 -1.832 1.00 37.95 135 PRO C C 1
ATOM 3550 O O . PRO C 1 151 ? 49.625 86.403 -1.466 1.00 47.44 135 PRO C O 1
ATOM 3554 N N . ASP C 1 152 ? 50.413 88.497 -1.351 1.00 33.45 136 ASP C N 1
ATOM 3555 C CA . ASP C 1 152 ? 51.471 88.157 -0.396 1.00 34.52 136 ASP C CA 1
ATOM 3556 C C . ASP C 1 152 ? 50.941 87.590 0.927 1.00 34.82 136 ASP C C 1
ATOM 3557 O O . ASP C 1 152 ? 51.587 86.720 1.519 1.00 27.81 136 ASP C O 1
ATOM 3562 N N . LEU C 1 153 ? 49.815 88.123 1.446 1.00 45.88 137 LEU C N 1
ATOM 3563 C CA . LEU C 1 153 ? 49.238 87.640 2.711 1.00 40.23 137 LEU C CA 1
ATOM 3564 C C . LEU C 1 153 ? 48.763 86.184 2.593 1.00 40.76 137 LEU C C 1
ATOM 3565 O O . LEU C 1 153 ? 48.896 85.404 3.545 1.00 30.30 137 LEU C O 1
ATOM 3570 N N . LEU C 1 154 ? 48.173 85.820 1.441 1.00 42.50 138 LEU C N 1
ATOM 3571 C CA . LEU C 1 154 ? 47.727 84.450 1.172 1.00 29.93 138 LEU C CA 1
ATOM 3572 C C . LEU C 1 154 ? 48.888 83.450 1.094 1.00 36.35 138 LEU C C 1
ATOM 3573 O O . LEU C 1 154 ? 48.730 82.279 1.459 1.00 39.79 138 LEU C O 1
ATOM 3578 N N . ARG C 1 155 ? 50.021 83.843 0.514 1.00 40.68 139 ARG C N 1
ATOM 3579 C CA . ARG C 1 155 ? 51.165 82.930 0.497 1.00 44.01 139 ARG C CA 1
ATOM 3580 C C . ARG C 1 155 ? 51.742 82.751 1.901 1.00 35.45 139 ARG C C 1
ATOM 3581 O O . ARG C 1 155 ? 52.191 81.661 2.263 1.00 32.77 139 ARG C O 1
ATOM 3589 N N . LEU C 1 156 ? 51.741 83.820 2.699 1.00 44.08 140 LEU C N 1
ATOM 3590 C CA . LEU C 1 156 ? 52.135 83.734 4.101 1.00 42.58 140 LEU C CA 1
ATOM 3591 C C . LEU C 1 156 ? 51.444 82.552 4.755 1.00 37.85 140 LEU C C 1
ATOM 3592 O O . LEU C 1 156 ? 52.054 81.797 5.504 1.00 39.72 140 LEU C O 1
ATOM 3597 N N . ILE C 1 157 ? 50.174 82.342 4.420 1.00 39.46 141 ILE C N 1
ATOM 3598 C CA . ILE C 1 157 ? 49.330 81.361 5.097 1.00 41.05 141 ILE C CA 1
ATOM 3599 C C . ILE C 1 157 ? 49.586 79.922 4.651 1.00 43.84 141 ILE C C 1
ATOM 3600 O O . ILE C 1 157 ? 49.261 78.981 5.387 1.00 41.30 141 ILE C O 1
ATOM 3605 N N . THR C 1 158 ? 50.118 79.721 3.448 1.00 52.72 142 THR C N 1
ATOM 3606 C CA . THR C 1 158 ? 50.357 78.399 2.877 1.00 40.06 142 THR C CA 1
ATOM 3607 C C . THR C 1 158 ? 51.784 77.852 3.129 1.00 34.69 142 THR C C 1
ATOM 3608 O O . THR C 1 158 ? 52.086 76.740 2.687 1.00 32.40 142 THR C O 1
ATOM 3612 N N . THR C 1 159 ? 52.687 78.634 3.797 1.00 41.30 143 THR C N 1
ATOM 3613 C CA . THR C 1 159 ? 54.067 78.421 4.269 1.00 42.98 143 THR C CA 1
ATOM 3614 C C . THR C 1 159 ? 54.236 78.760 5.754 1.00 53.11 143 THR C C 1
ATOM 3615 O O . THR C 1 159 ? 54.924 78.029 6.480 1.00 50.78 143 THR C O 1
ATOM 3619 N N . GLU C 1 160 ? 53.649 79.874 6.211 1.00 52.76 144 GLU C N 1
ATOM 3620 C CA . GLU C 1 160 ? 53.603 80.298 7.607 1.00 54.92 144 GLU C CA 1
ATOM 3621 C C . GLU C 1 160 ? 52.286 79.932 8.274 1.00 47.86 144 GLU C C 1
ATOM 3622 O O . GLU C 1 160 ? 51.776 80.705 9.093 1.00 52.17 144 GLU C O 1
ATOM 3628 N N . ALA C 1 161 ? 51.675 78.815 7.896 1.00 37.86 145 ALA C N 1
ATOM 3629 C CA . ALA C 1 161 ? 50.615 78.240 8.715 1.00 46.49 145 ALA C CA 1
ATOM 3630 C C . ALA C 1 161 ? 50.823 76.737 8.805 1.00 39.60 145 ALA C C 1
ATOM 3631 O O . ALA C 1 161 ? 50.583 76.000 7.835 1.00 25.95 145 ALA C O 1
ATOM 3633 N N . GLY C 1 162 ? 51.269 76.310 9.978 1.00 36.43 146 GLY C N 1
ATOM 3634 C CA . GLY C 1 162 ? 51.178 74.943 10.403 1.00 29.61 146 GLY C CA 1
ATOM 3635 C C . GLY C 1 162 ? 49.850 74.619 11.069 1.00 31.09 146 GLY C C 1
ATOM 3636 O O . GLY C 1 162 ? 49.512 73.445 11.218 1.00 38.66 146 GLY C O 1
ATOM 3637 N N . PRO C 1 163 ? 49.073 75.621 11.511 1.00 35.63 147 PRO C N 1
ATOM 3638 C CA . PRO C 1 163 ? 47.677 75.326 11.873 1.00 31.98 147 PRO C CA 1
ATOM 3639 C C . PRO C 1 163 ? 46.877 74.724 10.737 1.00 35.02 147 PRO C C 1
ATOM 3640 O O . PRO C 1 163 ? 45.878 74.038 11.010 1.00 29.57 147 PRO C O 1
ATOM 3644 N N . LEU C 1 164 ? 47.257 74.986 9.477 1.00 31.17 148 LEU C N 1
ATOM 3645 C CA . LEU C 1 164 ? 46.662 74.248 8.368 1.00 29.61 148 LEU C CA 1
ATOM 3646 C C . LEU C 1 164 ? 47.097 72.784 8.380 1.00 28.56 148 LEU C C 1
ATOM 3647 O O . LEU C 1 164 ? 46.254 71.875 8.327 1.00 17.07 148 LEU C O 1
ATOM 3652 N N . ILE C 1 165 ? 48.414 72.539 8.460 1.00 35.01 149 ILE C N 1
ATOM 3653 C CA . ILE C 1 165 ? 48.930 71.171 8.547 1.00 24.78 149 ILE C CA 1
ATOM 3654 C C . ILE C 1 165 ? 48.317 70.450 9.732 1.00 20.75 149 ILE C C 1
ATOM 3655 O O . ILE C 1 165 ? 47.886 69.299 9.611 1.00 26.52 149 ILE C O 1
ATOM 3660 N N . GLU C 1 166 ? 48.213 71.140 10.875 1.00 18.42 150 GLU C N 1
ATOM 3661 C CA . GLU C 1 166 ? 47.690 70.543 12.100 1.00 22.50 150 GLU C CA 1
ATOM 3662 C C . GLU C 1 166 ? 46.206 70.181 11.978 1.00 23.46 150 GLU C C 1
ATOM 3663 O O . GLU C 1 166 ? 45.781 69.130 12.466 1.00 22.62 150 GLU C O 1
ATOM 3669 N N . ARG C 1 167 ? 45.397 71.041 11.357 1.00 21.58 151 ARG C N 1
ATOM 3670 C CA . ARG C 1 167 ? 43.982 70.724 11.175 1.00 19.16 151 ARG C CA 1
ATOM 3671 C C . ARG C 1 167 ? 43.790 69.488 10.308 1.00 20.50 151 ARG C C 1
ATOM 3672 O O . ARG C 1 167 ? 43.022 68.583 10.656 1.00 18.02 151 ARG C O 1
ATOM 3680 N N . ALA C 1 168 ? 44.440 69.465 9.137 1.00 25.52 152 ALA C N 1
ATOM 3681 C CA . ALA C 1 168 ? 44.391 68.299 8.262 1.00 13.93 152 ALA C CA 1
ATOM 3682 C C . ALA C 1 168 ? 44.841 67.047 8.995 1.00 15.33 152 ALA C C 1
ATOM 3683 O O . ALA C 1 168 ? 44.245 65.981 8.812 1.00 15.55 152 ALA C O 1
ATOM 3685 N N . THR C 1 169 ? 45.882 67.166 9.849 1.00 14.96 153 THR C N 1
ATOM 3686 C CA . THR C 1 169 ? 46.396 66.028 10.617 1.00 13.77 153 THR C CA 1
ATOM 3687 C C . THR C 1 169 ? 45.388 65.500 11.635 1.00 17.72 153 THR C C 1
ATOM 3688 O O . THR C 1 169 ? 45.296 64.288 11.850 1.00 13.93 153 THR C O 1
ATOM 3692 N N . GLU C 1 170 ? 44.633 66.390 12.276 1.00 23.89 154 GLU C N 1
ATOM 3693 C CA . GLU C 1 170 ? 43.584 65.992 13.210 1.00 16.05 154 GLU C CA 1
ATOM 3694 C C . GLU C 1 170 ? 42.404 65.338 12.494 1.00 13.53 154 GLU C C 1
ATOM 3695 O O . GLU C 1 170 ? 41.699 64.530 13.095 1.00 25.95 154 GLU C O 1
ATOM 3701 N N . VAL C 1 171 ? 42.121 65.712 11.246 1.00 11.08 155 VAL C N 1
ATOM 3702 C CA . VAL C 1 171 ? 41.093 64.997 10.493 1.00 9.85 155 VAL C CA 1
ATOM 3703 C C . VAL C 1 171 ? 41.632 63.676 9.954 1.00 18.59 155 VAL C C 1
ATOM 3704 O O . VAL C 1 171 ? 40.961 62.635 10.049 1.00 19.95 155 VAL C O 1
ATOM 3708 N N . LEU C 1 172 ? 42.860 63.695 9.404 1.00 18.63 156 LEU C N 1
ATOM 3709 C CA . LEU C 1 172 ? 43.421 62.519 8.739 1.00 14.74 156 LEU C CA 1
ATOM 3710 C C . LEU C 1 172 ? 43.788 61.431 9.749 1.00 17.33 156 LEU C C 1
ATOM 3711 O O . LEU C 1 172 ? 43.334 60.287 9.624 1.00 14.81 156 LEU C O 1
ATOM 3729 N N . PRO C 1 174 ? 42.888 60.264 12.663 1.00 17.50 158 PRO C N 1
ATOM 3730 C CA . PRO C 1 174 ? 41.823 59.309 13.004 1.00 21.51 158 PRO C CA 1
ATOM 3731 C C . PRO C 1 174 ? 41.238 58.587 11.783 1.00 15.91 158 PRO C C 1
ATOM 3732 O O . PRO C 1 174 ? 40.750 57.456 11.905 1.00 10.84 158 PRO C O 1
ATOM 3736 N N . ALA C 1 175 ? 41.249 59.210 10.605 1.00 18.89 159 ALA C N 1
ATOM 3737 C CA . ALA C 1 175 ? 40.793 58.488 9.429 1.00 13.06 159 ALA C CA 1
ATOM 3738 C C . ALA C 1 175 ? 41.660 57.278 9.164 1.00 10.53 159 ALA C C 1
ATOM 3739 O O . ALA C 1 175 ? 41.255 56.383 8.430 1.00 8.31 159 ALA C O 1
ATOM 3741 N N . LEU C 1 176 ? 42.836 57.226 9.752 1.00 9.75 160 LEU C N 1
ATOM 3742 C CA . LEU C 1 176 ? 43.747 56.143 9.486 1.00 8.35 160 LEU C CA 1
ATOM 3743 C C . LEU C 1 176 ? 43.833 55.183 10.654 1.00 11.49 160 LEU C C 1
ATOM 3744 O O . LEU C 1 176 ? 43.820 53.964 10.456 1.00 10.77 160 LEU C O 1
ATOM 3749 N N . SER C 1 177 ? 43.838 55.704 11.875 1.00 9.76 161 SER C N 1
ATOM 3750 C CA . SER C 1 177 ? 44.077 54.846 13.024 1.00 12.39 161 SER C CA 1
ATOM 3751 C C . SER C 1 177 ? 42.794 54.323 13.666 1.00 12.23 161 SER C C 1
ATOM 3752 O O . SER C 1 177 ? 42.815 53.281 14.324 1.00 19.53 161 SER C O 1
ATOM 3755 N N . GLU C 1 178 ? 41.691 55.033 13.535 1.00 9.50 162 GLU C N 1
ATOM 3756 C CA . GLU C 1 178 ? 40.434 54.636 14.132 1.00 10.50 162 GLU C CA 1
ATOM 3757 C C . GLU C 1 178 ? 39.415 54.287 13.085 1.00 13.02 162 GLU C C 1
ATOM 3758 O O . GLU C 1 178 ? 38.265 54.001 13.405 1.00 28.79 162 GLU C O 1
ATOM 3764 N N . SER C 1 179 ? 39.829 54.302 11.844 1.00 18.01 163 SER C N 1
ATOM 3765 C CA . SER C 1 179 ? 39.052 53.888 10.699 1.00 9.42 163 SER C CA 1
ATOM 3766 C C . SER C 1 179 ? 39.008 52.386 10.646 1.00 13.22 163 SER C C 1
ATOM 3767 O O . SER C 1 179 ? 39.373 51.700 11.607 1.00 15.65 163 SER C O 1
ATOM 3770 N N . TRP C 1 180 ? 38.554 51.865 9.500 1.00 9.57 164 TRP C N 1
ATOM 3771 C CA . TRP C 1 180 ? 38.615 50.436 9.290 1.00 7.85 164 TRP C CA 1
ATOM 3772 C C . TRP C 1 180 ? 40.045 49.968 9.124 1.00 9.71 164 TRP C C 1
ATOM 3773 O O . TRP C 1 180 ? 40.290 48.756 9.165 1.00 14.03 164 TRP C O 1
ATOM 3792 N N . ARG C 1 182 ? 42.684 50.732 10.908 1.00 11.56 166 ARG C N 1
ATOM 3793 C CA . ARG C 1 182 ? 43.205 50.387 12.222 1.00 16.38 166 ARG C CA 1
ATOM 3794 C C . ARG C 1 182 ? 44.726 50.508 12.237 1.00 18.50 166 ARG C C 1
ATOM 3795 O O . ARG C 1 182 ? 45.440 49.639 12.737 1.00 27.33 166 ARG C O 1
ATOM 3803 N N . ILE C 1 183 ? 45.231 51.574 11.651 1.00 17.78 167 ILE C N 1
ATOM 3804 C CA . ILE C 1 183 ? 46.671 51.778 11.591 1.00 19.95 167 ILE C CA 1
ATOM 3805 C C . ILE C 1 183 ? 47.094 52.303 12.950 1.00 20.69 167 ILE C C 1
ATOM 3806 O O . ILE C 1 183 ? 46.383 53.117 13.543 1.00 16.20 167 ILE C O 1
ATOM 3811 N N . GLU C 1 184 ? 48.237 51.833 13.460 1.00 17.97 168 GLU C N 1
ATOM 3812 C CA . GLU C 1 184 ? 48.689 52.258 14.786 1.00 17.64 168 GLU C CA 1
ATOM 3813 C C . GLU C 1 184 ? 48.843 53.785 14.860 1.00 19.38 168 GLU C C 1
ATOM 3814 O O . GLU C 1 184 ? 49.099 54.454 13.855 1.00 25.62 168 GLU C O 1
ATOM 3820 N N . ALA C 1 185 ? 48.683 54.349 16.062 1.00 15.92 169 ALA C N 1
ATOM 3821 C CA . ALA C 1 185 ? 48.546 55.801 16.163 1.00 16.40 169 ALA C CA 1
ATOM 3822 C C . ALA C 1 185 ? 49.787 56.574 15.692 1.00 21.60 169 ALA C C 1
ATOM 3823 O O . ALA C 1 185 ? 49.646 57.623 15.050 1.00 19.85 169 ALA C O 1
ATOM 3825 N N . SER C 1 186 ? 51.009 56.095 15.995 1.00 19.66 170 SER C N 1
ATOM 3826 C CA . SER C 1 186 ? 52.202 56.833 15.561 1.00 15.94 170 SER C CA 1
ATOM 3827 C C . SER C 1 186 ? 52.328 56.825 14.048 1.00 20.73 170 SER C C 1
ATOM 3828 O O . SER C 1 186 ? 52.700 57.833 13.442 1.00 24.66 170 SER C O 1
ATOM 3831 N N . GLN C 1 187 ? 52.137 55.658 13.428 1.00 22.17 171 GLN C N 1
ATOM 3832 C CA . GLN C 1 187 ? 52.269 55.590 11.983 1.00 14.95 171 GLN C CA 1
ATOM 3833 C C . GLN C 1 187 ? 51.157 56.341 11.275 1.00 12.81 171 GLN C C 1
ATOM 3834 O O . GLN C 1 187 ? 51.408 56.942 10.225 1.00 12.17 171 GLN C O 1
ATOM 3840 N N . ALA C 1 188 ? 49.938 56.357 11.824 1.00 13.70 172 ALA C N 1
ATOM 3841 C CA . ALA C 1 188 ? 48.896 57.169 11.198 1.00 14.63 172 ALA C CA 1
ATOM 3842 C C . ALA C 1 188 ? 49.272 58.637 11.238 1.00 16.57 172 ALA C C 1
ATOM 3843 O O . ALA C 1 188 ? 49.121 59.354 10.243 1.00 19.63 172 ALA C O 1
ATOM 3845 N N . ARG C 1 189 ? 49.778 59.089 12.386 1.00 20.45 173 ARG C N 1
ATOM 3846 C CA . ARG C 1 189 ? 50.246 60.459 12.575 1.00 20.48 173 ARG C CA 1
ATOM 3847 C C . ARG C 1 189 ? 51.272 60.835 11.514 1.00 13.82 173 ARG C C 1
ATOM 3848 O O . ARG C 1 189 ? 51.193 61.891 10.876 1.00 17.15 173 ARG C O 1
ATOM 3856 N N . LEU C 1 190 ? 52.252 59.961 11.337 1.00 16.09 174 LEU C N 1
ATOM 3857 C CA . LEU C 1 190 ? 53.312 60.098 10.342 1.00 16.91 174 LEU C CA 1
ATOM 3858 C C . LEU C 1 190 ? 52.768 60.241 8.913 1.00 12.32 174 LEU C C 1
ATOM 3859 O O . LEU C 1 190 ? 53.173 61.138 8.166 1.00 10.44 174 LEU C O 1
ATOM 3864 N N . ALA C 1 191 ? 51.955 59.281 8.472 1.00 10.21 175 ALA C N 1
ATOM 3865 C CA . ALA C 1 191 ? 51.366 59.361 7.143 1.00 7.07 175 ALA C CA 1
ATOM 3866 C C . ALA C 1 191 ? 50.504 60.597 6.993 1.00 9.16 175 ALA C C 1
ATOM 3867 O O . ALA C 1 191 ? 50.393 61.149 5.890 1.00 9.09 175 ALA C O 1
ATOM 3869 N N . ALA C 1 192 ? 49.820 61.000 8.075 1.00 10.12 176 ALA C N 1
ATOM 3870 C CA . ALA C 1 192 ? 48.884 62.126 8.004 1.00 10.38 176 ALA C CA 1
ATOM 3871 C C . ALA C 1 192 ? 49.594 63.433 7.670 1.00 11.55 176 ALA C C 1
ATOM 3872 O O . ALA C 1 192 ? 49.081 64.244 6.885 1.00 8.84 176 ALA C O 1
ATOM 3874 N N . SER C 1 193 ? 50.755 63.676 8.283 1.00 10.40 177 SER C N 1
ATOM 3875 C CA . SER C 1 193 ? 51.514 64.867 7.933 1.00 9.54 177 SER C CA 1
ATOM 3876 C C . SER C 1 193 ? 51.917 64.852 6.466 1.00 8.63 177 SER C C 1
ATOM 3877 O O . SER C 1 193 ? 51.683 65.821 5.747 1.00 14.08 177 SER C O 1
ATOM 3880 N N . ILE C 1 194 ? 52.490 63.742 5.994 1.00 8.97 178 ILE C N 1
ATOM 3881 C CA . ILE C 1 194 ? 52.943 63.655 4.602 1.00 8.96 178 ILE C CA 1
ATOM 3882 C C . ILE C 1 194 ? 51.773 63.863 3.632 1.00 10.91 178 ILE C C 1
ATOM 3883 O O . ILE C 1 194 ? 51.915 64.533 2.603 1.00 9.02 178 ILE C O 1
ATOM 3888 N N . ILE C 1 195 ? 50.614 63.258 3.913 1.00 9.67 179 ILE C N 1
ATOM 3889 C CA . ILE C 1 195 ? 49.448 63.480 3.059 1.00 7.13 179 ILE C CA 1
ATOM 3890 C C . ILE C 1 195 ? 49.054 64.955 3.073 1.00 9.95 179 ILE C C 1
ATOM 3891 O O . ILE C 1 195 ? 48.764 65.547 2.030 1.00 11.14 179 ILE C O 1
ATOM 3896 N N . ALA C 1 196 ? 49.020 65.567 4.269 1.00 12.00 180 ALA C N 1
ATOM 3897 C CA . ALA C 1 196 ? 48.712 66.994 4.398 1.00 7.89 180 ALA C CA 1
ATOM 3898 C C . ALA C 1 196 ? 49.698 67.846 3.614 1.00 8.23 180 ALA C C 1
ATOM 3899 O O . ALA C 1 196 ? 49.303 68.674 2.793 1.00 11.41 180 ALA C O 1
ATOM 3901 N N . ARG C 1 197 ? 50.994 67.634 3.843 1.00 7.50 181 ARG C N 1
ATOM 3902 C CA . ARG C 1 197 ? 52.022 68.455 3.222 1.00 6.87 181 ARG C CA 1
ATOM 3903 C C . ARG C 1 197 ? 51.989 68.335 1.703 1.00 8.50 181 ARG C C 1
ATOM 3904 O O . ARG C 1 197 ? 51.998 69.346 1.002 1.00 12.47 181 ARG C O 1
ATOM 3912 N N . ILE C 1 198 ? 51.859 67.120 1.177 1.00 8.92 182 ILE C N 1
ATOM 3913 C CA . ILE C 1 198 ? 51.719 66.936 -0.265 1.00 7.92 182 ILE C CA 1
ATOM 3914 C C . ILE C 1 198 ? 50.492 67.672 -0.767 1.00 9.06 182 ILE C C 1
ATOM 3915 O O . ILE C 1 198 ? 50.531 68.306 -1.822 1.00 14.21 182 ILE C O 1
ATOM 3920 N N . GLY C 1 199 ? 49.378 67.586 -0.034 1.00 10.50 183 GLY C N 1
ATOM 3921 C CA . GLY C 1 199 ? 48.154 68.262 -0.459 1.00 13.22 183 GLY C CA 1
ATOM 3922 C C . GLY C 1 199 ? 48.333 69.763 -0.639 1.00 25.14 183 GLY C C 1
ATOM 3923 O O . GLY C 1 199 ? 47.839 70.352 -1.612 1.00 27.95 183 GLY C O 1
ATOM 3924 N N . ILE C 1 200 ? 48.983 70.414 0.337 1.00 18.23 184 ILE C N 1
ATOM 3925 C CA . ILE C 1 200 ? 49.294 71.836 0.237 1.00 15.25 184 ILE C CA 1
ATOM 3926 C C . ILE C 1 200 ? 50.282 72.094 -0.891 1.00 21.48 184 ILE C C 1
ATOM 3927 O O . ILE C 1 200 ? 50.228 73.130 -1.565 1.00 25.38 184 ILE C O 1
ATOM 3932 N N . SER C 1 201 ? 51.222 71.172 -1.091 1.00 20.46 185 SER C N 1
ATOM 3933 C CA . SER C 1 201 ? 52.201 71.335 -2.155 1.00 14.31 185 SER C CA 1
ATOM 3934 C C . SER C 1 201 ? 51.520 71.438 -3.512 1.00 20.83 185 SER C C 1
ATOM 3935 O O . SER C 1 201 ? 51.956 72.217 -4.362 1.00 28.68 185 SER C O 1
ATOM 3938 N N . PHE C 1 202 ? 50.430 70.682 -3.727 1.00 24.02 186 PHE C N 1
ATOM 3939 C CA . PHE C 1 202 ? 49.666 70.742 -4.975 1.00 22.47 186 PHE C CA 1
ATOM 3940 C C . PHE C 1 202 ? 48.669 71.902 -5.022 1.00 21.50 186 PHE C C 1
ATOM 3941 O O . PHE C 1 202 ? 48.108 72.166 -6.092 1.00 23.93 186 PHE C O 1
ATOM 3949 N N . ILE C 1 203 ? 48.474 72.639 -3.927 1.00 21.93 187 ILE C N 1
ATOM 3950 C CA . ILE C 1 203 ? 47.721 73.901 -3.985 1.00 21.99 187 ILE C CA 1
ATOM 3951 C C . ILE C 1 203 ? 48.640 75.087 -4.284 1.00 21.54 187 ILE C C 1
ATOM 3952 O O . ILE C 1 203 ? 48.280 75.941 -5.100 1.00 15.57 187 ILE C O 1
ATOM 3957 N N . SER C 1 204 ? 49.838 75.132 -3.653 1.00 22.02 188 SER C N 1
ATOM 3958 C CA . SER C 1 204 ? 50.888 76.121 -3.913 1.00 14.06 188 SER C CA 1
ATOM 3959 C C . SER C 1 204 ? 51.276 76.065 -5.386 1.00 21.30 188 SER C C 1
ATOM 3960 O O . SER C 1 204 ? 50.768 76.852 -6.183 1.00 27.64 188 SER C O 1
ATOM 3963 N N . LEU C 1 205 ? 52.043 75.049 -5.803 1.00 32.00 189 LEU C N 1
ATOM 3964 C CA . LEU C 1 205 ? 52.247 74.814 -7.229 1.00 27.54 189 LEU C CA 1
ATOM 3965 C C . LEU C 1 205 ? 51.349 73.684 -7.701 1.00 27.22 189 LEU C C 1
ATOM 3966 O O . LEU C 1 205 ? 51.575 72.527 -7.316 1.00 36.49 189 LEU C O 1
ATOM 3971 N N . PRO C 1 206 ? 50.301 73.970 -8.472 1.00 26.97 190 PRO C N 1
ATOM 3972 C CA . PRO C 1 206 ? 49.384 72.915 -8.950 1.00 31.88 190 PRO C CA 1
ATOM 3973 C C . PRO C 1 206 ? 50.039 71.941 -9.917 1.00 35.78 190 PRO C C 1
ATOM 3974 O O . PRO C 1 206 ? 51.090 72.225 -10.511 1.00 36.95 190 PRO C O 1
ATOM 3978 N N . PRO C 1 207 ? 49.435 70.766 -10.111 1.00 38.17 191 PRO C N 1
ATOM 3979 C CA . PRO C 1 207 ? 50.042 69.752 -10.988 1.00 49.15 191 PRO C CA 1
ATOM 3980 C C . PRO C 1 207 ? 49.802 70.029 -12.470 1.00 57.28 191 PRO C C 1
ATOM 3981 O O . PRO C 1 207 ? 48.659 70.155 -12.921 1.00 51.56 191 PRO C O 1
ATOM 3985 N N . GLU C 1 208 ? 50.896 70.017 -13.238 1.00 53.70 192 GLU C N 1
ATOM 3986 C CA . GLU C 1 208 ? 50.827 70.069 -14.697 1.00 49.26 192 GLU C CA 1
ATOM 3987 C C . GLU C 1 208 ? 49.917 68.978 -15.265 1.00 43.18 192 GLU C C 1
ATOM 3988 O O . GLU C 1 208 ? 49.020 69.254 -16.066 1.00 42.34 192 GLU C O 1
ATOM 3994 N N . ASP C 1 209 ? 50.148 67.732 -14.877 1.00 51.39 193 ASP C N 1
ATOM 3995 C CA . ASP C 1 209 ? 49.194 66.665 -15.179 1.00 55.85 193 ASP C CA 1
ATOM 3996 C C . ASP C 1 209 ? 47.926 66.922 -14.372 1.00 63.20 193 ASP C C 1
ATOM 3997 O O . ASP C 1 209 ? 48.010 67.256 -13.178 1.00 57.91 193 ASP C O 1
ATOM 4002 N N . PRO C 1 210 ? 46.743 66.833 -14.980 1.00 65.73 194 PRO C N 1
ATOM 4003 C CA . PRO C 1 210 ? 45.554 67.344 -14.277 1.00 57.43 194 PRO C CA 1
ATOM 4004 C C . PRO C 1 210 ? 45.175 66.475 -13.090 1.00 52.31 194 PRO C C 1
ATOM 4005 O O . PRO C 1 210 ? 45.295 66.878 -11.924 1.00 37.02 194 PRO C O 1
ATOM 4009 N N . ASP C 1 211 ? 44.823 65.235 -13.405 1.00 68.00 195 ASP C N 1
ATOM 4010 C CA . ASP C 1 211 ? 44.423 64.224 -12.444 1.00 62.96 195 ASP C CA 1
ATOM 4011 C C . ASP C 1 211 ? 45.498 63.165 -12.282 1.00 60.33 195 ASP C C 1
ATOM 4012 O O . ASP C 1 211 ? 45.446 62.386 -11.322 1.00 65.15 195 ASP C O 1
ATOM 4017 N N . GLN C 1 212 ? 46.465 63.100 -13.201 1.00 50.52 196 GLN C N 1
ATOM 4018 C CA . GLN C 1 212 ? 47.551 62.156 -13.001 1.00 54.62 196 GLN C CA 1
ATOM 4019 C C . GLN C 1 212 ? 48.305 62.475 -11.714 1.00 59.53 196 GLN C C 1
ATOM 4020 O O . GLN C 1 212 ? 49.289 61.796 -11.400 1.00 63.88 196 GLN C O 1
ATOM 4026 N N . LEU C 1 213 ? 47.933 63.557 -11.025 1.00 49.13 197 LEU C N 1
ATOM 4027 C CA . LEU C 1 213 ? 48.243 63.673 -9.606 1.00 45.88 197 LEU C CA 1
ATOM 4028 C C . LEU C 1 213 ? 47.518 62.603 -8.786 1.00 48.29 197 LEU C C 1
ATOM 4029 O O . LEU C 1 213 ? 48.118 61.961 -7.912 1.00 47.15 197 LEU C O 1
ATOM 4034 N N . ALA C 1 214 ? 46.209 62.450 -8.990 1.00 47.25 198 ALA C N 1
ATOM 4035 C CA . ALA C 1 214 ? 45.481 61.463 -8.200 1.00 43.49 198 ALA C CA 1
ATOM 4036 C C . ALA C 1 214 ? 46.132 60.086 -8.322 1.00 43.23 198 ALA C C 1
ATOM 4037 O O . ALA C 1 214 ? 46.723 59.585 -7.360 1.00 37.05 198 ALA C O 1
ATOM 4039 N N . SER C 1 215 ? 46.153 59.517 -9.533 1.00 41.38 199 SER C N 1
ATOM 4040 C CA . SER C 1 215 ? 46.690 58.168 -9.687 1.00 37.48 199 SER C CA 1
ATOM 4041 C C . SER C 1 215 ? 48.155 58.095 -9.288 1.00 41.17 199 SER C C 1
ATOM 4042 O O . SER C 1 215 ? 48.642 57.027 -8.884 1.00 48.45 199 SER C O 1
ATOM 4045 N N . GLY C 1 216 ? 48.877 59.207 -9.393 1.00 24.59 200 GLY C N 1
ATOM 4046 C CA . GLY C 1 216 ? 50.267 59.185 -8.996 1.00 18.68 200 GLY C CA 1
ATOM 4047 C C . GLY C 1 216 ? 50.447 59.059 -7.504 1.00 18.14 200 GLY C C 1
ATOM 4048 O O . GLY C 1 216 ? 51.176 58.186 -7.032 1.00 26.39 200 GLY C O 1
ATOM 4049 N N . LEU C 1 217 ? 49.818 59.964 -6.751 1.00 27.37 201 LEU C N 1
ATOM 4050 C CA . LEU C 1 217 ? 49.920 59.995 -5.292 1.00 22.18 201 LEU C CA 1
ATOM 4051 C C . LEU C 1 217 ? 49.326 58.761 -4.639 1.00 19.25 201 LEU C C 1
ATOM 4052 O O . LEU C 1 217 ? 49.776 58.337 -3.568 1.00 15.14 201 LEU C O 1
ATOM 4057 N N . THR C 1 218 ? 48.235 58.253 -5.211 1.00 21.29 202 THR C N 1
ATOM 4058 C CA . THR C 1 218 ? 47.714 56.947 -4.848 1.00 15.60 202 THR C CA 1
ATOM 4059 C C . THR C 1 218 ? 48.810 55.905 -4.937 1.00 18.32 202 THR C C 1
ATOM 4060 O O . THR C 1 218 ? 49.048 55.151 -3.986 1.00 19.05 202 THR C O 1
ATOM 4064 N N . GLU C 1 219 ? 49.501 55.868 -6.086 1.00 21.22 203 GLU C N 1
ATOM 4065 C CA . GLU C 1 219 ? 50.557 54.885 -6.321 1.00 26.30 203 GLU C CA 1
ATOM 4066 C C . GLU C 1 219 ? 51.720 54.984 -5.330 1.00 22.20 203 GLU C C 1
ATOM 4067 O O . GLU C 1 219 ? 52.307 53.954 -4.970 1.00 19.30 203 GLU C O 1
ATOM 4073 N N . VAL C 1 220 ? 52.043 56.187 -4.852 1.00 13.24 204 VAL C N 1
ATOM 4074 C CA . VAL C 1 220 ? 53.161 56.333 -3.932 1.00 13.18 204 VAL C CA 1
ATOM 4075 C C . VAL C 1 220 ? 52.752 55.953 -2.520 1.00 17.95 204 VAL C C 1
ATOM 4076 O O . VAL C 1 220 ? 53.532 55.327 -1.785 1.00 16.82 204 VAL C O 1
ATOM 4080 N N . ILE C 1 221 ? 51.519 56.313 -2.132 1.00 22.44 205 ILE C N 1
ATOM 4081 C CA . ILE C 1 221 ? 51.056 56.191 -0.746 1.00 22.26 205 ILE C CA 1
ATOM 4082 C C . ILE C 1 221 ? 50.426 54.824 -0.442 1.00 15.64 205 ILE C C 1
ATOM 4083 O O . ILE C 1 221 ? 50.572 54.319 0.679 1.00 12.82 205 ILE C O 1
ATOM 4088 N N . ALA C 1 222 ? 49.773 54.183 -1.424 1.00 11.15 206 ALA C N 1
ATOM 4089 C CA . ALA C 1 222 ? 49.147 52.889 -1.149 1.00 14.31 206 ALA C CA 1
ATOM 4090 C C . ALA C 1 222 ? 50.151 51.857 -0.658 1.00 14.61 206 ALA C C 1
ATOM 4091 O O . ALA C 1 222 ? 49.932 51.287 0.425 1.00 13.06 206 ALA C O 1
ATOM 4093 N N . PRO C 1 223 ? 51.281 51.625 -1.334 1.00 15.90 207 PRO C N 1
ATOM 4094 C CA . PRO C 1 223 ? 52.312 50.752 -0.761 1.00 13.43 207 PRO C CA 1
ATOM 4095 C C . PRO C 1 223 ? 52.625 50.998 0.715 1.00 13.41 207 PRO C C 1
ATOM 4096 O O . PRO C 1 223 ? 52.844 50.017 1.437 1.00 10.19 207 PRO C O 1
ATOM 4100 N N . TYR C 1 224 ? 52.647 52.248 1.200 1.00 16.47 208 TYR C N 1
ATOM 4101 C CA . TYR C 1 224 ? 52.824 52.437 2.640 1.00 14.33 208 TYR C CA 1
ATOM 4102 C C . TYR C 1 224 ? 51.628 51.893 3.400 1.00 12.95 208 TYR C C 1
ATOM 4103 O O . TYR C 1 224 ? 51.783 51.106 4.342 1.00 11.13 208 TYR C O 1
ATOM 4112 N N . LEU C 1 225 ? 50.418 52.284 2.984 1.00 13.37 209 LEU C N 1
ATOM 4113 C CA . LEU C 1 225 ? 49.235 51.913 3.746 1.00 13.52 209 LEU C CA 1
ATOM 4114 C C . LEU C 1 225 ? 49.075 50.405 3.795 1.00 15.23 209 LEU C C 1
ATOM 4115 O O . LEU C 1 225 ? 48.716 49.856 4.843 1.00 13.18 209 LEU C O 1
ATOM 4120 N N . GLN C 1 226 ? 49.344 49.725 2.664 1.00 17.10 210 GLN C N 1
ATOM 4121 C CA . GLN C 1 226 ? 49.288 48.266 2.595 1.00 10.73 210 GLN C CA 1
ATOM 4122 C C . GLN C 1 226 ? 50.232 47.617 3.591 1.00 10.51 210 GLN C C 1
ATOM 4123 O O . GLN C 1 226 ? 49.913 46.565 4.166 1.00 16.84 210 GLN C O 1
ATOM 4129 N N . LYS C 1 227 ? 51.371 48.250 3.850 1.00 10.61 211 LYS C N 1
ATOM 4130 C CA . LYS C 1 227 ? 52.289 47.696 4.832 1.00 8.57 211 LYS C CA 1
ATOM 4131 C C . LYS C 1 227 ? 51.767 47.890 6.252 1.00 10.21 211 LYS C C 1
ATOM 4132 O O . LYS C 1 227 ? 51.980 47.019 7.091 1.00 13.55 211 LYS C O 1
ATOM 4138 N N . VAL C 1 228 ? 50.998 48.951 6.526 1.00 14.94 212 VAL C N 1
ATOM 4139 C CA . VAL C 1 228 ? 50.656 49.328 7.904 1.00 16.03 212 VAL C CA 1
ATOM 4140 C C . VAL C 1 228 ? 49.189 48.991 8.288 1.00 19.08 212 VAL C C 1
ATOM 4141 O O . VAL C 1 228 ? 48.823 49.147 9.467 1.00 20.69 212 VAL C O 1
ATOM 4145 N N . VAL C 1 229 ? 48.363 48.463 7.367 1.00 24.69 213 VAL C N 1
ATOM 4146 C CA . VAL C 1 229 ? 47.016 48.024 7.759 1.00 24.24 213 VAL C CA 1
ATOM 4147 C C . VAL C 1 229 ? 47.153 46.850 8.717 1.00 31.72 213 VAL C C 1
ATOM 4148 O O . VAL C 1 229 ? 48.043 45.991 8.585 1.00 35.47 213 VAL C O 1
ATOM 4152 N N . GLN C 1 230 ? 46.256 46.797 9.683 1.00 24.61 214 GLN C N 1
ATOM 4153 C CA . GLN C 1 230 ? 46.248 45.726 10.658 1.00 26.62 214 GLN C CA 1
ATOM 4154 C C . GLN C 1 230 ? 45.147 44.713 10.375 1.00 26.11 214 GLN C C 1
ATOM 4155 O O . GLN C 1 230 ? 44.671 44.045 11.294 1.00 48.12 214 GLN C O 1
ATOM 4161 N N . VAL C 1 231 ? 44.697 44.617 9.126 1.00 18.10 215 VAL C N 1
ATOM 4162 C CA . VAL C 1 231 ? 43.503 43.855 8.770 1.00 14.05 215 VAL C CA 1
ATOM 4163 C C . VAL C 1 231 ? 43.694 43.326 7.355 1.00 23.17 215 VAL C C 1
ATOM 4164 O O . VAL C 1 231 ? 44.727 43.593 6.732 1.00 39.06 215 VAL C O 1
ATOM 4168 N N . ASP C 1 232 ? 42.716 42.569 6.837 1.00 28.91 216 ASP C N 1
ATOM 4169 C CA . ASP C 1 232 ? 42.780 41.973 5.495 1.00 36.94 216 ASP C CA 1
ATOM 4170 C C . ASP C 1 232 ? 42.298 42.974 4.459 1.00 38.58 216 ASP C C 1
ATOM 4171 O O . ASP C 1 232 ? 41.288 43.650 4.670 1.00 40.60 216 ASP C O 1
ATOM 4176 N N . VAL C 1 233 ? 42.982 43.023 3.312 1.00 49.96 217 VAL C N 1
ATOM 4177 C CA . VAL C 1 233 ? 42.574 43.931 2.231 1.00 35.20 217 VAL C CA 1
ATOM 4178 C C . VAL C 1 233 ? 42.582 43.245 0.852 1.00 48.08 217 VAL C C 1
ATOM 4179 O O . VAL C 1 233 ? 41.574 43.214 0.133 1.00 38.57 217 VAL C O 1
#

Organism: NCBI:txid912801

Secondary structure (DSSP, 8-state):
----SHHHHHHH--HHHHHS-STT---HHHHHHT--HHHHHHHH-SHHHHHHHHHHHHHHHHHHHHHHHHHHSTT-HHHHHHHHHHHHHHHHHH-HHHHHT--HHHHHHHHS-SHHHHHHHHH--TTTT-----HHHHHHHHHHHHHHHHHHHHS--SSSHHHHHHHHHHHHHHHHHH--/--HHHHH--TTTTTS-SSS---HHHHHHT--HHHHHHHH-SHHHHHHHHHHHHHHHHHHHHHHHHHHSTT-HHHHHHHHHHHHHHHHHH-HHHHHHTT--HHHHHHHHS-SHHHHHHHHH--TTTT-----HHHHHHHHHHHHHHHHHHHHS--SSSSHHHHHHHHHHHHHHHHH--/--HHHHH--HHHHHS-STT---HHHHHHT--HHHHHHHH-SHHHHHHHHHHHHHHHHHHHHHHHHHHSTT-HHHHHHHHHHHHHHHHHH-S---HHHHHHHHS-HHHHHHHHHH--TTTS-----HHHHHHHHHHHHHHHHHHHHS--SSSSHHHHHHHHHHHHHHHHH-SS--

B-factor: mean 26.34, std 15.63, range [2.55, 99.9]

Sequence (531 aa):
GGRWSPRLTVFDAHQLLESRDWSAVTSDVAKAAGLSRQTLYSTFGNRQGLAQAYALQLSEKFAGEIRDSIIRHPGQIELALSEGINGFLRSSSRDPLIRALVPDLLRLITTEAGPLIERATEVLPALSESWRIEASQARLAASIIARIGISFISLPPEDPDQLASGLTEVIAPYLQKVVQPRLTVFDAHQLLESRDWSAVTSDVAKAAGLSRQTLYSTFGNRQGLAQAYALQLSEKFAGEIRDSIIRHPGQIELALSEGINGFLRSSSRDPLIRALVTGPDLLRLITTEAGPLIERATEVLPALSESWRIEASQARLAASIIARIGISFISLPPEDPDQLASGLTEVIAPYLQKVVQPRLTVFDAHQLLESRDWSAVTSDVAKAAGLSRQTLYSTFGNRQGLAQAYALQLSEKFAGEIRDSIIRHPGQIELALSEGINGFLRSSSRDPLIPDLLRLITTEAGPLIERATEVLPALSESWRIEASQARLAASIIARIGISFISLPPEDPDQLASGLTEVIAPYLQKVVQVDV

Solvent-accessible surface area: 26736 Å² total

Nearest PDB structures (foldseek):
  5ydp-assembly2_C-2  TM=1.006E+00  e=2.071E-22  Dietzia sp. DQ12-45-1b
  5ydp-assembly1_A  TM=9.945E-01  e=1.148E-19  Dietzia sp. DQ12-45-1b
  5ydp-assembly1_B  TM=9.994E-01  e=2.119E-19  Dietzia sp. DQ12-45-1b
  5d1w-assembly3_E  TM=9.344E-01  e=1.631E-10  Mycobacterium tuberculosis H37Rv
  5d1w-assembly3_F  TM=9.244E-01  e=3.811E-10  Mycobacterium tuberculosis H37Rv

InterPro domains:
  IPR001647 DNA-binding HTH domain, TetR-type [PF00440] (32-75)
  IPR001647 DNA-binding HTH domain, TetR-type [PS50977] (24-84)
  IPR009057 Homedomain-like superfamily [SSF46689] (27-90)
  IPR040611 HTH-type transcriptional regulator AlkX, C-terminal, Actinobacteria [PF18556] (100-202)
  IPR050109 HTH-type, TetR-like transcriptional regulator [PTHR30055] (4-165)

Radius of gyration: 31.4 Å; Cα contacts (8 Å, |Δi|>4): 610; chains: 3; bounding box: 66×90×68 Å